Protein AF-0000000066100584 (afdb_homodimer)

Radius of gyration: 24.4 Å; Cα contacts (8 Å, |Δi|>4): 1706; chains: 2; bounding box: 57×70×61 Å

InterPro domains:
  IPR001114 Adenylosuccinate synthetase [MF_00011] (1-343)
  IPR001114 Adenylosuccinate synthetase [PF00709] (7-143)
  IPR001114 Adenylosuccinate synthetase [PF00709] (145-301)
  IPR001114 Adenylosuccinate synthetase [PTHR11846] (150-281)
  IPR001114 Adenylosuccinate synthetase [SM00788] (4-338)
  IPR027417 P-loop containing nucleoside triphosphate hydrolase [SSF52540] (3-338)
  IPR042109 Adenylosuccinate synthetase, domain 1 [G3DSA:3.40.440.10] (1-131)
  IPR042109 Adenylosuccinate synthetase, domain 1 [G3DSA:3.40.440.10] (132-228)
  IPR046383 N6-succino-2-amino-2'-deoxyadenylate synthase [MF_04166] (1-342)
  IPR046383 N6-succino-2-amino-2'-deoxyadenylate synthase [NF038379] (4-287)

Solvent-accessible surface area (backbone atoms only — not comparable to full-atom values): 34004 Å² total; per-residue (Å²): 113,60,34,28,39,34,37,40,28,42,34,57,27,91,32,47,65,18,34,53,40,23,45,47,15,54,71,67,43,28,30,24,29,31,23,38,28,33,57,82,32,77,32,48,28,23,42,79,88,63,55,73,47,79,30,44,61,61,58,52,33,56,65,10,83,46,49,37,36,40,37,39,13,38,51,17,34,36,43,66,69,57,42,53,50,52,49,62,75,38,39,88,67,55,38,92,75,36,44,55,38,30,34,28,47,13,32,46,46,52,60,69,65,20,24,63,72,26,56,75,48,17,67,70,31,45,48,86,45,61,18,50,53,45,43,50,40,52,61,46,60,37,45,83,86,46,86,56,46,31,35,53,60,40,30,75,79,39,72,88,46,36,84,28,46,41,49,70,66,54,49,51,51,50,58,70,69,47,73,31,33,41,34,43,55,52,58,8,31,57,24,8,44,71,41,88,44,54,54,36,41,45,74,42,65,38,41,61,37,33,47,32,42,24,44,69,47,34,71,70,29,56,56,42,36,36,27,20,33,40,52,53,44,41,41,63,33,84,65,35,63,82,77,61,90,76,40,46,83,54,54,44,68,73,27,75,42,78,75,53,60,37,86,83,79,61,32,59,42,40,35,27,46,57,41,62,67,55,41,28,55,32,23,41,52,49,47,32,54,31,26,36,41,17,57,50,64,53,49,52,96,70,45,55,67,59,51,50,51,48,52,35,51,26,12,53,76,39,83,16,83,27,41,69,45,33,36,19,58,55,77,34,44,77,28,53,40,51,36,80,76,71,100,113,61,35,26,39,36,38,38,29,42,35,58,28,91,29,46,65,20,35,53,40,25,44,47,15,54,72,68,43,29,30,24,30,32,25,38,29,33,56,81,31,76,31,48,29,24,44,79,88,63,54,74,49,80,30,45,62,61,57,53,33,59,65,11,84,48,49,37,35,40,37,37,11,38,51,17,32,34,44,66,69,58,42,53,50,50,48,61,76,37,39,88,66,54,37,94,75,36,44,57,38,29,34,26,47,13,33,47,46,51,60,68,64,21,22,62,72,25,56,75,48,18,69,69,32,44,49,84,44,60,18,47,53,45,44,52,41,53,60,46,60,37,44,82,85,46,84,56,44,31,34,54,59,40,30,75,78,39,72,90,46,37,84,28,46,39,50,69,68,54,50,52,51,51,58,68,69,48,72,31,35,42,34,43,57,51,58,9,32,58,23,8,45,70,40,90,44,55,56,36,41,46,72,42,62,37,41,61,37,32,45,31,42,24,43,69,46,34,72,71,28,55,56,43,33,36,28,20,31,39,54,55,45,42,41,64,33,86,66,36,63,83,77,59,91,75,41,47,82,54,55,44,69,73,27,74,42,76,76,53,60,38,86,85,79,60,32,59,44,41,35,26,47,57,42,61,67,54,42,30,55,31,23,42,54,48,47,31,54,31,26,35,39,18,57,50,64,53,49,52,96,68,47,55,69,59,47,51,50,49,51,36,50,25,11,53,77,40,83,15,84,27,41,71,46,32,36,21,58,55,78,32,43,76,28,54,39,51,36,82,75,71,100

GO terms:
  GO:0006164 purine nucleotide biosynthetic process (P, IDA)

Sequence (686 aa):
MKNVDLVIDLQFGSTGKGLIAGYLAEKNGYDTVINANMPNAGHTYINAEGRKWMHKVLPNGIVSPNLKRVMLGAGSVFSINRLMEEIEMSKDLLHDKVAILIHPMATVLDEEAHKKAEVGIATSIGSTGQGSMAAMVEKLQRDPTNNTIVARDVAQYDGRIAQYVCTVEEWDMALMASERILAEGAQGFSLSLNQEFYPYCTSRDCTPARFLADMGIPLPMLNKVIGTARCHPIRVGGTSGGHYPDQEELTWEQLGQVPELTTVTKKVRRVFSFSFIQMQKAMWTCQPDEVFLNFCNYLSPMGWQDIVHQIEVAAQSRYCDAEVKYLGFGPTFNDVELREDVMMKNVDLVIDLQFGSTGKGLIAGYLAEKNGYDTVINANMPNAGHTYINAEGRKWMHKVLPNGIVSPNLKRVMLGAGSVFSINRLMEEIEMSKDLLHDKVAILIHPMATVLDEEAHKKAEVGIATSIGSTGQGSMAAMVEKLQRDPTNNTIVARDVAQYDGRIAQYVCTVEEWDMALMASERILAEGAQGFSLSLNQEFYPYCTSRDCTPARFLADMGIPLPMLNKVIGTARCHPIRVGGTSGGHYPDQEELTWEQLGQVPELTTVTKKVRRVFSFSFIQMQKAMWTCQPDEVFLNFCNYLSPMGWQDIVHQIEVAAQSRYCDAEVKYLGFGPTFNDVELREDVM

Structure (mmCIF, N/CA/C/O backbone):
data_AF-0000000066100584-model_v1
#
loop_
_entity.id
_entity.type
_entity.pdbx_description
1 polymer "N6-succino-2-amino-2'-deoxyadenylate synthase"
#
loop_
_atom_site.group_PDB
_atom_site.id
_atom_site.type_symbol
_atom_site.label_atom_id
_atom_site.label_alt_id
_atom_site.label_comp_id
_atom_site.label_asym_id
_atom_site.label_entity_id
_atom_site.label_seq_id
_atom_site.pdbx_PDB_ins_code
_atom_site.Cartn_x
_atom_site.Cartn_y
_atom_site.Cartn_z
_atom_site.occupancy
_atom_site.B_iso_or_equiv
_atom_site.auth_seq_id
_atom_site.auth_comp_id
_atom_site.auth_asym_id
_atom_site.auth_atom_id
_atom_site.pdbx_PDB_model_num
ATOM 1 N N . MET A 1 1 ? 12.344 -7.117 13.781 1 81.06 1 MET A N 1
ATOM 2 C CA . MET A 1 1 ? 12.438 -6.008 14.727 1 81.06 1 MET A CA 1
ATOM 3 C C . MET A 1 1 ? 11.406 -4.93 14.414 1 81.06 1 MET A C 1
ATOM 5 O O . MET A 1 1 ? 11.242 -4.551 13.25 1 81.06 1 MET A O 1
ATOM 9 N N . LYS A 1 2 ? 10.586 -4.539 15.398 1 95.12 2 LYS A N 1
ATOM 10 C CA . LYS A 1 2 ? 9.648 -3.422 15.344 1 95.12 2 LYS A CA 1
ATOM 11 C C . LYS A 1 2 ? 10.336 -2.104 15.672 1 95.12 2 LYS A C 1
ATOM 13 O O . LYS A 1 2 ? 10.539 -1.78 16.844 1 95.12 2 LYS A O 1
ATOM 18 N N . ASN A 1 3 ? 10.719 -1.318 14.625 1 98.12 3 ASN A N 1
ATOM 19 C CA . ASN A 1 3 ? 11.523 -0.13 14.898 1 98.12 3 ASN A CA 1
ATOM 20 C C . ASN A 1 3 ? 11.102 1.042 14.016 1 98.12 3 ASN A C 1
ATOM 22 O O . ASN A 1 3 ? 11.875 1.981 13.812 1 98.12 3 ASN A O 1
ATOM 26 N N . VAL A 1 4 ? 9.922 0.98 13.383 1 98.75 4 VAL A N 1
ATOM 27 C CA . VAL A 1 4 ? 9.438 2.061 12.531 1 98.75 4 VAL A CA 1
ATOM 28 C C . VAL A 1 4 ? 8.25 2.748 13.195 1 98.75 4 VAL A C 1
ATOM 30 O O . VAL A 1 4 ? 7.227 2.109 13.477 1 98.75 4 VAL A O 1
ATOM 33 N N . ASP A 1 5 ? 8.383 3.994 13.508 1 98.81 5 ASP A N 1
ATOM 34 C CA . ASP A 1 5 ? 7.262 4.852 13.883 1 98.81 5 ASP A CA 1
ATOM 35 C C . ASP A 1 5 ? 6.754 5.648 12.68 1 98.81 5 ASP A C 1
ATOM 37 O O . ASP A 1 5 ? 7.527 6.363 12.031 1 98.81 5 ASP A O 1
ATOM 41 N N . LEU A 1 6 ? 5.508 5.484 12.352 1 98.88 6 LEU A N 1
ATOM 42 C CA . LEU A 1 6 ? 4.93 6.105 11.164 1 98.88 6 LEU A CA 1
ATOM 43 C C . LEU A 1 6 ? 3.945 7.203 11.555 1 98.88 6 LEU A C 1
ATOM 45 O O . LEU A 1 6 ? 2.996 6.957 12.297 1 98.88 6 LEU A O 1
ATOM 49 N N . VAL A 1 7 ? 4.168 8.422 11.039 1 98.81 7 VAL A N 1
ATOM 50 C CA . VAL A 1 7 ? 3.27 9.555 11.242 1 98.81 7 VAL A CA 1
ATOM 51 C C . VAL A 1 7 ? 2.342 9.703 10.039 1 98.81 7 VAL A C 1
ATOM 53 O O . VAL A 1 7 ? 2.803 9.773 8.891 1 98.81 7 VAL A O 1
ATOM 56 N N . ILE A 1 8 ? 1.041 9.75 10.273 1 98.69 8 ILE A N 1
ATOM 57 C CA . ILE A 1 8 ? 0.081 9.945 9.195 1 98.69 8 ILE A CA 1
ATOM 58 C C . ILE A 1 8 ? -0.97 10.969 9.617 1 98.69 8 ILE A C 1
ATOM 60 O O . ILE A 1 8 ? -1.027 11.367 10.789 1 98.69 8 ILE A O 1
ATOM 64 N N . ASP A 1 9 ? -1.704 11.438 8.656 1 98.31 9 ASP A N 1
ATOM 65 C CA . ASP A 1 9 ? -2.801 12.375 8.883 1 98.31 9 ASP A CA 1
ATOM 66 C C . ASP A 1 9 ? -4.152 11.664 8.828 1 98.31 9 ASP A C 1
ATOM 68 O O . ASP A 1 9 ? -4.441 10.945 7.875 1 98.31 9 ASP A O 1
ATOM 72 N N . LEU A 1 10 ? -5.004 11.867 9.812 1 98.62 10 LEU A N 1
ATOM 73 C CA . LEU A 1 10 ? -6.277 11.164 9.93 1 98.62 10 LEU A CA 1
ATOM 74 C C . LEU A 1 10 ? -7.398 11.961 9.273 1 98.62 10 LEU A C 1
ATOM 76 O O . LEU A 1 10 ? -8.555 11.523 9.258 1 98.62 10 LEU A O 1
ATOM 80 N N . GLN A 1 11 ? -7.105 13.125 8.766 1 97.75 11 GLN A N 1
ATOM 81 C CA . GLN A 1 11 ? -8.125 14.031 8.234 1 97.75 11 GLN A CA 1
ATOM 82 C C . GLN A 1 11 ? -7.785 14.469 6.816 1 97.75 11 GLN A C 1
ATOM 84 O O . GLN A 1 11 ? -7.449 13.641 5.969 1 97.75 11 GLN A O 1
ATOM 89 N N . PHE A 1 12 ? -7.934 15.766 6.469 1 94.25 12 PHE A N 1
ATOM 90 C CA . PHE A 1 12 ? -7.781 16.219 5.094 1 94.25 12 PHE A CA 1
ATOM 91 C C . PHE A 1 12 ? -6.363 16.719 4.84 1 94.25 12 PHE A C 1
ATOM 93 O O . PHE A 1 12 ? -6.047 17.172 3.738 1 94.25 12 PHE A O 1
ATOM 100 N N . GLY A 1 13 ? -5.512 16.625 5.766 1 92.81 13 GLY A N 1
ATOM 101 C CA . GLY A 1 13 ? -4.184 17.203 5.645 1 92.81 13 GLY A CA 1
ATOM 102 C C . GLY A 1 13 ? -4 18.469 6.473 1 92.81 13 GLY A C 1
ATOM 103 O O . GLY A 1 13 ? -4.949 18.953 7.09 1 92.81 13 GLY A O 1
ATOM 104 N N . SER A 1 14 ? -2.752 18.891 6.586 1 91.69 14 SER A N 1
ATOM 105 C CA . SER A 1 14 ? -2.393 20.109 7.312 1 91.69 14 SER A CA 1
ATOM 106 C C . SER A 1 14 ? -2.729 19.984 8.797 1 91.69 14 SER A C 1
ATOM 108 O O . SER A 1 14 ? -3.287 20.906 9.391 1 91.69 14 SER A O 1
ATOM 110 N N . THR A 1 15 ? -2.461 18.875 9.32 1 96.5 15 THR A N 1
ATOM 111 C CA . THR A 1 15 ? -2.777 18.609 10.719 1 96.5 15 THR A CA 1
ATOM 112 C C . THR A 1 15 ? -1.529 18.75 11.586 1 96.5 15 THR A C 1
ATOM 114 O O . THR A 1 15 ? -1.589 18.547 12.805 1 96.5 15 THR A O 1
ATOM 117 N N . GLY A 1 16 ? -0.383 19.062 10.945 1 96.44 16 GLY A N 1
ATOM 118 C CA . GLY A 1 16 ? 0.838 19.266 11.703 1 96.44 16 GLY A CA 1
ATOM 119 C C . GLY A 1 16 ? 1.757 18.062 11.695 1 96.44 16 GLY A C 1
ATOM 120 O O . GLY A 1 16 ? 2.441 17.781 12.688 1 96.44 16 GLY A O 1
ATOM 121 N N . LYS A 1 17 ? 1.747 17.25 10.625 1 97.12 17 LYS A N 1
ATOM 122 C CA . LYS A 1 17 ? 2.643 16.094 10.5 1 97.12 17 LYS A CA 1
ATOM 123 C C . LYS A 1 17 ? 4.102 16.516 10.656 1 97.12 17 LYS A C 1
ATOM 125 O O . LYS A 1 17 ? 4.867 15.859 11.359 1 97.12 17 LYS A O 1
ATOM 130 N N . GLY A 1 18 ? 4.484 17.656 10 1 97.06 18 GLY A N 1
ATOM 131 C CA . GLY A 1 18 ? 5.848 18.156 10.125 1 97.06 18 GLY A CA 1
ATOM 132 C C . GLY A 1 18 ? 6.215 18.531 11.547 1 97.06 18 GLY A C 1
ATOM 133 O O . GLY A 1 18 ? 7.328 18.234 12.008 1 97.06 18 GLY A O 1
ATOM 134 N N . LEU A 1 19 ? 5.273 19.156 12.234 1 98 19 LEU A N 1
ATOM 135 C CA . LEU A 1 19 ? 5.516 19.594 13.602 1 98 19 LEU A CA 1
ATOM 136 C C . LEU A 1 19 ? 5.762 18.391 14.516 1 98 19 LEU A C 1
ATOM 138 O O . LEU A 1 19 ? 6.77 18.344 15.227 1 98 19 LEU A O 1
ATOM 142 N N . ILE A 1 20 ? 4.895 17.391 14.492 1 98.56 20 ILE A N 1
ATOM 143 C CA . ILE A 1 20 ? 5.027 16.266 15.414 1 98.56 20 ILE A CA 1
ATOM 144 C C . ILE A 1 20 ? 6.219 15.398 15.016 1 98.56 20 ILE A C 1
ATOM 146 O O . ILE A 1 20 ? 6.895 14.828 15.867 1 98.56 20 ILE A O 1
ATOM 150 N N . ALA A 1 21 ? 6.477 15.25 13.727 1 98.31 21 ALA A N 1
ATOM 151 C CA . ALA A 1 21 ? 7.648 14.5 13.281 1 98.31 21 ALA A CA 1
ATOM 152 C C . ALA A 1 21 ? 8.938 15.148 13.773 1 98.31 21 ALA A C 1
ATOM 154 O O . ALA A 1 21 ? 9.82 14.469 14.297 1 98.31 21 ALA A O 1
ATOM 155 N N . GLY A 1 22 ? 9.055 16.484 13.594 1 98.12 22 GLY A N 1
ATOM 156 C CA . GLY A 1 22 ? 10.211 17.188 14.102 1 98.12 22 GLY A CA 1
ATOM 157 C C . GLY A 1 22 ? 10.359 17.094 15.609 1 98.12 22 GLY A C 1
ATOM 158 O O . GLY A 1 22 ? 11.453 16.844 16.125 1 98.12 22 GLY A O 1
ATOM 159 N N . TYR A 1 23 ? 9.242 17.281 16.297 1 98.5 23 TYR A N 1
ATOM 160 C CA . TYR A 1 23 ? 9.227 17.188 17.75 1 98.5 23 TYR A CA 1
ATOM 161 C C . TYR A 1 23 ? 9.742 15.828 18.219 1 98.5 23 TYR A C 1
ATOM 163 O O . TYR A 1 23 ? 10.625 15.758 19.078 1 98.5 23 TYR A O 1
ATOM 171 N N . LEU A 1 24 ? 9.219 14.727 17.656 1 98.5 24 LEU A N 1
ATOM 172 C CA . LEU A 1 24 ? 9.602 13.375 18.047 1 98.5 24 LEU A CA 1
ATOM 173 C C . LEU A 1 24 ? 11.055 13.094 17.672 1 98.5 24 LEU A C 1
ATOM 175 O O . LEU A 1 24 ? 11.766 12.406 18.406 1 98.5 24 LEU A O 1
ATOM 179 N N . ALA A 1 25 ? 11.43 13.586 16.484 1 98.25 25 ALA A N 1
ATOM 180 C CA . ALA A 1 25 ? 12.805 13.367 16.047 1 98.25 25 ALA A CA 1
ATOM 181 C C . ALA A 1 25 ? 13.797 14.008 17.016 1 98.25 25 ALA A C 1
ATOM 183 O O . ALA A 1 25 ? 14.797 13.383 17.375 1 98.25 25 ALA A O 1
ATOM 184 N N . GLU A 1 26 ? 13.531 15.219 17.375 1 96.69 26 GLU A N 1
ATOM 185 C CA . GLU A 1 26 ? 14.422 15.938 18.297 1 96.69 26 GLU A CA 1
ATOM 186 C C . GLU A 1 26 ? 14.438 15.273 19.672 1 96.69 26 GLU A C 1
ATOM 188 O O . GLU A 1 26 ? 15.484 15.203 20.312 1 96.69 26 GLU A O 1
ATOM 193 N N . LYS A 1 27 ? 13.344 14.758 20.078 1 96.12 27 LYS A N 1
ATOM 194 C CA . LYS A 1 27 ? 13.203 14.242 21.438 1 96.12 27 LYS A CA 1
ATOM 195 C C . LYS A 1 27 ? 13.695 12.797 21.531 1 96.12 27 LYS A C 1
ATOM 197 O O . LYS A 1 27 ? 14.258 12.391 22.547 1 96.12 27 LYS A O 1
ATOM 202 N N . ASN A 1 28 ? 13.469 11.977 20.5 1 95.25 28 ASN A N 1
ATOM 203 C CA . ASN A 1 28 ? 13.625 10.531 20.641 1 95.25 28 ASN A CA 1
ATOM 204 C C . ASN A 1 28 ? 14.867 10.031 19.906 1 95.25 28 ASN A C 1
ATOM 206 O O . ASN A 1 28 ? 15.242 8.867 20.031 1 95.25 28 ASN A O 1
ATOM 210 N N . GLY A 1 29 ? 15.516 10.781 19.125 1 93.81 29 GLY A N 1
ATOM 211 C CA . GLY A 1 29 ? 16.812 10.469 18.531 1 93.81 29 GLY A CA 1
ATOM 212 C C . GLY A 1 29 ? 16.75 9.375 17.484 1 93.81 29 GLY A C 1
ATOM 213 O O . GLY A 1 29 ? 17.5 8.398 17.547 1 93.81 29 GLY A O 1
ATOM 214 N N . TYR A 1 30 ? 15.977 9.414 16.516 1 98.25 30 TYR A N 1
ATOM 215 C CA . TYR A 1 30 ? 15.906 8.484 15.383 1 98.25 30 TYR A CA 1
ATOM 216 C C . TYR A 1 30 ? 17.188 8.531 14.562 1 98.25 30 TYR A C 1
ATOM 218 O O . TYR A 1 30 ? 17.75 9.609 14.336 1 98.25 30 TYR A O 1
ATOM 226 N N . ASP A 1 31 ? 17.703 7.363 14.133 1 98.5 31 ASP A N 1
ATOM 227 C CA . ASP A 1 31 ? 18.922 7.363 13.328 1 98.5 31 ASP A CA 1
ATOM 228 C C . ASP A 1 31 ? 18.594 7.367 11.836 1 98.5 31 ASP A C 1
ATOM 230 O O . ASP A 1 31 ? 19.453 7.633 11.008 1 98.5 31 ASP A O 1
ATOM 234 N N . THR A 1 32 ? 17.359 7.035 11.484 1 98.88 32 THR A N 1
ATOM 235 C CA . 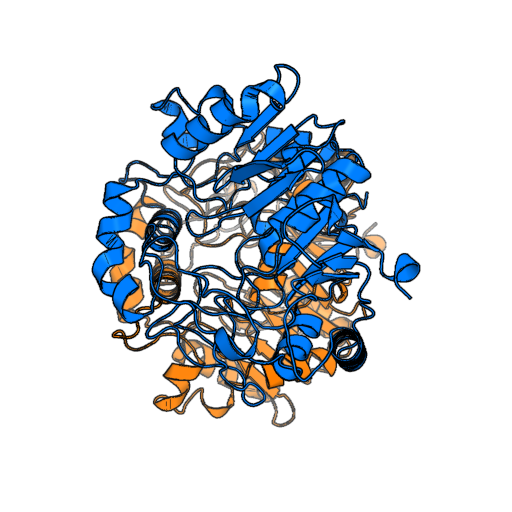THR A 1 32 ? 16.906 7.023 10.102 1 98.88 32 THR A CA 1
ATOM 236 C C . THR A 1 32 ? 15.547 7.715 9.977 1 98.88 32 THR A C 1
ATOM 238 O O . THR A 1 32 ? 14.656 7.508 10.812 1 98.88 32 THR A O 1
ATOM 241 N N . VAL A 1 33 ? 15.398 8.594 9.008 1 98.81 33 VAL A N 1
ATOM 242 C CA . VAL A 1 33 ? 14.109 9.211 8.68 1 98.81 33 VAL A CA 1
ATOM 243 C C . VAL A 1 33 ? 13.75 8.922 7.227 1 98.81 33 VAL A C 1
ATOM 245 O O . VAL A 1 33 ? 14.625 8.891 6.359 1 98.81 33 VAL A O 1
ATOM 248 N N . ILE A 1 34 ? 12.492 8.57 7.012 1 98.81 34 ILE A N 1
ATOM 249 C CA . ILE A 1 34 ? 12.047 8.133 5.691 1 98.81 34 ILE A CA 1
ATOM 250 C C . ILE A 1 34 ? 10.711 8.789 5.355 1 98.81 34 ILE A C 1
ATOM 252 O O . ILE A 1 34 ? 9.883 9.023 6.242 1 98.81 34 ILE A O 1
ATOM 256 N N . ASN A 1 35 ? 10.5 9.164 4.109 1 98 35 ASN A N 1
ATOM 257 C CA . ASN A 1 35 ? 9.18 9.539 3.619 1 98 35 ASN A CA 1
ATOM 258 C C . ASN A 1 35 ? 8.969 9.094 2.176 1 98 35 ASN A C 1
ATOM 260 O O . ASN A 1 35 ? 9.773 8.336 1.634 1 98 35 ASN A O 1
ATOM 264 N N . ALA A 1 36 ? 7.801 9.297 1.695 1 95.75 36 ALA A N 1
ATOM 265 C CA . ALA A 1 36 ? 7.445 9.148 0.287 1 95.75 36 ALA A CA 1
ATOM 266 C C . ALA A 1 36 ? 6.547 10.289 -0.177 1 95.75 36 ALA A C 1
ATOM 268 O O . ALA A 1 36 ? 5.473 10.047 -0.741 1 95.75 36 ALA A O 1
ATOM 269 N N . ASN A 1 37 ? 7.082 11.445 -0.16 1 92.94 37 ASN A N 1
ATOM 270 C CA . ASN A 1 37 ? 6.285 12.641 -0.405 1 92.94 37 ASN A CA 1
ATOM 271 C C . ASN A 1 37 ? 6.059 12.867 -1.896 1 92.94 37 ASN A C 1
ATOM 273 O O . ASN A 1 37 ? 6.801 12.344 -2.729 1 92.94 37 ASN A O 1
ATOM 277 N N . MET A 1 38 ? 5.008 13.578 -2.129 1 90.56 38 MET A N 1
ATOM 278 C CA . MET A 1 38 ? 4.723 14.141 -3.445 1 90.56 38 MET A CA 1
ATOM 279 C C . MET A 1 38 ? 4.766 15.664 -3.402 1 90.56 38 MET A C 1
ATOM 281 O O . MET A 1 38 ? 4.758 16.266 -2.324 1 90.56 38 MET A O 1
ATOM 285 N N . PRO A 1 39 ? 4.867 16.25 -4.57 1 84.69 39 PRO A N 1
ATOM 286 C CA . PRO A 1 39 ? 5.086 17.688 -4.605 1 84.69 39 PRO A CA 1
ATOM 287 C C . PRO A 1 39 ? 3.957 18.484 -3.938 1 84.69 39 PRO A C 1
ATOM 289 O O . PRO A 1 39 ? 4.145 19.641 -3.562 1 84.69 39 PRO A O 1
ATOM 292 N N . ASN A 1 40 ? 2.885 17.891 -3.787 1 77.88 40 ASN A N 1
ATOM 293 C CA . ASN A 1 40 ? 1.747 18.594 -3.199 1 77.88 40 ASN A CA 1
ATOM 294 C C . ASN A 1 40 ? 1.743 18.484 -1.678 1 77.88 40 ASN A C 1
ATOM 296 O O . ASN A 1 40 ? 0.826 18.969 -1.016 1 77.88 40 ASN A O 1
ATOM 300 N N . ALA A 1 41 ? 2.75 17.844 -1.189 1 78 41 ALA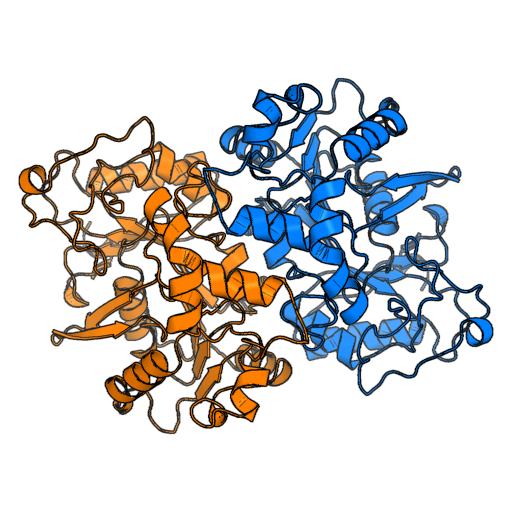 A N 1
ATOM 301 C CA . ALA A 1 41 ? 2.936 17.797 0.259 1 78 41 ALA A CA 1
ATOM 302 C C . ALA A 1 41 ? 3.842 18.938 0.73 1 78 41 ALA A C 1
ATOM 304 O O . ALA A 1 41 ? 4.699 19.406 -0.021 1 78 41 ALA A O 1
ATOM 305 N N . GLY A 1 42 ? 3.607 19.469 1.941 1 83.69 42 GLY A N 1
ATOM 306 C CA . GLY A 1 42 ? 4.441 20.438 2.635 1 83.69 42 GLY A CA 1
ATOM 307 C C . GLY A 1 42 ? 4.449 20.25 4.141 1 83.69 42 GLY A C 1
ATOM 308 O O . GLY A 1 42 ? 3.398 20.266 4.781 1 83.69 42 GLY A O 1
ATOM 309 N N . HIS A 1 43 ? 5.621 20.016 4.59 1 90.69 43 HIS A N 1
ATOM 310 C CA . HIS A 1 43 ? 5.785 19.812 6.023 1 90.69 43 HIS A CA 1
ATOM 311 C C . HIS A 1 43 ? 6.633 20.922 6.641 1 90.69 43 HIS A C 1
ATOM 313 O O . HIS A 1 43 ? 7.688 21.281 6.109 1 90.69 43 HIS A O 1
ATOM 319 N N . THR A 1 44 ? 6.086 21.5 7.707 1 94.25 44 THR A N 1
ATOM 320 C CA . THR A 1 44 ? 6.793 22.578 8.398 1 94.25 44 THR A CA 1
ATOM 321 C C . THR A 1 44 ? 7.121 22.172 9.836 1 94.25 44 THR A C 1
ATOM 323 O O . THR A 1 44 ? 6.285 21.578 10.523 1 94.25 44 THR A O 1
ATOM 326 N N . TYR A 1 45 ? 8.352 22.438 10.234 1 97 45 TYR A N 1
ATOM 327 C CA . TYR A 1 45 ? 8.789 22.281 11.617 1 97 45 TYR A CA 1
ATOM 328 C C . TYR A 1 45 ? 9.555 23.516 12.094 1 97 45 TYR A C 1
ATOM 330 O O . TYR A 1 45 ? 10.398 24.047 11.367 1 97 45 TYR A O 1
ATOM 338 N N . ILE A 1 46 ? 9.156 24.047 13.203 1 97.62 46 ILE A N 1
ATOM 339 C CA . ILE A 1 46 ? 9.859 25.125 13.875 1 97.62 46 ILE A CA 1
ATOM 340 C C . ILE A 1 46 ? 10.367 24.641 15.234 1 97.62 46 ILE A C 1
ATOM 342 O O . ILE A 1 46 ? 9.578 24.25 16.094 1 97.62 46 ILE A O 1
ATOM 346 N N . ASN A 1 47 ? 11.68 24.703 15.422 1 97.25 47 ASN A N 1
ATOM 347 C CA . ASN A 1 47 ? 12.234 24.188 16.672 1 97.25 47 ASN A CA 1
ATOM 348 C C . ASN A 1 47 ? 12.047 25.188 17.812 1 97.25 47 ASN A C 1
ATOM 350 O O . ASN A 1 47 ? 11.391 26.203 17.656 1 97.25 47 ASN A O 1
ATOM 354 N N . ALA A 1 48 ? 12.555 24.891 18.984 1 96.69 48 ALA A N 1
ATOM 355 C CA . ALA A 1 48 ? 12.391 25.703 20.188 1 96.69 48 ALA A CA 1
ATOM 356 C C . ALA A 1 48 ? 13.031 27.078 20.031 1 96.69 48 ALA A C 1
ATOM 358 O O . ALA A 1 48 ? 12.562 28.062 20.594 1 96.69 48 ALA A O 1
ATOM 359 N N . GLU A 1 49 ? 14.086 27.188 19.172 1 96.62 49 GLU A N 1
ATOM 360 C CA . GLU A 1 49 ? 14.828 28.422 18.969 1 96.62 49 GLU A CA 1
ATOM 361 C C . GLU A 1 49 ? 14.211 29.266 17.859 1 96.62 49 GLU A C 1
ATOM 363 O O . GLU A 1 49 ? 14.641 30.391 17.609 1 96.62 49 GLU A O 1
ATOM 368 N N . GLY A 1 50 ? 13.258 28.703 17.125 1 96.75 50 GLY A N 1
ATOM 369 C CA . GLY A 1 50 ? 12.555 29.484 16.125 1 96.75 50 GLY A CA 1
ATOM 370 C C . GLY A 1 50 ? 13.039 29.203 14.711 1 96.75 50 GLY A C 1
ATOM 371 O O . GLY A 1 50 ? 12.555 29.812 13.75 1 96.75 50 GLY A O 1
ATOM 372 N N . ARG A 1 51 ? 14 28.344 14.602 1 96.5 51 ARG A N 1
ATOM 373 C CA . ARG A 1 51 ? 14.438 27.969 13.258 1 96.5 51 ARG A CA 1
ATOM 374 C C . ARG A 1 51 ? 13.367 27.156 12.539 1 96.5 51 ARG A C 1
ATOM 376 O O . ARG A 1 51 ? 12.789 26.234 13.117 1 96.5 51 ARG A O 1
ATOM 383 N N . LYS A 1 52 ? 13.188 27.531 11.273 1 95.94 52 LYS A N 1
ATOM 384 C CA . LYS A 1 52 ? 12.094 26.953 10.5 1 95.94 52 LYS A CA 1
ATOM 385 C C . LYS A 1 52 ? 12.617 26.094 9.352 1 95.94 52 LYS A C 1
ATOM 387 O O . LYS A 1 52 ? 13.57 26.484 8.664 1 95.94 52 LYS A O 1
ATOM 392 N N . TRP A 1 53 ? 12.102 24.906 9.188 1 94.88 53 TRP A N 1
ATOM 393 C CA . TRP A 1 53 ? 12.312 24.047 8.023 1 94.88 53 TRP A CA 1
ATOM 394 C C . TRP A 1 53 ? 10.992 23.781 7.305 1 94.88 53 TRP A C 1
ATOM 396 O O . TRP A 1 53 ? 10.086 23.156 7.863 1 94.88 53 TRP A O 1
ATOM 406 N N . MET A 1 54 ? 10.852 24.281 6.148 1 92.44 54 MET A N 1
ATOM 407 C CA . MET A 1 54 ? 9.727 23.984 5.266 1 92.44 54 MET A CA 1
ATOM 408 C C . MET A 1 54 ? 10.148 23.062 4.121 1 92.44 54 MET A C 1
ATOM 410 O O . MET A 1 54 ? 10.766 23.516 3.154 1 92.44 54 MET A O 1
ATOM 414 N N . HIS A 1 55 ? 9.82 21.844 4.246 1 93.62 55 HIS A N 1
ATOM 415 C CA . HIS A 1 55 ? 10.289 20.844 3.285 1 93.62 55 HIS A CA 1
ATOM 416 C C . HIS A 1 55 ? 9.125 20.266 2.494 1 93.62 55 HIS A C 1
ATOM 418 O O . HIS A 1 55 ? 8.031 20.062 3.035 1 93.62 55 HIS A O 1
ATOM 424 N N . LYS A 1 56 ? 9.352 20.047 1.228 1 92.56 56 LYS A N 1
ATOM 425 C CA . LYS A 1 56 ? 8.43 19.312 0.356 1 92.56 56 LYS A CA 1
ATOM 426 C C . LYS A 1 56 ? 8.969 17.938 0.012 1 92.56 56 LYS A C 1
ATOM 428 O O . LYS A 1 56 ? 8.195 17 -0.247 1 92.56 56 LYS A O 1
ATOM 433 N N . VAL A 1 57 ? 10.305 17.859 0.003 1 96.25 57 VAL A N 1
ATOM 434 C CA . VAL A 1 57 ? 10.93 16.625 -0.434 1 96.25 57 VAL A CA 1
ATOM 435 C C . VAL A 1 57 ? 11.5 15.875 0.772 1 96.25 57 VAL A C 1
ATOM 437 O O . VAL A 1 57 ? 11.117 14.727 1.038 1 96.25 57 VAL A O 1
ATOM 440 N N . LEU A 1 58 ? 12.336 16.531 1.579 1 97.75 58 LEU A N 1
ATOM 441 C CA . LEU A 1 58 ? 12.992 15.898 2.715 1 97.75 58 LEU A CA 1
ATOM 442 C C . LEU A 1 58 ? 12.031 15.781 3.898 1 97.75 58 LEU A C 1
ATOM 444 O O . LEU A 1 58 ? 11.195 16.656 4.109 1 97.75 58 LEU A O 1
ATOM 448 N N . PRO A 1 59 ? 12.188 14.688 4.68 1 97.75 59 PRO A N 1
ATOM 449 C CA . PRO A 1 59 ? 11.422 14.625 5.93 1 97.75 59 PRO A CA 1
ATOM 450 C C . PRO A 1 59 ? 11.891 15.648 6.961 1 97.75 59 PRO A C 1
ATOM 452 O O . PRO A 1 59 ? 13.078 15.992 7 1 97.75 59 PRO A O 1
ATOM 455 N N . ASN A 1 60 ? 10.984 16.062 7.777 1 96.81 60 ASN A N 1
ATOM 456 C CA . ASN A 1 60 ? 11.359 17.016 8.82 1 96.81 60 ASN A CA 1
ATOM 457 C C . ASN A 1 60 ? 12.086 16.328 9.977 1 96.81 60 ASN A C 1
ATOM 459 O O . ASN A 1 60 ? 12.734 16.984 10.781 1 96.81 60 ASN A O 1
ATOM 463 N N . GLY A 1 61 ? 12.039 15.031 10.023 1 97.88 61 GLY A N 1
ATOM 464 C CA . GLY A 1 61 ? 12.781 14.273 11.016 1 97.88 61 GLY A CA 1
ATOM 465 C C . GLY A 1 61 ? 14.281 14.445 10.906 1 97.88 61 GLY A C 1
ATOM 466 O O . GLY A 1 61 ? 15.031 14.047 11.797 1 97.88 61 GLY A O 1
ATOM 467 N N . ILE A 1 62 ? 14.766 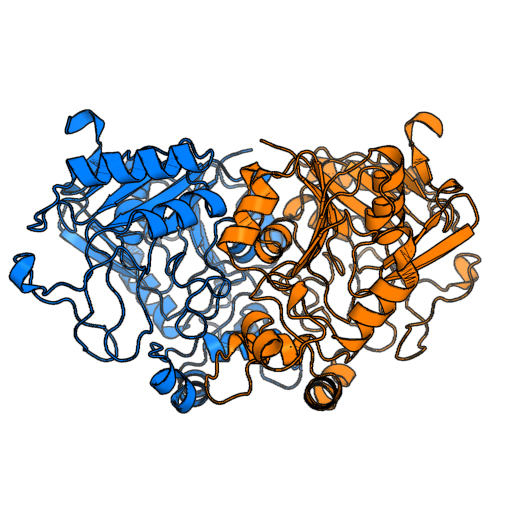15.148 9.914 1 98.06 62 ILE A N 1
ATOM 468 C CA . ILE A 1 62 ? 16.203 15.328 9.688 1 98.06 62 ILE A CA 1
ATOM 469 C C . ILE A 1 62 ? 16.812 16.078 10.859 1 98.06 62 ILE A C 1
ATOM 471 O O . ILE A 1 62 ? 18.047 16.125 11.008 1 98.06 62 ILE A O 1
ATOM 475 N N . VAL A 1 63 ? 16 16.656 11.695 1 97.88 63 VAL A N 1
ATOM 476 C CA . VAL A 1 63 ? 16.484 17.453 12.82 1 97.88 63 VAL A CA 1
ATOM 477 C C . VAL A 1 63 ? 16.938 16.531 13.953 1 97.88 63 VAL A C 1
ATOM 479 O O . VAL A 1 63 ? 17.391 17 15 1 97.88 63 VAL A O 1
ATOM 482 N N . SER A 1 64 ? 16.797 15.227 13.812 1 98.06 64 SER A N 1
ATOM 483 C CA . SER A 1 64 ? 17.203 14.273 14.836 1 98.06 64 SER A CA 1
ATOM 484 C C . SER A 1 64 ? 18.703 14.414 15.141 1 98.06 64 SER A C 1
ATOM 486 O O . SER A 1 64 ? 19.531 14.383 14.227 1 98.06 64 SER A O 1
ATOM 488 N N . PRO A 1 65 ? 19.078 14.438 16.422 1 96.69 65 PRO A N 1
ATOM 489 C CA . PRO A 1 65 ? 20.484 14.562 16.766 1 96.69 65 PRO A CA 1
ATOM 490 C C . PRO A 1 65 ? 21.281 13.297 16.453 1 96.69 65 PRO A C 1
ATOM 492 O O . PRO A 1 65 ? 22.516 13.352 16.344 1 96.69 65 PRO A O 1
ATOM 495 N N . ASN A 1 66 ? 20.625 12.141 16.234 1 97.25 66 ASN A N 1
ATOM 496 C CA . ASN A 1 66 ? 21.297 10.875 15.977 1 97.25 66 ASN A CA 1
ATOM 497 C C . ASN A 1 66 ? 21.219 10.484 14.5 1 97.25 66 ASN A C 1
ATOM 499 O O . ASN A 1 66 ? 21.516 9.344 14.141 1 97.25 66 ASN A O 1
ATOM 503 N N . LEU A 1 67 ? 20.875 11.422 13.711 1 98.19 67 LEU A N 1
ATOM 504 C CA . LEU A 1 67 ? 20.547 11.133 12.32 1 98.19 67 LEU A CA 1
ATOM 505 C C . LEU A 1 67 ? 21.75 10.516 11.602 1 98.19 67 LEU A C 1
ATOM 507 O O . LEU A 1 67 ? 22.859 11.055 11.664 1 98.19 67 LEU A O 1
ATOM 511 N N . LYS A 1 68 ? 21.484 9.398 10.891 1 98.44 68 LYS A N 1
ATOM 512 C CA . LYS A 1 68 ? 22.516 8.734 10.094 1 98.44 68 LYS A CA 1
ATOM 513 C C . LYS A 1 68 ? 22.078 8.602 8.641 1 98.44 68 LYS A C 1
ATOM 515 O O . LYS A 1 68 ? 22.906 8.555 7.734 1 98.44 68 LYS A O 1
ATOM 520 N N . ARG A 1 69 ? 20.719 8.547 8.43 1 98.56 69 ARG A N 1
ATOM 521 C CA . ARG A 1 69 ? 20.219 8.281 7.082 1 98.56 69 ARG A CA 1
ATOM 522 C C . ARG A 1 69 ? 18.938 9.047 6.812 1 98.56 69 ARG A C 1
ATOM 524 O O . ARG A 1 69 ? 18.062 9.141 7.684 1 98.56 69 ARG A O 1
ATOM 531 N N . VAL A 1 70 ? 18.844 9.617 5.688 1 98.75 70 VAL A N 1
ATOM 532 C CA . VAL A 1 70 ? 17.625 10.172 5.113 1 98.75 70 VAL A CA 1
ATOM 533 C C . VAL A 1 70 ? 17.234 9.375 3.873 1 98.75 70 VAL A C 1
ATOM 535 O O . VAL A 1 70 ? 18.031 9.211 2.949 1 98.75 70 VAL A O 1
ATOM 538 N N . MET A 1 71 ? 16.031 8.906 3.861 1 98.81 71 MET A N 1
ATOM 539 C CA . MET A 1 71 ? 15.625 7.988 2.799 1 98.81 71 MET A CA 1
ATOM 540 C C . MET A 1 71 ? 14.336 8.461 2.133 1 98.81 71 MET A C 1
ATOM 542 O O . MET A 1 71 ? 13.367 8.789 2.814 1 98.81 71 MET A O 1
ATOM 546 N N . LEU A 1 72 ? 14.312 8.508 0.806 1 98.69 72 LEU A N 1
ATOM 547 C CA . LEU A 1 72 ? 13.133 8.812 -0.008 1 98.69 72 LEU A CA 1
ATOM 548 C C . LEU A 1 72 ? 12.617 7.559 -0.706 1 98.69 72 LEU A C 1
ATOM 550 O O . LEU A 1 72 ? 13.266 7.039 -1.615 1 98.69 72 LEU A O 1
ATOM 554 N N . GLY A 1 73 ? 11.414 7.176 -0.379 1 98.44 73 GLY A N 1
ATOM 555 C CA . GLY A 1 73 ? 10.875 5.883 -0.768 1 98.44 73 GLY A CA 1
ATOM 556 C C . GLY A 1 73 ? 10.461 5.824 -2.227 1 98.44 73 GLY A C 1
ATOM 557 O O . GLY A 1 73 ? 10.453 6.844 -2.918 1 98.44 73 GLY A O 1
ATOM 558 N N . ALA A 1 74 ? 10.07 4.637 -2.652 1 97.56 74 ALA A N 1
ATOM 559 C CA . ALA A 1 74 ? 9.742 4.34 -4.043 1 97.56 74 ALA A CA 1
ATOM 560 C C . ALA A 1 74 ? 8.523 5.141 -4.496 1 97.56 74 ALA A C 1
ATOM 562 O O . ALA A 1 74 ? 8.383 5.453 -5.684 1 97.56 74 ALA A O 1
ATOM 563 N N . GLY A 1 75 ? 7.672 5.445 -3.557 1 96.69 75 GLY A N 1
ATOM 564 C CA . GLY A 1 75 ? 6.453 6.172 -3.881 1 96.69 75 GLY A CA 1
ATOM 565 C C . GLY A 1 75 ? 6.648 7.68 -3.914 1 96.69 75 GLY A C 1
ATOM 566 O O . GLY A 1 75 ? 5.691 8.43 -4.105 1 96.69 75 GLY A O 1
ATOM 567 N N . SER A 1 76 ? 7.879 8.156 -3.77 1 97.06 76 SER A N 1
ATOM 568 C CA . SER A 1 76 ? 8.156 9.586 -3.793 1 97.06 76 SER A CA 1
ATOM 569 C C . SER A 1 76 ? 8.055 10.148 -5.207 1 97.06 76 SER A C 1
ATOM 571 O O . SER A 1 76 ? 8.438 9.477 -6.172 1 97.06 76 SER A O 1
ATOM 573 N N . VAL A 1 77 ? 7.496 11.281 -5.332 1 95.94 77 VAL A N 1
ATOM 574 C CA . VAL A 1 77 ? 7.594 12.156 -6.496 1 95.94 77 VAL A CA 1
ATOM 575 C C . VAL A 1 77 ? 8.273 13.461 -6.102 1 95.94 77 VAL A C 1
ATOM 577 O O . VAL A 1 77 ? 7.789 14.188 -5.227 1 95.94 77 VAL A O 1
ATOM 580 N N . PHE A 1 78 ? 9.398 13.766 -6.75 1 96 78 PHE A N 1
ATOM 581 C CA . PHE A 1 78 ? 10.117 14.93 -6.25 1 96 78 PHE A CA 1
ATOM 582 C C . PHE A 1 78 ? 10.789 15.688 -7.391 1 96 78 PHE A C 1
ATOM 584 O O . PHE A 1 78 ? 11.086 15.102 -8.438 1 96 78 PHE A O 1
ATOM 591 N N . SER A 1 79 ? 10.953 17 -7.145 1 94.62 79 SER A N 1
ATOM 592 C CA . SER A 1 79 ? 11.758 17.859 -8.008 1 94.62 79 SER A CA 1
ATOM 593 C C . SER A 1 79 ? 13.227 17.859 -7.586 1 94.62 79 SER A C 1
ATOM 595 O O . SER A 1 79 ? 13.539 18.062 -6.41 1 94.62 79 SER A O 1
ATOM 597 N N . ILE A 1 80 ? 14.07 17.688 -8.594 1 96 80 ILE A N 1
ATOM 598 C CA . ILE A 1 80 ? 15.5 17.688 -8.297 1 96 80 ILE A CA 1
ATOM 599 C C . ILE A 1 80 ? 15.906 19.062 -7.77 1 96 80 ILE A C 1
ATOM 601 O O . ILE A 1 80 ? 16.656 19.156 -6.797 1 96 80 ILE A O 1
ATOM 605 N N . ASN A 1 81 ? 15.352 20.109 -8.406 1 95.25 81 ASN A N 1
ATOM 606 C CA . ASN A 1 81 ? 15.664 21.469 -7.961 1 95.25 81 ASN A CA 1
ATOM 607 C C . ASN A 1 81 ? 15.273 21.688 -6.504 1 95.25 81 ASN A C 1
ATOM 609 O O . ASN A 1 81 ? 16.047 22.234 -5.723 1 95.25 81 ASN A O 1
ATOM 613 N N . ARG A 1 82 ? 14.117 21.234 -6.168 1 94.62 82 ARG A N 1
ATOM 614 C CA . ARG A 1 82 ? 13.641 21.422 -4.797 1 94.62 82 ARG A CA 1
ATOM 615 C C . ARG A 1 82 ? 14.469 20.594 -3.816 1 94.62 82 ARG A C 1
ATOM 617 O O . ARG A 1 82 ? 14.773 21.062 -2.715 1 94.62 82 ARG A O 1
ATOM 624 N N . LEU A 1 83 ? 14.773 19.359 -4.168 1 97.12 83 LEU A N 1
ATOM 625 C CA . LEU A 1 83 ? 15.609 18.516 -3.324 1 97.12 83 LEU A CA 1
ATOM 626 C C . LEU A 1 83 ? 16.953 19.188 -3.033 1 97.12 83 LEU A C 1
ATOM 628 O O . LEU A 1 83 ? 17.375 19.266 -1.878 1 97.12 83 LEU A O 1
ATOM 632 N N . MET A 1 84 ? 17.594 19.703 -4.07 1 97.19 84 MET A N 1
ATOM 633 C CA . MET A 1 84 ? 18.891 20.328 -3.908 1 97.19 84 MET A CA 1
ATOM 634 C C . MET A 1 84 ? 18.797 21.578 -3.027 1 97.19 84 MET A C 1
ATOM 636 O O . MET A 1 84 ? 19.672 21.844 -2.213 1 97.19 84 MET A O 1
ATOM 640 N N . GLU A 1 85 ? 17.75 22.312 -3.258 1 96.75 85 GLU A N 1
ATOM 641 C CA . GLU A 1 85 ? 17.5 23.484 -2.426 1 96.75 85 GLU A CA 1
ATOM 642 C C . GLU A 1 85 ? 17.375 23.109 -0.954 1 96.75 85 GLU A C 1
ATOM 644 O O . GLU A 1 85 ? 17.969 23.75 -0.085 1 96.75 85 GLU A O 1
ATOM 649 N N . GLU A 1 86 ? 16.609 22.109 -0.666 1 96.81 86 GLU A N 1
ATOM 650 C CA . GLU A 1 86 ? 16.391 21.688 0.712 1 96.81 86 GLU A CA 1
ATOM 651 C C . GLU A 1 86 ? 17.672 21.125 1.329 1 96.81 86 GLU A C 1
ATOM 653 O O . GLU A 1 86 ? 17.938 21.328 2.516 1 96.81 86 GLU A O 1
ATOM 658 N N . ILE A 1 87 ? 18.453 20.391 0.57 1 97.12 87 ILE A N 1
ATOM 659 C CA . ILE A 1 87 ? 19.719 19.875 1.056 1 97.12 87 ILE A CA 1
ATOM 660 C C . ILE A 1 87 ? 20.641 21.031 1.428 1 97.12 87 ILE A C 1
ATOM 662 O O . ILE A 1 87 ? 21.281 21.016 2.484 1 97.12 87 ILE A O 1
ATOM 666 N N . GLU A 1 88 ? 20.641 22.016 0.543 1 96.38 88 GLU A N 1
ATOM 667 C CA . GLU A 1 88 ? 21.484 23.188 0.808 1 96.38 88 GLU A CA 1
ATOM 668 C C . GLU A 1 88 ? 21.016 23.922 2.059 1 96.38 88 GLU A C 1
ATOM 670 O O . GLU A 1 88 ? 21.828 24.328 2.893 1 96.38 88 GLU A O 1
ATOM 675 N N . MET A 1 89 ? 19.766 24.078 2.18 1 94.69 89 MET A N 1
ATOM 676 C CA . MET A 1 89 ? 19.188 24.797 3.312 1 94.69 89 MET A CA 1
ATOM 677 C C . MET A 1 89 ? 19.438 24.062 4.617 1 94.69 89 MET A C 1
ATOM 679 O O . MET A 1 89 ? 19.453 24.656 5.691 1 94.69 89 MET A O 1
ATOM 683 N N . SER A 1 90 ? 19.656 22.75 4.52 1 96.56 90 SER A N 1
ATOM 684 C CA . SER A 1 90 ? 19.812 21.938 5.723 1 96.56 90 SER A CA 1
ATOM 685 C C . SER A 1 90 ? 21.203 21.312 5.797 1 96.56 90 SER A C 1
ATOM 687 O O . SER A 1 90 ? 21.359 20.219 6.344 1 96.56 90 SER A O 1
ATOM 689 N N . LYS A 1 91 ? 22.156 21.938 5.223 1 95.25 91 LYS A N 1
ATOM 690 C CA . LYS A 1 91 ? 23.5 21.391 5.105 1 95.25 91 LYS A CA 1
ATOM 691 C C . LYS A 1 91 ? 24.125 21.156 6.477 1 95.25 91 LYS A C 1
ATOM 693 O O . LYS A 1 91 ? 24.938 20.25 6.656 1 95.25 91 LYS A O 1
ATOM 698 N N . ASP A 1 92 ? 23.781 21.953 7.422 1 95.31 92 ASP A N 1
ATOM 699 C CA . ASP A 1 92 ? 24.312 21.828 8.773 1 95.31 92 ASP A CA 1
ATOM 700 C C . ASP A 1 92 ? 23.828 20.547 9.438 1 95.31 92 ASP A C 1
ATOM 702 O O . ASP A 1 92 ? 24.5 19.984 10.305 1 95.31 92 ASP A O 1
ATOM 706 N N . LEU A 1 93 ? 22.641 20.078 9.094 1 96.12 93 LEU A N 1
ATOM 707 C CA . LEU A 1 93 ? 22.062 18.844 9.625 1 96.12 93 LEU A CA 1
ATOM 708 C C . LEU A 1 93 ? 22.5 17.641 8.797 1 96.12 93 LEU A C 1
ATOM 710 O O . LEU A 1 93 ? 22.562 16.516 9.312 1 96.12 93 LEU A O 1
ATOM 714 N N . LEU A 1 94 ? 22.719 17.906 7.535 1 96.31 94 LEU A N 1
ATOM 715 C CA . LEU A 1 94 ? 23.047 16.859 6.578 1 96.31 94 LEU A CA 1
ATOM 716 C C . LEU A 1 94 ? 24.562 16.844 6.309 1 96.31 94 LEU A C 1
ATOM 718 O O . LEU A 1 94 ? 24.984 16.906 5.156 1 96.31 94 LEU A O 1
ATOM 722 N N . HIS A 1 95 ? 25.297 16.672 7.391 1 90.19 95 HIS A N 1
ATOM 723 C CA . HIS A 1 95 ? 26.75 16.656 7.27 1 90.19 95 HIS A CA 1
ATOM 724 C C . HIS A 1 95 ? 27.219 15.367 6.613 1 90.19 95 HIS A C 1
ATOM 726 O O . HIS A 1 95 ? 26.422 14.461 6.355 1 90.19 95 HIS A O 1
ATOM 732 N N . ASP A 1 96 ? 28.469 15.172 6.453 1 88.56 96 ASP A N 1
ATOM 733 C CA . ASP A 1 96 ? 29.078 14.156 5.598 1 88.56 96 ASP A CA 1
ATOM 734 C C . ASP A 1 96 ? 28.797 12.75 6.133 1 88.56 96 ASP A C 1
ATOM 736 O O . ASP A 1 96 ? 28.875 11.773 5.391 1 88.56 96 ASP A O 1
ATOM 740 N N . LYS A 1 97 ? 28.391 12.695 7.316 1 91.75 97 LYS A N 1
ATOM 741 C CA . LYS A 1 97 ? 28.172 11.375 7.906 1 91.75 97 LYS A CA 1
ATOM 742 C C . LYS A 1 97 ? 26.719 10.938 7.738 1 91.75 97 LYS A C 1
ATOM 744 O O . LYS A 1 97 ? 26.359 9.805 8.086 1 91.75 97 LYS A O 1
ATOM 749 N N . VAL A 1 98 ? 25.891 11.812 7.246 1 97.56 98 VAL A N 1
ATOM 750 C CA . VAL A 1 98 ? 24.5 11.477 7.031 1 97.56 98 VAL A CA 1
ATOM 751 C C . VAL A 1 98 ? 24.281 11.047 5.582 1 97.56 98 VAL A C 1
ATOM 753 O O . VAL A 1 98 ? 24.531 11.82 4.652 1 97.56 98 VAL A O 1
ATOM 756 N N . ALA A 1 99 ? 23.875 9.82 5.395 1 98.06 99 ALA A N 1
ATOM 757 C CA . ALA A 1 99 ? 23.609 9.297 4.055 1 98.06 99 ALA A CA 1
ATOM 758 C C . ALA A 1 99 ? 22.219 9.703 3.57 1 98.06 99 ALA A C 1
ATOM 760 O O . ALA A 1 99 ? 21.25 9.594 4.312 1 98.06 99 ALA A O 1
ATOM 761 N N . ILE A 1 100 ? 22.188 10.266 2.453 1 98.44 100 ILE A N 1
ATOM 762 C CA . ILE A 1 100 ? 20.922 10.477 1.759 1 98.44 100 ILE A CA 1
ATOM 763 C C . ILE A 1 100 ? 20.734 9.391 0.703 1 98.44 100 ILE A C 1
ATOM 765 O O . ILE A 1 100 ? 21.594 9.195 -0.158 1 98.44 100 ILE A O 1
ATOM 769 N N . LEU A 1 101 ? 19.625 8.656 0.801 1 98.75 101 LEU A N 1
ATOM 770 C CA . LEU A 1 101 ? 19.344 7.582 -0.138 1 98.75 101 LEU A CA 1
ATOM 771 C C . LEU A 1 101 ? 18 7.816 -0.836 1 98.75 101 LEU A C 1
ATOM 773 O O . LEU A 1 101 ? 16.984 8.016 -0.177 1 98.75 101 LEU A O 1
ATOM 777 N N . ILE A 1 102 ? 18.016 7.809 -2.098 1 98.69 102 ILE A N 1
ATOM 778 C CA . ILE A 1 102 ? 16.812 7.848 -2.92 1 98.69 102 ILE A CA 1
ATOM 779 C C . ILE A 1 102 ? 16.562 6.469 -3.52 1 98.69 102 ILE A C 1
ATOM 781 O O . ILE A 1 102 ? 17.422 5.902 -4.191 1 98.69 102 ILE A O 1
ATOM 785 N N . HIS A 1 103 ? 15.398 5.934 -3.24 1 98.56 103 HIS A N 1
ATOM 786 C CA . HIS A 1 103 ? 15.031 4.664 -3.857 1 98.56 103 HIS A CA 1
ATOM 787 C C . HIS A 1 103 ? 15.125 4.746 -5.379 1 98.56 103 HIS A C 1
ATOM 789 O O . HIS A 1 103 ? 14.719 5.742 -5.98 1 98.56 103 HIS A O 1
ATOM 795 N N . PRO A 1 104 ? 15.617 3.686 -5.992 1 97.12 104 PRO A N 1
ATOM 796 C CA . PRO A 1 104 ? 15.82 3.777 -7.441 1 97.12 104 PRO A CA 1
ATOM 797 C C . PRO A 1 104 ? 14.516 3.973 -8.203 1 97.12 104 PRO A C 1
ATOM 799 O O . PRO A 1 104 ? 14.516 4.512 -9.312 1 97.12 104 PRO A O 1
ATOM 802 N N . MET A 1 105 ? 13.398 3.623 -7.598 1 96.75 105 MET A N 1
ATOM 803 C CA . MET A 1 105 ? 12.117 3.686 -8.289 1 96.75 105 MET A CA 1
ATOM 804 C C . MET A 1 105 ? 11.344 4.941 -7.898 1 96.75 105 MET A C 1
ATOM 806 O O . MET A 1 105 ? 10.188 5.109 -8.273 1 96.75 105 MET A O 1
ATOM 810 N N . ALA A 1 106 ? 11.906 5.797 -7.094 1 97.81 106 ALA A N 1
ATOM 811 C CA . ALA A 1 106 ? 11.281 7.105 -6.883 1 97.81 106 ALA A CA 1
ATOM 812 C C . ALA A 1 106 ? 11.094 7.84 -8.211 1 97.81 106 ALA A C 1
ATOM 814 O O . ALA A 1 106 ? 11.805 7.578 -9.18 1 97.81 106 ALA A O 1
ATOM 815 N N . THR A 1 107 ? 10.086 8.703 -8.227 1 96.5 107 THR A N 1
ATOM 816 C CA . THR A 1 107 ? 9.742 9.383 -9.469 1 96.5 107 THR A CA 1
ATOM 817 C C . THR A 1 107 ? 10.289 10.805 -9.484 1 96.5 107 THR A C 1
ATOM 819 O O . THR A 1 107 ? 10.078 11.562 -8.531 1 96.5 107 THR A O 1
ATOM 822 N N . VAL A 1 108 ? 10.938 11.109 -10.578 1 95.69 108 VAL A N 1
ATOM 823 C CA . VAL A 1 108 ? 11.461 12.461 -10.734 1 95.69 108 VAL A CA 1
ATOM 824 C C . VAL A 1 108 ? 10.461 13.32 -11.5 1 95.69 108 VAL A C 1
ATOM 826 O O . VAL A 1 108 ? 10.016 12.945 -12.594 1 95.69 108 VAL A O 1
ATOM 829 N N . LEU A 1 109 ? 10.18 14.406 -10.906 1 93.44 109 LEU A N 1
ATOM 830 C CA . LEU A 1 109 ? 9.195 15.328 -11.469 1 93.44 109 LEU A CA 1
ATOM 831 C C . LEU A 1 109 ? 9.82 16.203 -12.555 1 93.44 109 LEU A C 1
ATOM 833 O O . LEU A 1 109 ? 10.859 16.828 -12.328 1 93.44 109 LEU A O 1
ATOM 837 N N . ASP A 1 110 ? 9.289 16.156 -13.711 1 88.94 110 ASP A N 1
ATOM 838 C CA . ASP A 1 110 ? 9.484 17.219 -14.695 1 88.94 110 ASP A CA 1
ATOM 839 C C . ASP A 1 110 ? 8.453 18.328 -14.508 1 88.94 110 ASP A C 1
ATOM 841 O O . ASP A 1 110 ? 7.359 18.281 -15.07 1 88.94 110 ASP A O 1
ATOM 845 N N . GLU A 1 111 ? 8.859 19.234 -13.82 1 85.12 111 GLU A N 1
ATOM 846 C CA . GLU A 1 111 ? 7.918 20.25 -13.344 1 85.12 111 GLU A CA 1
ATOM 847 C C . GLU A 1 111 ? 7.16 20.891 -14.5 1 85.12 111 GLU A C 1
ATOM 849 O O . GLU A 1 111 ? 5.941 21.047 -14.43 1 85.12 111 GLU A O 1
ATOM 854 N N . GLU A 1 112 ? 7.816 21.234 -15.5 1 85.31 112 GLU A N 1
ATOM 855 C CA . GLU A 1 112 ? 7.16 21.906 -16.625 1 85.31 112 GLU A CA 1
ATOM 856 C C . GLU A 1 112 ? 6.207 20.969 -17.344 1 85.31 112 GLU A C 1
ATOM 858 O O . GLU A 1 112 ? 5.027 21.281 -17.531 1 85.31 112 GLU A O 1
ATOM 863 N N . ALA A 1 113 ? 6.637 19.844 -17.703 1 84.81 113 ALA A N 1
ATOM 864 C CA . ALA A 1 113 ? 5.844 18.906 -18.5 1 84.81 113 ALA A CA 1
ATOM 865 C C . ALA A 1 113 ? 4.676 18.359 -17.688 1 84.81 113 ALA A C 1
ATOM 867 O O . ALA A 1 113 ? 3.545 18.281 -18.188 1 84.81 113 ALA A O 1
ATOM 868 N N . HIS A 1 114 ? 4.918 18.078 -16.5 1 87.62 114 HIS A N 1
ATOM 869 C CA . HIS A 1 114 ? 3.893 17.422 -15.695 1 87.62 114 HIS A CA 1
ATOM 870 C C . HIS A 1 114 ? 2.838 18.406 -15.227 1 87.62 114 HIS A C 1
ATOM 872 O O . HIS A 1 114 ? 1.65 18.094 -15.18 1 87.62 114 HIS A O 1
ATOM 878 N N . LYS A 1 115 ? 3.25 19.578 -14.93 1 82.94 115 LYS A N 1
ATOM 879 C CA . LYS A 1 115 ? 2.273 20.609 -14.57 1 82.94 115 LYS A CA 1
ATOM 880 C C . LYS A 1 115 ? 1.364 20.938 -15.75 1 82.94 115 LYS A C 1
ATOM 882 O O . LYS A 1 115 ? 0.151 21.078 -15.578 1 82.94 115 LYS A O 1
ATOM 887 N N . LYS A 1 116 ? 1.939 21.016 -16.922 1 84.19 116 LYS A N 1
ATOM 888 C CA . LYS A 1 116 ? 1.168 21.297 -18.125 1 84.19 116 LYS A CA 1
ATOM 889 C C . LYS A 1 116 ? 0.149 20.188 -18.406 1 84.19 116 LYS A C 1
ATOM 891 O O . LYS A 1 116 ? -0.985 20.469 -18.797 1 84.19 116 LYS A O 1
ATOM 896 N N . ALA A 1 117 ? 0.498 19 -18.109 1 83.5 117 ALA A N 1
ATOM 897 C CA . ALA A 1 117 ? -0.361 17.844 -18.375 1 83.5 117 ALA A CA 1
ATOM 898 C C . ALA A 1 117 ? -1.562 17.828 -17.438 1 83.5 117 ALA A C 1
ATOM 900 O O . ALA A 1 117 ? -2.57 17.172 -17.719 1 83.5 117 ALA A O 1
ATOM 901 N N . GLU A 1 118 ? -1.49 18.547 -16.297 1 83.56 118 GLU A N 1
ATOM 902 C CA . GLU A 1 118 ? -2.531 18.5 -15.281 1 83.56 118 GLU A CA 1
ATOM 903 C C . GLU A 1 118 ? -3.48 19.688 -15.398 1 83.56 118 GLU A C 1
ATOM 905 O O . GLU A 1 118 ? -4.508 19.734 -14.719 1 83.56 118 GLU A O 1
ATOM 910 N N . VAL A 1 119 ? -3.203 20.766 -16.125 1 76.56 119 VAL A N 1
ATOM 911 C CA . VAL A 1 119 ? -3.885 22.062 -16.109 1 76.56 119 VAL A CA 1
ATOM 912 C C . VAL A 1 119 ? -5.395 21.844 -16.234 1 76.56 119 VAL A C 1
ATOM 914 O O . VAL A 1 119 ? -6.164 22.375 -15.422 1 76.56 119 VAL A O 1
ATOM 917 N N . GLY A 1 120 ? -5.961 21.062 -17.109 1 73 120 GLY A N 1
ATOM 918 C CA . GLY A 1 120 ? -7.395 20.875 -17.281 1 73 120 GLY A CA 1
ATOM 919 C C . GLY A 1 120 ? -8.023 20.109 -16.125 1 73 120 GLY A C 1
ATOM 920 O O . GLY A 1 120 ? -8.992 20.578 -15.523 1 73 120 GLY A O 1
ATOM 921 N N . ILE A 1 121 ? -7.473 19.25 -15.57 1 74.81 121 ILE A N 1
ATOM 922 C CA . ILE A 1 121 ? -8.008 18.359 -14.547 1 74.81 121 ILE A CA 1
ATOM 923 C C . ILE A 1 121 ? -7.852 19 -13.172 1 74.81 121 ILE A C 1
ATOM 925 O O . ILE A 1 121 ? -8.773 18.969 -12.352 1 74.81 121 ILE A O 1
ATOM 929 N N . ALA A 1 122 ? -6.793 19.656 -12.969 1 72.12 122 ALA A N 1
ATOM 930 C CA . ALA A 1 122 ? -6.504 20.25 -11.672 1 72.12 122 ALA A CA 1
ATOM 931 C C . ALA A 1 122 ? -7.551 21.312 -11.312 1 72.12 122 ALA A C 1
ATOM 933 O O . ALA A 1 122 ? -8.008 21.375 -10.164 1 72.12 122 ALA A O 1
ATOM 934 N N . THR A 1 123 ? -7.945 22.078 -12.211 1 72.69 123 THR A N 1
ATOM 935 C CA . THR A 1 123 ? -8.945 23.125 -11.984 1 72.69 123 THR A CA 1
ATOM 936 C C . THR A 1 123 ? -10.305 22.5 -11.664 1 72.69 123 THR A C 1
ATOM 938 O O . THR A 1 123 ? -11.023 22.984 -10.797 1 72.69 123 THR A O 1
ATOM 941 N N . SER A 1 124 ? -10.562 21.453 -12.266 1 73.19 124 SER A N 1
ATOM 942 C CA . SER A 1 124 ? -11.883 20.844 -12.141 1 73.19 124 SER A CA 1
ATOM 943 C C . SER A 1 124 ? -12.062 20.188 -10.773 1 73.19 124 SER A C 1
ATOM 945 O O . SER A 1 124 ? -13.164 20.172 -10.227 1 73.19 124 SER A O 1
ATOM 947 N N . ILE A 1 125 ? -10.992 19.766 -10.18 1 74.44 125 ILE A N 1
ATOM 948 C CA . ILE A 1 125 ? -11.156 19 -8.945 1 74.44 125 ILE A CA 1
ATOM 949 C C . ILE A 1 125 ? -10.484 19.734 -7.789 1 74.44 125 ILE A C 1
ATOM 951 O O . ILE A 1 125 ? -10.43 19.219 -6.668 1 74.44 125 ILE A O 1
ATOM 955 N N . GLY A 1 126 ? -9.977 20.891 -8.055 1 70.81 126 GLY A N 1
ATOM 956 C CA . GLY A 1 126 ? -9.344 21.672 -7.004 1 70.81 126 GLY A CA 1
ATOM 957 C C . GLY A 1 126 ? -7.992 21.125 -6.59 1 70.81 126 GLY A C 1
ATOM 958 O O . GLY A 1 126 ? -7.621 21.188 -5.414 1 70.81 126 GLY A O 1
ATOM 959 N N . SER A 1 127 ? -7.336 20.5 -7.547 1 74.38 127 SER A N 1
ATOM 960 C CA . SER A 1 127 ? -6 19.984 -7.277 1 74.38 127 SER A CA 1
ATOM 961 C C . SER A 1 127 ? -4.957 21.094 -7.297 1 74.38 127 SER A C 1
ATOM 963 O O . SER A 1 127 ? -5.18 22.156 -7.898 1 74.38 127 SER A O 1
ATOM 965 N N . THR A 1 128 ? -3.809 20.906 -6.629 1 69.69 128 THR A N 1
ATOM 966 C CA . THR A 1 128 ? -2.727 21.875 -6.559 1 69.69 128 THR A CA 1
ATOM 967 C C . THR A 1 128 ? -2.031 22.016 -7.906 1 69.69 128 THR A C 1
ATOM 969 O O . THR A 1 128 ? -1.319 22.984 -8.148 1 69.69 128 THR A O 1
ATOM 972 N N . GLY A 1 129 ? -2.227 21 -8.68 1 74.94 129 GLY A N 1
ATOM 973 C CA . GLY A 1 129 ? -1.659 21.062 -10.016 1 74.94 129 GLY A CA 1
ATOM 974 C C . GLY A 1 129 ? -0.142 21.078 -10.023 1 74.94 129 GLY A C 1
ATOM 975 O O . GLY A 1 129 ? 0.474 21.75 -10.844 1 74.94 129 GLY A O 1
ATOM 976 N N . GLN A 1 130 ? 0.425 20.344 -9.094 1 77.94 130 GLN A N 1
ATOM 977 C CA . GLN A 1 130 ? 1.876 20.375 -8.938 1 77.94 130 GLN A CA 1
ATOM 978 C C . GLN A 1 130 ? 2.541 19.266 -9.758 1 77.94 130 GLN A C 1
ATOM 980 O O . GLN A 1 130 ? 3.748 19.047 -9.648 1 77.94 130 GLN A O 1
ATOM 985 N N . GLY A 1 131 ? 1.798 18.516 -10.492 1 86.5 131 GLY A N 1
ATOM 986 C CA . GLY A 1 131 ? 2.367 17.562 -11.438 1 86.5 131 GLY A CA 1
ATOM 987 C C . GLY A 1 131 ? 2.447 16.156 -10.883 1 86.5 131 GLY A C 1
ATOM 988 O O . GLY A 1 131 ? 2.859 15.227 -11.586 1 86.5 131 GLY A O 1
ATOM 989 N N . SER A 1 132 ? 2.021 15.953 -9.648 1 88.38 132 SER A N 1
ATOM 990 C CA . SER A 1 132 ? 2.145 14.648 -8.992 1 88.38 132 SER A CA 1
ATOM 991 C C . SER A 1 132 ? 1.379 13.57 -9.758 1 88.38 132 SER A C 1
ATOM 993 O O . SER A 1 132 ? 1.912 12.492 -10.016 1 88.38 132 SER A O 1
ATOM 995 N N . MET A 1 133 ? 0.183 13.883 -10.062 1 90 133 MET A N 1
ATOM 996 C CA . MET A 1 133 ? -0.663 12.922 -10.766 1 90 133 MET A CA 1
ATOM 997 C C . MET A 1 133 ? -0.056 12.539 -12.109 1 90 133 MET A C 1
ATOM 999 O O . MET A 1 133 ? 0.048 11.352 -12.43 1 90 133 MET A O 1
ATOM 1003 N N . ALA A 1 134 ? 0.367 13.539 -12.875 1 90.88 134 ALA A N 1
ATOM 1004 C CA . ALA A 1 134 ? 0.938 13.289 -14.195 1 90.88 134 ALA A CA 1
ATOM 1005 C C . ALA A 1 134 ? 2.203 12.445 -14.094 1 90.88 134 ALA A C 1
ATOM 1007 O O . ALA A 1 134 ? 2.436 11.562 -14.922 1 90.88 134 ALA A O 1
ATOM 1008 N N . ALA A 1 135 ? 2.998 12.734 -13.125 1 92.75 135 ALA A N 1
ATOM 1009 C CA . ALA A 1 135 ? 4.223 11.961 -12.914 1 92.75 135 ALA A CA 1
ATOM 1010 C C . ALA A 1 135 ? 3.902 10.516 -12.547 1 92.75 135 ALA A C 1
ATOM 1012 O O . ALA A 1 135 ? 4.527 9.586 -13.07 1 92.75 135 ALA A O 1
ATOM 1013 N N . MET A 1 136 ? 2.977 10.32 -11.664 1 92.69 136 MET A N 1
ATOM 1014 C CA . MET A 1 136 ? 2.572 8.977 -11.258 1 92.69 136 MET A CA 1
ATOM 1015 C C . MET A 1 136 ? 2.02 8.195 -12.445 1 92.69 136 MET A C 1
ATOM 1017 O O . MET A 1 136 ? 2.307 7.004 -12.594 1 92.69 136 MET A O 1
ATOM 1021 N N . VAL A 1 137 ? 1.231 8.852 -13.227 1 91.56 137 VAL A N 1
ATOM 1022 C CA . VAL A 1 137 ? 0.654 8.234 -14.422 1 91.56 137 VAL A CA 1
ATOM 1023 C C . VAL A 1 137 ? 1.769 7.789 -15.359 1 91.56 137 VAL A C 1
ATOM 1025 O O . VAL A 1 137 ? 1.735 6.672 -15.883 1 91.56 137 VAL A O 1
ATOM 1028 N N . GLU A 1 138 ? 2.648 8.656 -15.578 1 91.75 138 GLU A N 1
ATOM 1029 C CA . GLU A 1 138 ? 3.762 8.328 -16.453 1 91.75 138 GLU A CA 1
ATOM 1030 C C . GLU A 1 138 ? 4.523 7.105 -15.953 1 91.75 138 GLU A C 1
ATOM 1032 O O . GLU A 1 138 ? 4.891 6.23 -16.734 1 91.75 138 GLU A O 1
ATOM 1037 N N . LYS A 1 139 ? 4.816 7.023 -14.672 1 92.62 139 LYS A N 1
ATOM 1038 C CA . LYS A 1 139 ? 5.48 5.855 -14.094 1 92.62 139 LYS A CA 1
ATOM 1039 C C . LYS A 1 139 ? 4.66 4.59 -14.328 1 92.62 139 LYS A C 1
ATOM 1041 O O . LYS A 1 139 ? 5.203 3.549 -14.688 1 92.62 139 LYS A O 1
ATOM 1046 N N . LEU A 1 140 ? 3.383 4.688 -14.133 1 91.94 140 LEU A N 1
ATOM 1047 C CA . LEU A 1 140 ? 2.486 3.543 -14.25 1 91.94 140 LEU A CA 1
ATOM 1048 C C . LEU A 1 140 ? 2.447 3.027 -15.68 1 91.94 140 LEU A C 1
ATOM 1050 O O . LEU A 1 140 ? 2.254 1.831 -15.914 1 91.94 140 LEU A O 1
ATOM 1054 N N . GLN A 1 141 ? 2.611 3.867 -16.594 1 90 141 GLN A N 1
ATOM 1055 C CA . GLN A 1 141 ? 2.52 3.5 -18.016 1 90 141 GLN A CA 1
ATOM 1056 C C . GLN A 1 141 ? 3.705 2.639 -18.438 1 90 141 GLN A C 1
ATOM 1058 O O . GLN A 1 141 ? 3.594 1.831 -19.359 1 90 141 GLN A O 1
ATOM 1063 N N . ARG A 1 142 ? 4.883 2.844 -17.75 1 87.56 142 ARG A N 1
ATOM 1064 C CA . ARG A 1 142 ? 6.07 2.027 -17.984 1 87.56 142 ARG A CA 1
ATOM 1065 C C . ARG A 1 142 ? 6.488 2.078 -19.453 1 87.56 142 ARG A C 1
ATOM 1067 O O . ARG A 1 142 ? 6.844 1.054 -20.031 1 87.56 142 ARG A O 1
ATOM 1074 N N . ASP A 1 143 ? 6.273 3.215 -20.125 1 84.75 143 ASP A N 1
ATOM 1075 C CA . ASP A 1 143 ? 6.652 3.375 -21.516 1 84.75 143 ASP A CA 1
ATOM 1076 C C . ASP A 1 143 ? 8.172 3.43 -21.672 1 84.75 143 ASP A C 1
ATOM 1078 O O . ASP A 1 143 ? 8.805 4.402 -21.266 1 84.75 143 ASP A O 1
ATOM 1082 N N . PRO A 1 144 ? 8.688 2.389 -22.266 1 79.12 144 PRO A N 1
ATOM 1083 C CA . PRO A 1 144 ? 10.148 2.371 -22.391 1 79.12 144 PRO A CA 1
ATOM 1084 C C . PRO A 1 144 ? 10.68 3.439 -23.344 1 79.12 144 PRO A C 1
ATOM 1086 O O . PRO A 1 144 ? 11.883 3.711 -23.359 1 79.12 144 PRO A O 1
ATOM 1089 N N . THR A 1 145 ? 9.852 4.016 -24.219 1 76 145 THR A N 1
ATOM 1090 C CA . THR A 1 145 ? 10.281 5.016 -25.188 1 76 145 THR A CA 1
ATOM 1091 C C . THR A 1 145 ? 10.352 6.398 -24.547 1 76 145 THR A C 1
ATOM 1093 O O . THR A 1 145 ? 10.93 7.324 -25.109 1 76 145 THR A O 1
ATOM 1096 N N . ASN A 1 146 ? 9.75 6.562 -23.5 1 70.12 146 ASN A N 1
ATOM 1097 C CA . ASN A 1 146 ? 9.789 7.836 -22.781 1 70.12 146 ASN A CA 1
ATOM 1098 C C . ASN A 1 146 ? 11 7.93 -21.875 1 70.12 146 ASN A C 1
ATOM 1100 O O . ASN A 1 146 ? 11.5 6.91 -21.391 1 70.12 146 ASN A O 1
ATOM 1104 N N . ASN A 1 147 ? 11.797 9.062 -22.016 1 60.22 147 ASN A N 1
ATOM 1105 C CA . ASN A 1 147 ? 12.812 9.25 -20.984 1 60.22 147 ASN A CA 1
ATOM 1106 C C . ASN A 1 147 ? 12.258 8.977 -19.594 1 60.22 147 ASN A C 1
ATOM 1108 O O . ASN A 1 147 ? 11.281 9.602 -19.172 1 60.22 147 ASN A O 1
ATOM 1112 N N . THR A 1 148 ? 12.688 7.875 -19.062 1 62 148 THR A N 1
ATOM 1113 C CA . THR A 1 148 ? 12.039 7.328 -17.891 1 62 148 THR A CA 1
ATOM 1114 C C . THR A 1 148 ? 12.172 8.281 -16.703 1 62 148 THR A C 1
ATOM 1116 O O . THR A 1 148 ? 13.18 8.984 -16.578 1 62 148 THR A O 1
ATOM 1119 N N . ILE A 1 149 ? 11.109 8.422 -15.922 1 86.62 149 ILE A N 1
ATOM 1120 C CA . ILE A 1 149 ? 11 9.422 -14.867 1 86.62 149 ILE A CA 1
ATOM 1121 C C . ILE A 1 149 ? 11.375 8.797 -13.523 1 86.62 149 ILE A C 1
ATOM 1123 O O . ILE A 1 149 ? 11.281 9.453 -12.484 1 86.62 149 ILE A O 1
ATOM 1127 N N . VAL A 1 150 ? 11.922 7.469 -13.617 1 94.12 150 VAL A N 1
ATOM 1128 C CA . VAL A 1 150 ? 12.305 6.891 -12.336 1 94.12 150 VAL A CA 1
ATOM 1129 C C . VAL A 1 150 ? 13.734 7.312 -11.984 1 94.12 150 VAL A C 1
ATOM 1131 O O . VAL A 1 150 ? 14.578 7.469 -12.867 1 94.12 150 VAL A O 1
ATOM 1134 N N . ALA A 1 151 ? 14.055 7.438 -10.75 1 96.94 151 ALA A N 1
ATOM 1135 C CA . ALA A 1 151 ? 15.297 8.016 -10.242 1 96.94 151 ALA A CA 1
ATOM 1136 C C . ALA A 1 151 ? 16.516 7.27 -10.797 1 96.94 151 ALA A C 1
ATOM 1138 O O . ALA A 1 151 ? 17.516 7.891 -11.172 1 96.94 151 ALA A O 1
ATOM 1139 N N . ARG A 1 152 ? 16.469 5.961 -10.844 1 94.44 152 ARG A N 1
ATOM 1140 C CA . ARG A 1 152 ? 17.562 5.137 -11.352 1 94.44 152 ARG A CA 1
ATOM 1141 C C . ARG A 1 152 ? 17.969 5.574 -12.75 1 94.44 152 ARG A C 1
ATOM 1143 O O . ARG A 1 152 ? 19.156 5.668 -13.047 1 94.44 152 ARG A O 1
ATOM 1150 N N . ASP A 1 153 ? 17 5.82 -13.602 1 92.81 153 ASP A N 1
ATOM 1151 C CA . ASP A 1 153 ? 17.266 6.184 -14.984 1 92.81 153 ASP A CA 1
ATOM 1152 C C . ASP A 1 153 ? 17.719 7.641 -15.094 1 92.81 153 ASP A C 1
ATOM 1154 O O . ASP A 1 153 ? 18.625 7.957 -15.859 1 92.81 153 ASP A O 1
ATOM 1158 N N . VAL A 1 154 ? 17.078 8.5 -14.336 1 94.38 154 VAL A N 1
ATOM 1159 C CA . VAL A 1 154 ? 17.406 9.922 -14.367 1 94.38 154 VAL A CA 1
ATOM 1160 C C . VAL A 1 154 ? 18.828 10.141 -13.859 1 94.38 154 VAL A C 1
ATOM 1162 O O . VAL A 1 154 ? 19.531 11.023 -14.352 1 94.38 154 VAL A O 1
ATOM 1165 N N . ALA A 1 155 ? 19.234 9.344 -12.93 1 95.25 155 ALA A N 1
ATOM 1166 C CA . ALA A 1 155 ? 20.562 9.469 -12.328 1 95.25 155 ALA A CA 1
ATOM 1167 C C . ALA A 1 155 ? 21.656 9.242 -13.367 1 95.25 155 ALA A C 1
ATOM 1169 O O . ALA A 1 155 ? 22.797 9.656 -13.164 1 95.25 155 ALA A O 1
ATOM 1170 N N . GLN A 1 156 ? 21.344 8.578 -14.461 1 92.38 156 GLN A N 1
ATOM 1171 C CA . GLN A 1 156 ? 22.328 8.281 -15.508 1 92.38 156 GLN A CA 1
ATOM 1172 C C . GLN A 1 156 ? 22.719 9.547 -16.266 1 92.38 156 GLN A C 1
ATOM 1174 O O . GLN A 1 156 ? 23.812 9.625 -16.828 1 92.38 156 GLN A O 1
ATOM 1179 N N . TYR A 1 157 ? 21.859 10.609 -16.266 1 90.31 157 TYR A N 1
ATOM 1180 C CA . TYR A 1 157 ? 22.188 11.781 -17.078 1 90.31 157 TYR A CA 1
ATOM 1181 C C . TYR A 1 157 ? 22.109 13.055 -16.234 1 90.31 157 TYR A C 1
ATOM 1183 O O . TYR A 1 157 ? 22.531 14.117 -16.672 1 90.31 157 TYR A O 1
ATOM 1191 N N . ASP A 1 158 ? 21.484 12.984 -15.062 1 93.44 158 ASP A N 1
ATOM 1192 C CA . ASP A 1 158 ? 21.5 14.117 -14.141 1 93.44 158 ASP A CA 1
ATOM 1193 C C . ASP A 1 158 ? 22.406 13.836 -12.938 1 93.44 158 ASP A C 1
ATOM 1195 O O . ASP A 1 158 ? 21.984 13.203 -11.969 1 93.44 158 ASP A O 1
ATOM 1199 N N . GLY A 1 159 ? 23.547 14.383 -12.906 1 95.06 159 GLY A N 1
ATOM 1200 C CA . GLY A 1 159 ? 24.578 14.133 -11.914 1 95.06 159 GLY A CA 1
ATOM 1201 C C . GLY A 1 159 ? 24.219 14.641 -10.531 1 95.06 159 GLY A C 1
ATOM 1202 O O . GLY A 1 159 ? 24.797 14.211 -9.539 1 95.06 159 GLY A O 1
ATOM 1203 N N . ARG A 1 160 ? 23.203 15.508 -10.461 1 95.81 160 ARG A N 1
ATOM 1204 C CA . ARG A 1 160 ? 22.844 16.125 -9.18 1 95.81 160 ARG A CA 1
ATOM 1205 C C . ARG A 1 160 ? 22.312 15.078 -8.211 1 95.81 160 ARG A C 1
ATOM 1207 O O . ARG A 1 160 ? 22.453 15.227 -6.992 1 95.81 160 ARG A O 1
ATOM 1214 N N . ILE A 1 161 ? 21.703 13.992 -8.703 1 96.94 161 ILE A N 1
ATOM 1215 C CA . ILE A 1 161 ? 21.078 13.047 -7.785 1 96.94 161 ILE A CA 1
ATOM 1216 C C . ILE A 1 161 ? 21.797 11.703 -7.867 1 96.94 161 ILE A C 1
ATOM 1218 O O . ILE A 1 161 ? 21.484 10.773 -7.117 1 96.94 161 ILE A O 1
ATOM 1222 N N . ALA A 1 162 ? 22.781 11.562 -8.719 1 97.25 162 ALA A N 1
ATOM 1223 C CA . ALA A 1 162 ? 23.453 10.289 -8.961 1 97.25 162 ALA A CA 1
ATOM 1224 C C . ALA A 1 162 ? 24.047 9.727 -7.664 1 97.25 162 ALA A C 1
ATOM 1226 O O . ALA A 1 162 ? 23.984 8.523 -7.426 1 97.25 162 ALA A O 1
ATOM 1227 N N . GLN A 1 163 ? 24.516 10.57 -6.867 1 96.56 163 GLN A N 1
ATOM 1228 C CA . GLN A 1 163 ? 25.188 10.125 -5.652 1 96.56 163 GLN A CA 1
ATOM 1229 C C . GLN A 1 163 ? 24.188 9.656 -4.605 1 96.56 163 GLN A C 1
ATOM 1231 O O . GLN A 1 163 ? 24.547 8.969 -3.65 1 96.56 163 GLN A O 1
ATOM 1236 N N . TYR A 1 164 ? 22.953 10.047 -4.77 1 98.19 164 TYR A N 1
ATOM 1237 C CA . TYR A 1 164 ? 21.953 9.75 -3.748 1 98.19 164 TYR A CA 1
ATOM 1238 C C . TYR A 1 164 ? 21.141 8.523 -4.125 1 98.19 164 TYR A C 1
ATOM 1240 O O . TYR A 1 164 ? 20.516 7.895 -3.266 1 98.19 164 TYR A O 1
ATOM 1248 N N . VAL A 1 165 ? 21.062 8.18 -5.406 1 98.38 165 VAL A N 1
ATOM 1249 C CA . VAL A 1 165 ? 20.219 7.09 -5.871 1 98.38 165 VAL A CA 1
ATOM 1250 C C . VAL A 1 165 ? 20.891 5.75 -5.578 1 98.38 165 VAL A C 1
ATOM 1252 O O . VAL A 1 165 ? 22.047 5.531 -5.953 1 98.38 165 VAL A O 1
ATOM 1255 N N . CYS A 1 166 ? 20.203 4.887 -4.859 1 97.62 166 CYS A N 1
ATOM 1256 C CA . CYS A 1 166 ? 20.766 3.592 -4.496 1 97.62 166 CYS A CA 1
ATOM 1257 C C . CYS A 1 166 ? 20.078 2.465 -5.258 1 97.62 166 CYS A C 1
ATOM 1259 O O . CYS A 1 166 ? 19.188 2.713 -6.074 1 97.62 166 CYS A O 1
ATOM 1261 N N . THR A 1 167 ? 20.578 1.245 -5.148 1 95.25 167 THR A N 1
ATOM 1262 C CA . THR A 1 167 ? 19.891 0.066 -5.66 1 95.25 167 THR A CA 1
ATOM 1263 C C . THR A 1 167 ? 18.859 -0.438 -4.66 1 95.25 167 THR A C 1
ATOM 1265 O O . THR A 1 167 ? 18.844 -0.01 -3.502 1 95.25 167 THR A O 1
ATOM 1268 N N . VAL A 1 168 ? 18.016 -1.282 -5.121 1 94.12 168 VAL A N 1
ATOM 1269 C CA . VAL A 1 168 ? 17.031 -1.875 -4.223 1 94.12 168 VAL A CA 1
ATOM 1270 C C . VAL A 1 168 ? 17.734 -2.643 -3.109 1 94.12 168 VAL A C 1
ATOM 1272 O O . VAL A 1 168 ? 17.312 -2.605 -1.953 1 94.12 168 VAL A O 1
ATOM 1275 N N . GLU A 1 169 ? 18.797 -3.309 -3.42 1 93.25 169 GLU A N 1
ATOM 1276 C CA . GLU A 1 169 ? 19.562 -4.051 -2.426 1 93.25 169 GLU A CA 1
ATOM 1277 C C . GLU A 1 169 ? 20.156 -3.113 -1.372 1 93.25 169 GLU A C 1
ATOM 1279 O O . GLU A 1 169 ? 20.094 -3.41 -0.176 1 93.25 169 GLU A O 1
ATOM 1284 N N . GLU A 1 170 ? 20.703 -2.021 -1.824 1 96.19 170 GLU A N 1
ATOM 1285 C CA . GLU A 1 170 ? 21.25 -1.036 -0.896 1 96.19 170 GLU A CA 1
ATOM 1286 C C . GLU A 1 170 ? 20.156 -0.448 -0.008 1 96.19 170 GLU A C 1
ATOM 1288 O O . GLU A 1 170 ? 20.391 -0.166 1.169 1 96.19 170 GLU A O 1
ATOM 1293 N N . TRP A 1 171 ? 19.016 -0.253 -0.613 1 97.38 171 TRP A N 1
ATOM 1294 C CA . TRP A 1 171 ? 17.859 0.225 0.144 1 97.38 171 TRP A CA 1
ATOM 1295 C C . TRP A 1 171 ? 17.531 -0.727 1.289 1 97.38 171 TRP A C 1
ATOM 1297 O O . TRP A 1 171 ? 17.375 -0.298 2.434 1 97.38 171 TRP A O 1
ATOM 1307 N N . ASP A 1 172 ? 17.453 -2.012 0.966 1 95.25 172 ASP A N 1
ATOM 1308 C CA . ASP A 1 172 ? 17.141 -3.045 1.946 1 95.25 172 ASP A CA 1
ATOM 1309 C C . ASP A 1 172 ? 18.188 -3.098 3.053 1 95.25 172 ASP A C 1
ATOM 1311 O O . ASP A 1 172 ? 17.844 -3.199 4.234 1 95.25 172 ASP A O 1
ATOM 1315 N N . MET A 1 173 ? 19.422 -2.996 2.668 1 95.88 173 MET A N 1
ATOM 1316 C CA . MET A 1 173 ? 20.516 -3.043 3.633 1 95.88 173 MET A CA 1
ATOM 1317 C C . MET A 1 173 ? 20.469 -1.844 4.574 1 95.88 173 MET A C 1
ATOM 1319 O O . MET A 1 173 ? 20.766 -1.968 5.762 1 95.88 173 MET A O 1
ATOM 1323 N N . ALA A 1 174 ? 20.094 -0.722 4.016 1 97.69 174 ALA A N 1
ATOM 1324 C CA . ALA A 1 174 ? 19.969 0.478 4.84 1 97.69 174 ALA A CA 1
ATOM 1325 C C . ALA A 1 174 ? 18.859 0.315 5.883 1 97.69 174 ALA A C 1
ATOM 1327 O O . ALA A 1 174 ? 19.047 0.677 7.047 1 97.69 174 ALA A O 1
ATOM 1328 N N . LEU A 1 175 ? 17.766 -0.217 5.477 1 97.69 175 LEU A N 1
ATOM 1329 C CA . LEU A 1 175 ? 16.688 -0.477 6.41 1 97.69 175 LEU A CA 1
ATOM 1330 C C . LEU A 1 175 ? 17.109 -1.474 7.484 1 97.69 175 LEU A C 1
ATOM 1332 O O . LEU A 1 175 ? 16.828 -1.282 8.664 1 97.69 175 LEU A O 1
ATOM 1336 N N . MET A 1 176 ? 17.844 -2.49 7.09 1 95.56 176 MET A N 1
ATOM 1337 C CA . MET A 1 176 ? 18.312 -3.523 8.016 1 95.56 176 MET A CA 1
ATOM 1338 C C . MET A 1 176 ? 19.281 -2.943 9.039 1 95.56 176 MET A C 1
ATOM 1340 O O . MET A 1 176 ? 19.312 -3.385 10.188 1 95.56 176 MET A O 1
ATOM 1344 N N . ALA A 1 177 ? 20 -1.96 8.625 1 96.62 177 ALA A N 1
ATOM 1345 C CA . ALA A 1 177 ? 21.031 -1.376 9.484 1 96.62 177 ALA A CA 1
ATOM 1346 C C . ALA A 1 177 ? 20.438 -0.309 10.398 1 96.62 177 ALA A C 1
ATOM 1348 O O . ALA A 1 177 ? 21.109 0.167 11.32 1 96.62 177 ALA A O 1
ATOM 1349 N N . SER A 1 178 ? 19.203 0.068 10.164 1 97.75 178 SER A N 1
ATOM 1350 C CA . SER A 1 178 ? 18.578 1.127 10.945 1 97.75 178 SER A CA 1
ATOM 1351 C C . SER A 1 178 ? 18.109 0.61 12.297 1 97.75 178 SER A C 1
ATOM 1353 O O . SER A 1 178 ? 17.547 -0.489 12.398 1 97.75 178 SER A O 1
ATOM 1355 N N . GLU A 1 179 ? 18.328 1.402 13.336 1 97.62 179 GLU A N 1
ATOM 1356 C CA . GLU A 1 179 ? 17.922 1.033 14.688 1 97.62 179 GLU A CA 1
ATOM 1357 C C . GLU A 1 179 ? 16.531 1.577 15.008 1 97.62 179 GLU A C 1
ATOM 1359 O O . GLU A 1 179 ? 15.703 0.871 15.586 1 97.62 179 GLU A O 1
ATOM 1364 N N . ARG A 1 180 ? 16.328 2.824 14.742 1 98.19 180 ARG A N 1
ATOM 1365 C CA . ARG A 1 180 ? 15.047 3.498 14.938 1 98.19 180 ARG A CA 1
ATOM 1366 C C . ARG A 1 180 ? 14.695 4.367 13.734 1 98.19 180 ARG A C 1
ATOM 1368 O O . ARG A 1 180 ? 15.453 5.273 13.375 1 98.19 180 ARG A O 1
ATOM 1375 N N . ILE A 1 181 ? 13.547 4.121 13.164 1 98.81 181 ILE A N 1
ATOM 1376 C CA . ILE A 1 181 ? 13.164 4.793 11.93 1 98.81 181 ILE A CA 1
ATOM 1377 C C . ILE A 1 181 ? 11.922 5.648 12.172 1 98.81 181 ILE A C 1
ATOM 1379 O O . ILE A 1 181 ? 10.938 5.172 12.734 1 98.81 181 ILE A O 1
ATOM 1383 N N . LEU A 1 182 ? 11.961 6.934 11.836 1 98.88 182 LEU A N 1
ATOM 1384 C CA . LEU A 1 182 ? 10.781 7.793 11.773 1 98.88 182 LEU A CA 1
ATOM 1385 C C . LEU A 1 182 ? 10.305 7.961 10.328 1 98.88 182 LEU A C 1
ATOM 1387 O O . LEU A 1 182 ? 11.016 8.531 9.5 1 98.88 182 LEU A O 1
ATOM 1391 N N . ALA A 1 183 ? 9.172 7.422 10.07 1 98.88 183 ALA A N 1
ATOM 1392 C CA . ALA A 1 183 ? 8.555 7.535 8.758 1 98.88 183 ALA A CA 1
ATOM 1393 C C . ALA A 1 183 ? 7.477 8.617 8.75 1 98.88 183 ALA A C 1
ATOM 1395 O O . ALA A 1 183 ? 6.656 8.688 9.664 1 98.88 183 ALA A O 1
ATOM 1396 N N . GLU A 1 184 ? 7.512 9.492 7.75 1 98.38 184 GLU A N 1
ATOM 1397 C CA . GLU A 1 184 ? 6.547 10.578 7.613 1 98.38 184 GLU A CA 1
ATOM 1398 C C . GLU A 1 184 ? 5.637 10.352 6.41 1 98.38 184 GLU A C 1
ATOM 1400 O O . GLU A 1 184 ? 6.102 10.328 5.27 1 98.38 184 GLU A O 1
ATOM 1405 N N . GLY A 1 185 ? 4.316 10.156 6.66 1 97.62 185 GLY A N 1
ATOM 1406 C CA . GLY A 1 185 ? 3.346 10.109 5.578 1 97.62 185 GLY A CA 1
ATOM 1407 C C . GLY A 1 185 ? 3.076 11.461 4.957 1 97.62 185 GLY A C 1
ATOM 1408 O O . GLY A 1 185 ? 3.738 12.445 5.293 1 97.62 185 GLY A O 1
ATOM 1409 N N . ALA A 1 186 ? 2.186 11.445 4 1 94.06 186 ALA A N 1
ATOM 1410 C CA . ALA A 1 186 ? 1.856 12.68 3.283 1 94.06 186 ALA A CA 1
ATOM 1411 C C . ALA A 1 186 ? 0.349 12.812 3.09 1 94.06 186 ALA A C 1
ATOM 1413 O O . ALA A 1 186 ? -0.388 11.828 3.201 1 94.06 186 ALA A O 1
ATOM 1414 N N . GLN A 1 187 ? -0.058 14.031 2.82 1 92.62 187 GLN A N 1
ATOM 1415 C CA . GLN A 1 187 ? -1.477 14.328 2.646 1 92.62 187 GLN A CA 1
ATOM 1416 C C . GLN A 1 187 ? -2.295 13.812 3.828 1 92.62 187 GLN A C 1
ATOM 1418 O O . GLN A 1 187 ? -1.881 13.945 4.98 1 92.62 187 GLN A O 1
ATOM 1423 N N . GLY A 1 188 ? -3.539 13.461 3.617 1 95.75 188 GLY A N 1
ATOM 1424 C CA . GLY A 1 188 ? -4.406 13 4.691 1 95.75 188 GLY A CA 1
ATOM 1425 C C . GLY A 1 188 ? -5.316 11.859 4.281 1 95.75 188 GLY A C 1
ATOM 1426 O O . GLY A 1 188 ? -5.684 11.742 3.111 1 95.75 188 GLY A O 1
ATOM 1427 N N . PHE A 1 189 ? -5.699 11.125 5.281 1 97.75 189 PHE A N 1
ATOM 1428 C CA . PHE A 1 189 ? -6.523 9.938 5.055 1 97.75 189 PHE A CA 1
ATOM 1429 C C . PHE A 1 189 ? -7.809 10.305 4.324 1 97.75 189 PHE A C 1
ATOM 1431 O O . PHE A 1 189 ? -8.227 9.609 3.398 1 97.75 189 PHE A O 1
ATOM 1438 N N . SER A 1 190 ? -8.398 11.383 4.727 1 96.25 190 SER A N 1
ATOM 1439 C CA . SER A 1 190 ? -9.688 11.758 4.16 1 96.25 190 SER A CA 1
ATOM 1440 C C . SER A 1 190 ? -9.547 12.203 2.709 1 96.25 190 SER A C 1
ATOM 1442 O O . SER A 1 190 ? -10.539 12.312 1.984 1 96.25 190 SER A O 1
ATOM 1444 N N . LEU A 1 191 ? -8.352 12.438 2.275 1 92.94 191 LEU A N 1
ATOM 1445 C CA . LEU A 1 191 ? -8.078 12.773 0.883 1 92.94 191 LEU A CA 1
ATOM 1446 C C . LEU A 1 191 ? -7.582 11.555 0.115 1 92.94 191 LEU A C 1
ATOM 1448 O O . LEU A 1 191 ? -7.133 11.68 -1.027 1 92.94 191 LEU A O 1
ATOM 1452 N N . SER A 1 192 ? -7.652 10.445 0.722 1 95.56 192 SER A N 1
ATOM 1453 C CA . SER A 1 192 ? -7.16 9.219 0.11 1 95.56 192 SER A CA 1
ATOM 1454 C C . SER A 1 192 ? -7.934 8.883 -1.162 1 95.56 192 SER A C 1
ATOM 1456 O O . SER A 1 192 ? -9.156 9.062 -1.22 1 95.56 192 SER A O 1
ATOM 1458 N N . LEU A 1 193 ? -7.281 8.312 -2.113 1 94.94 193 LEU A N 1
ATOM 1459 C CA . LEU A 1 193 ? -7.824 7.953 -3.422 1 94.94 193 LEU A CA 1
ATOM 1460 C C . LEU A 1 193 ? -9 6.996 -3.279 1 94.94 193 LEU A C 1
ATOM 1462 O O . LEU A 1 193 ? -9.93 7.027 -4.086 1 94.94 193 LEU A O 1
ATOM 1466 N N . ASN A 1 194 ? -8.969 6.188 -2.248 1 94.94 194 ASN A N 1
ATOM 1467 C CA . ASN A 1 194 ? -9.93 5.102 -2.121 1 94.94 194 ASN A CA 1
ATOM 1468 C C . ASN A 1 194 ? -11.016 5.43 -1.096 1 94.94 194 ASN A C 1
ATOM 1470 O O . ASN A 1 194 ? -11.68 4.527 -0.578 1 94.94 194 ASN A O 1
ATOM 1474 N N . GLN A 1 195 ? -11.172 6.68 -0.766 1 92.44 195 GLN A N 1
ATOM 1475 C CA . GLN A 1 195 ? -12.203 7.105 0.178 1 92.44 195 GLN A CA 1
ATOM 1476 C C . GLN A 1 195 ? -13.344 7.812 -0.54 1 92.44 195 GLN A C 1
ATOM 1478 O O . GLN A 1 195 ? -13.367 7.887 -1.77 1 92.44 195 GLN A O 1
ATOM 1483 N N . GLU A 1 196 ? -14.297 8.344 0.129 1 88.5 196 GLU A N 1
ATOM 1484 C CA . GLU A 1 196 ? -15.617 8.719 -0.375 1 88.5 196 GLU A CA 1
ATOM 1485 C C . GLU A 1 196 ? -15.562 10.047 -1.114 1 88.5 196 GLU A C 1
ATOM 1487 O O . GLU A 1 196 ? -16.5 10.406 -1.83 1 88.5 196 GLU A O 1
ATOM 1492 N N . PHE A 1 197 ? -14.469 10.789 -1.081 1 90.19 197 PHE A N 1
ATOM 1493 C CA . PHE A 1 197 ? -14.469 12.125 -1.672 1 90.19 197 PHE A CA 1
ATOM 1494 C C . PHE A 1 197 ? -13.891 12.086 -3.082 1 90.19 197 PHE A C 1
ATOM 1496 O O . PHE A 1 197 ? -13.688 13.133 -3.699 1 90.19 197 PHE A O 1
ATOM 1503 N N . TYR A 1 198 ? -13.586 10.953 -3.578 1 90.62 198 TYR A N 1
ATOM 1504 C CA . TYR A 1 198 ? -13.227 10.836 -4.984 1 90.62 198 TYR A CA 1
ATOM 1505 C C . TYR A 1 198 ? -14.273 11.508 -5.875 1 90.62 198 TYR A C 1
ATOM 1507 O O . TYR A 1 198 ? -15.477 11.297 -5.691 1 90.62 198 TYR A O 1
ATOM 1515 N N . PRO A 1 199 ? -13.906 12.242 -6.797 1 90.56 199 PRO A N 1
ATOM 1516 C CA . PRO A 1 199 ? -12.578 12.484 -7.359 1 90.56 199 PRO A CA 1
ATOM 1517 C C . PRO A 1 199 ? -11.875 13.68 -6.723 1 90.56 199 PRO A C 1
ATOM 1519 O O . PRO A 1 199 ? -10.797 14.086 -7.172 1 90.56 199 PRO A O 1
ATOM 1522 N N . TYR A 1 200 ? -12.453 14.352 -5.688 1 88.81 200 TYR A N 1
ATOM 1523 C CA . TYR A 1 200 ? -11.875 15.508 -5.012 1 88.81 200 TYR A CA 1
ATOM 1524 C C . TYR A 1 200 ? -10.898 15.07 -3.924 1 88.81 200 TYR A C 1
ATOM 1526 O O . TYR A 1 200 ? -11.102 15.367 -2.744 1 88.81 200 TYR A O 1
ATOM 1534 N N . CYS A 1 201 ? -9.914 14.391 -4.309 1 91.44 201 CYS A N 1
ATOM 1535 C CA . CYS A 1 201 ? -8.922 13.797 -3.424 1 91.44 201 CYS A CA 1
ATOM 1536 C C . CYS A 1 201 ? -7.539 13.812 -4.066 1 91.44 201 CYS A C 1
ATOM 1538 O O . CYS A 1 201 ? -7.344 14.43 -5.117 1 91.44 201 CYS A O 1
ATOM 1540 N N . THR A 1 202 ? -6.559 13.289 -3.375 1 91.31 202 THR A N 1
ATOM 1541 C CA . THR A 1 202 ? -5.211 13.164 -3.926 1 91.31 202 THR A CA 1
ATOM 1542 C C . THR A 1 202 ? -5.078 11.891 -4.75 1 91.31 202 THR A C 1
ATOM 1544 O O . THR A 1 202 ? -5.938 11.008 -4.688 1 91.31 202 THR A O 1
ATOM 1547 N N . SER A 1 203 ? -4.078 11.789 -5.562 1 91.5 203 SER A N 1
ATOM 1548 C CA . SER A 1 203 ? -3.871 10.664 -6.473 1 91.5 203 SER A CA 1
ATOM 1549 C C . SER A 1 203 ? -3.131 9.523 -5.785 1 91.5 203 SER A C 1
ATOM 1551 O O . SER A 1 203 ? -2.287 8.867 -6.398 1 91.5 203 SER A O 1
ATOM 1553 N N . ARG A 1 204 ? -3.346 9.359 -4.531 1 94.12 204 ARG A N 1
ATOM 1554 C CA . ARG A 1 204 ? -2.701 8.297 -3.76 1 94.12 204 ARG A CA 1
ATOM 1555 C C . ARG A 1 204 ? -3.584 7.852 -2.598 1 94.12 204 ARG A C 1
ATOM 1557 O O . ARG A 1 204 ? -4.305 8.664 -2.014 1 94.12 204 ARG A O 1
ATOM 1564 N N . ASP A 1 205 ? -3.52 6.586 -2.342 1 96.44 205 ASP A N 1
ATOM 1565 C CA . ASP A 1 205 ? -4.055 6.109 -1.071 1 96.44 205 ASP A CA 1
ATOM 1566 C C . ASP A 1 205 ? -3.189 6.574 0.099 1 96.44 205 ASP A C 1
ATOM 1568 O O . ASP A 1 205 ? -1.96 6.527 0.025 1 96.44 205 ASP A O 1
ATOM 1572 N N . CYS A 1 206 ? -3.811 7.117 1.15 1 97.38 206 CYS A N 1
ATOM 1573 C CA . CYS A 1 206 ? -3.074 7.715 2.258 1 97.38 206 CYS A CA 1
ATOM 1574 C C . CYS A 1 206 ? -3.256 6.902 3.535 1 97.38 206 CYS A C 1
ATOM 1576 O O . CYS A 1 206 ? -3.525 7.465 4.598 1 97.38 206 CYS A O 1
ATOM 1578 N N . THR A 1 207 ? -3.123 5.609 3.467 1 98.12 207 THR A N 1
ATOM 1579 C CA . THR A 1 207 ? -3.223 4.719 4.621 1 98.12 207 THR A CA 1
ATOM 1580 C C . THR A 1 207 ? -1.838 4.273 5.078 1 98.12 207 THR A C 1
ATOM 1582 O O . THR A 1 207 ? -0.868 4.359 4.324 1 98.12 207 THR A O 1
ATOM 1585 N N . PRO A 1 208 ? -1.757 3.812 6.359 1 98.62 208 PRO A N 1
ATOM 1586 C CA . PRO A 1 208 ? -0.471 3.28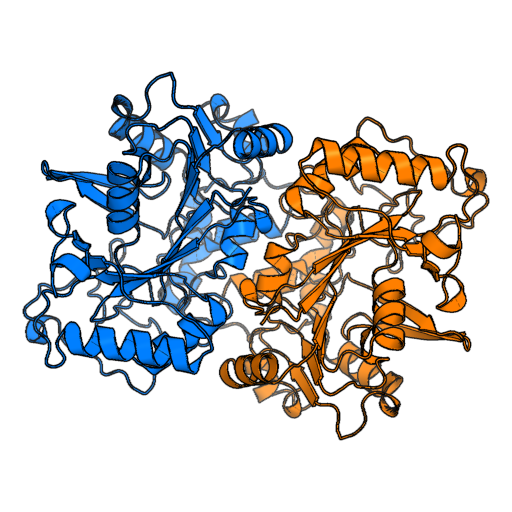5 6.824 1 98.62 208 PRO A CA 1
ATOM 1587 C C . PRO A 1 208 ? 0.07 2.176 5.926 1 98.62 208 PRO A C 1
ATOM 1589 O O . PRO A 1 208 ? 1.265 2.154 5.617 1 98.62 208 PRO A O 1
ATOM 1592 N N . ALA A 1 209 ? -0.796 1.306 5.484 1 98.5 209 ALA A N 1
ATOM 1593 C CA . ALA A 1 209 ? -0.37 0.204 4.625 1 98.5 209 ALA A CA 1
ATOM 1594 C C . ALA A 1 209 ? 0.256 0.724 3.334 1 98.5 209 ALA A C 1
ATOM 1596 O O . ALA A 1 209 ? 1.317 0.254 2.918 1 98.5 209 ALA A O 1
ATOM 1597 N N . ARG A 1 210 ? -0.37 1.69 2.74 1 98.38 210 ARG A N 1
ATOM 1598 C CA . ARG A 1 210 ? 0.138 2.26 1.496 1 98.38 210 ARG A CA 1
ATOM 1599 C C . ARG A 1 210 ? 1.479 2.949 1.716 1 98.38 210 ARG A C 1
ATOM 1601 O O . ARG A 1 210 ? 2.396 2.811 0.904 1 98.38 210 ARG A O 1
ATOM 1608 N N . PHE A 1 211 ? 1.604 3.639 2.787 1 98.56 211 PHE A N 1
ATOM 1609 C CA . PHE A 1 211 ? 2.85 4.355 3.039 1 98.56 211 PHE A CA 1
ATOM 1610 C C . PHE A 1 211 ? 3.998 3.379 3.268 1 98.56 211 PHE A C 1
ATOM 1612 O O . PHE A 1 211 ? 5.117 3.611 2.809 1 98.56 211 PHE A O 1
ATOM 1619 N N . LEU A 1 212 ? 3.758 2.314 4 1 98.62 212 LEU A N 1
ATOM 1620 C CA . LEU A 1 212 ? 4.805 1.312 4.168 1 98.62 212 LEU A CA 1
ATOM 1621 C C . LEU A 1 212 ? 5.23 0.738 2.82 1 98.62 212 LEU A C 1
ATOM 1623 O O . LEU A 1 212 ? 6.422 0.562 2.564 1 98.62 212 LEU A O 1
ATOM 1627 N N . ALA A 1 213 ? 4.254 0.487 1.982 1 98.19 213 ALA A N 1
ATOM 1628 C CA . ALA A 1 213 ? 4.57 -0.004 0.643 1 98.19 213 ALA A CA 1
ATOM 1629 C C . ALA A 1 213 ? 5.387 1.021 -0.139 1 98.19 213 ALA A C 1
ATOM 1631 O O . ALA A 1 213 ? 6.414 0.681 -0.735 1 98.19 213 ALA A O 1
ATOM 1632 N N . ASP A 1 214 ? 4.965 2.262 -0.087 1 98.06 214 ASP A N 1
ATOM 1633 C CA . ASP A 1 214 ? 5.609 3.34 -0.832 1 98.06 214 ASP A CA 1
ATOM 1634 C C . ASP A 1 214 ? 7.035 3.572 -0.339 1 98.06 214 ASP A C 1
ATOM 1636 O O . ASP A 1 214 ? 7.895 4.027 -1.099 1 98.06 214 ASP A O 1
ATOM 1640 N N . MET A 1 215 ? 7.25 3.23 0.91 1 98.5 215 MET A N 1
ATOM 1641 C CA . MET A 1 215 ? 8.562 3.49 1.506 1 98.5 215 MET A CA 1
ATOM 1642 C C . MET A 1 215 ? 9.414 2.229 1.51 1 98.5 215 MET A C 1
ATOM 1644 O O . MET A 1 215 ? 10.562 2.254 1.962 1 98.5 215 MET A O 1
ATOM 1648 N N . GLY A 1 216 ? 8.875 1.146 0.955 1 97.25 216 GLY A N 1
ATOM 1649 C CA . GLY A 1 216 ? 9.625 -0.099 0.899 1 97.25 216 GLY A CA 1
ATOM 1650 C C . GLY A 1 216 ? 9.914 -0.683 2.27 1 97.25 216 GLY A C 1
ATOM 1651 O O . GLY A 1 216 ? 10.977 -1.282 2.482 1 97.25 216 GLY A O 1
ATOM 1652 N N . ILE A 1 217 ? 9.039 -0.482 3.199 1 98.19 217 ILE A N 1
ATOM 1653 C CA . ILE A 1 217 ? 9.234 -0.948 4.57 1 98.19 217 ILE A CA 1
ATOM 1654 C C . ILE A 1 217 ? 8.438 -2.23 4.797 1 98.19 217 ILE A C 1
ATOM 1656 O O . ILE A 1 217 ? 7.219 -2.252 4.613 1 98.19 217 ILE A O 1
ATOM 1660 N N . PRO A 1 218 ? 9.133 -3.299 5.207 1 97.56 218 PRO A N 1
ATOM 1661 C CA . PRO A 1 218 ? 8.398 -4.52 5.551 1 97.56 218 PRO A CA 1
ATOM 1662 C C . PRO A 1 218 ? 7.434 -4.316 6.715 1 97.56 218 PRO A C 1
ATOM 1664 O O . PRO A 1 218 ? 7.738 -3.578 7.656 1 97.56 218 PRO A O 1
ATOM 1667 N N . LEU A 1 219 ? 6.328 -5.043 6.688 1 97.69 219 LEU A N 1
ATOM 1668 C CA . LEU A 1 219 ? 5.234 -4.859 7.637 1 97.69 219 LEU A CA 1
ATOM 1669 C C . LEU A 1 219 ? 5.699 -5.125 9.062 1 97.69 219 LEU A C 1
ATOM 1671 O O . LEU A 1 219 ? 5.371 -4.367 9.977 1 97.69 219 LEU A O 1
ATOM 1675 N N . PRO A 1 220 ? 6.543 -6.148 9.344 1 96.69 220 PRO A N 1
ATOM 1676 C CA . PRO A 1 220 ? 6.895 -6.453 10.734 1 96.69 220 PRO A CA 1
ATOM 1677 C C . PRO A 1 220 ? 7.75 -5.363 11.375 1 96.69 220 PRO A C 1
ATOM 1679 O O . PRO A 1 220 ? 7.934 -5.359 12.594 1 96.69 220 PRO A O 1
ATOM 1682 N N . MET A 1 221 ? 8.258 -4.469 10.594 1 97.81 221 MET A N 1
ATOM 1683 C CA . MET A 1 221 ? 9.117 -3.42 11.133 1 97.81 221 MET A CA 1
ATOM 1684 C C . MET A 1 221 ? 8.289 -2.33 11.805 1 97.81 221 MET A C 1
ATOM 1686 O O . MET A 1 221 ? 8.82 -1.52 12.57 1 97.81 221 MET A O 1
ATOM 1690 N N . LEU A 1 222 ? 7.008 -2.264 11.469 1 98.38 222 LEU A N 1
ATOM 1691 C CA . LEU A 1 222 ? 6.164 -1.209 12.023 1 98.38 222 LEU A CA 1
ATOM 1692 C C . LEU A 1 222 ? 6.035 -1.348 13.531 1 98.38 222 LEU A C 1
ATOM 1694 O O . LEU A 1 222 ? 5.617 -2.396 14.031 1 98.38 222 LEU A O 1
ATOM 1698 N N . ASN A 1 223 ? 6.43 -0.338 14.227 1 98.31 223 ASN A N 1
ATOM 1699 C CA . ASN A 1 223 ? 6.293 -0.283 15.672 1 98.31 223 ASN A CA 1
ATOM 1700 C C . ASN A 1 223 ? 4.984 0.386 16.094 1 98.31 223 ASN A C 1
ATOM 1702 O O . ASN A 1 223 ? 4.203 -0.188 16.844 1 98.31 223 ASN A O 1
ATOM 1706 N N . LYS A 1 224 ? 4.77 1.571 15.562 1 98 224 LYS A N 1
ATOM 1707 C CA . LYS A 1 224 ? 3.516 2.254 15.883 1 98 224 LYS A CA 1
ATOM 1708 C C . LYS A 1 224 ? 3.158 3.271 14.797 1 98 224 LYS A C 1
ATOM 1710 O O . LYS A 1 224 ? 4.027 3.709 14.039 1 98 224 LYS A O 1
ATOM 1715 N N . VAL A 1 225 ? 1.923 3.529 14.742 1 98.75 225 VAL A N 1
ATOM 1716 C CA . VAL A 1 225 ? 1.363 4.578 13.891 1 98.75 225 VAL A CA 1
ATOM 1717 C C . VAL A 1 225 ? 0.918 5.758 14.758 1 98.75 225 VAL A C 1
ATOM 1719 O O . VAL A 1 225 ? 0.195 5.578 15.742 1 98.75 225 VAL A O 1
ATOM 1722 N N . ILE A 1 226 ? 1.39 6.914 14.453 1 98.81 226 ILE A N 1
ATOM 1723 C CA . ILE A 1 226 ? 0.977 8.156 15.094 1 98.81 226 ILE A CA 1
ATOM 1724 C C . ILE A 1 226 ? 0.074 8.953 14.156 1 98.81 226 ILE A C 1
ATOM 1726 O O . ILE A 1 226 ? 0.533 9.469 13.133 1 98.81 226 ILE A O 1
ATOM 1730 N N . GLY A 1 227 ? -1.188 9.016 14.523 1 98.88 227 GLY A N 1
ATOM 1731 C CA . GLY A 1 227 ? -2.133 9.797 13.75 1 98.88 227 GLY A CA 1
ATOM 1732 C C . GLY A 1 227 ? -2.184 11.258 14.164 1 98.88 227 GLY A C 1
ATOM 1733 O O . GLY A 1 227 ? -2.111 11.57 15.352 1 98.88 227 GLY A O 1
ATOM 1734 N N . THR A 1 228 ? -2.254 12.125 13.164 1 98.81 228 THR A N 1
ATOM 1735 C CA . THR A 1 228 ? -2.406 13.547 13.453 1 98.81 228 THR A CA 1
ATOM 1736 C C . THR A 1 228 ? -3.807 14.023 13.086 1 98.81 228 THR A C 1
ATOM 1738 O O . THR A 1 228 ? -4.387 13.562 12.102 1 98.81 228 THR A O 1
ATOM 1741 N N . ALA A 1 229 ? -4.32 14.898 13.875 1 98.69 229 ALA A N 1
ATOM 1742 C CA . ALA A 1 229 ? -5.605 15.547 13.656 1 98.69 229 ALA A CA 1
ATOM 1743 C C . ALA A 1 229 ? -5.582 17 14.133 1 98.69 229 ALA A C 1
ATOM 1745 O O . ALA A 1 229 ? -4.707 17.375 14.914 1 98.69 229 ALA A O 1
ATOM 1746 N N . ARG A 1 230 ? -6.406 17.734 13.617 1 97.5 230 ARG A N 1
ATOM 1747 C CA . ARG A 1 230 ? -6.57 19.109 14.117 1 97.5 230 ARG A CA 1
ATOM 1748 C C . ARG A 1 230 ? -8.008 19.344 14.57 1 97.5 230 ARG A C 1
ATOM 1750 O O . ARG A 1 230 ? -8.938 18.703 14.078 1 97.5 230 ARG A O 1
ATOM 1757 N N . CYS A 1 231 ? -8.203 20.266 15.438 1 97.44 231 CYS A N 1
ATOM 1758 C CA . CYS A 1 231 ? -9.5 20.516 16.047 1 97.44 231 CYS A CA 1
ATOM 1759 C C . CYS A 1 231 ? -10.523 20.938 15 1 97.44 231 CYS A C 1
ATOM 1761 O O . CYS A 1 231 ? -11.695 20.578 15.094 1 97.44 231 CYS A O 1
ATOM 1763 N N . HIS A 1 232 ? -10.039 21.703 14.055 1 96.06 232 HIS A N 1
ATOM 1764 C CA . HIS A 1 232 ? -10.891 22.219 12.992 1 96.06 232 HIS A CA 1
ATOM 1765 C C . HIS A 1 232 ? -10.312 21.891 11.617 1 96.06 232 HIS A C 1
ATOM 1767 O O . HIS A 1 232 ? -9.492 22.641 11.094 1 96.06 232 HIS A O 1
ATOM 1773 N N . PRO A 1 233 ? -10.781 20.75 11.016 1 95.38 233 PRO A N 1
ATOM 1774 C CA . PRO A 1 233 ? -10.25 20.328 9.719 1 95.38 233 PRO A CA 1
ATOM 1775 C C . PRO A 1 233 ? -10.43 21.391 8.641 1 95.38 233 PRO A C 1
ATOM 1777 O O . PRO A 1 233 ? -11.398 22.156 8.672 1 95.38 233 PRO A O 1
ATOM 1780 N N . ILE A 1 234 ? -9.484 21.453 7.711 1 92.31 234 ILE A N 1
ATOM 1781 C CA . ILE A 1 234 ? -9.547 22.422 6.633 1 92.31 234 ILE A CA 1
ATOM 1782 C C . ILE A 1 234 ? -9.516 21.703 5.285 1 92.31 234 ILE A C 1
ATOM 1784 O O . ILE A 1 234 ? -9.109 20.547 5.203 1 92.31 234 ILE A O 1
ATOM 1788 N N . ARG A 1 235 ? -9.984 22.359 4.316 1 88.31 235 ARG A N 1
ATOM 1789 C CA . ARG A 1 235 ? -9.945 21.875 2.936 1 88.31 235 ARG A CA 1
ATOM 1790 C C . ARG A 1 235 ? -9.539 23 1.981 1 88.31 235 ARG A C 1
ATOM 1792 O O . ARG A 1 235 ? -9.703 24.172 2.295 1 88.31 235 ARG A O 1
ATOM 1799 N N . VAL A 1 236 ? -8.977 22.484 0.892 1 78.31 236 VAL A N 1
ATOM 1800 C CA . VAL A 1 236 ? -8.609 23.453 -0.129 1 78.31 236 VAL A CA 1
ATOM 1801 C C . VAL A 1 236 ? -9.852 24.25 -0.545 1 78.31 236 VAL A C 1
ATOM 1803 O O . VAL A 1 236 ? -10.969 23.734 -0.507 1 78.31 236 VAL A O 1
ATOM 1806 N N . GLY A 1 237 ? -9.641 25.5 -0.82 1 72.19 237 GLY A N 1
ATOM 1807 C CA . GLY A 1 237 ? -10.719 26.391 -1.218 1 72.19 237 GLY A CA 1
ATOM 1808 C C . GLY A 1 237 ? -11.281 26.062 -2.588 1 72.19 237 GLY A C 1
ATOM 1809 O O . GLY A 1 237 ? -10.719 25.25 -3.32 1 72.19 237 GLY A O 1
ATOM 1810 N N . GLY A 1 238 ? -12.422 26.562 -2.834 1 67.06 238 GLY A N 1
ATOM 1811 C CA . GLY A 1 238 ? -13.031 26.422 -4.148 1 67.06 238 GLY A CA 1
ATOM 1812 C C . GLY A 1 238 ? -13.992 25.25 -4.238 1 67.06 238 GLY A C 1
ATOM 1813 O O . GLY A 1 238 ? -14.891 25.109 -3.406 1 67.06 238 GLY A O 1
ATOM 1814 N N . THR A 1 239 ? -13.766 24.469 -5.293 1 66.25 239 THR A N 1
ATOM 1815 C CA . THR A 1 239 ? -14.68 23.375 -5.598 1 66.25 239 THR A CA 1
ATOM 1816 C C . THR A 1 239 ? -14.203 22.062 -4.965 1 66.25 239 THR A C 1
ATOM 1818 O O . THR A 1 239 ? -14.43 20.984 -5.516 1 66.25 239 THR A O 1
ATOM 1821 N N . SER A 1 240 ? -13.516 22.141 -3.801 1 65.19 240 SER A N 1
ATOM 1822 C CA . SER A 1 240 ? -12.844 21 -3.182 1 65.19 240 SER A CA 1
ATOM 1823 C C . SER A 1 240 ? -13.852 20.031 -2.582 1 65.19 240 SER A C 1
ATOM 1825 O O . SER A 1 240 ? -13.477 19.141 -1.802 1 65.19 240 SER A O 1
ATOM 1827 N N . GLY A 1 241 ? -14.867 19.719 -3.115 1 72.31 241 GLY A N 1
ATOM 1828 C CA . GLY A 1 241 ? -15.805 18.641 -2.828 1 72.31 241 GLY A CA 1
ATOM 1829 C C . GLY A 1 241 ? -16.578 18.859 -1.534 1 72.31 241 GLY A C 1
ATOM 1830 O O . GLY A 1 241 ? -16.703 19.984 -1.062 1 72.31 241 GLY A O 1
ATOM 1831 N N . GLY A 1 242 ? -17.094 17.75 -0.906 1 79.12 242 GLY A N 1
ATOM 1832 C CA . GLY A 1 242 ? -18.047 17.766 0.198 1 79.12 242 GLY A CA 1
ATOM 1833 C C . GLY A 1 242 ? -17.391 17.562 1.551 1 79.12 242 GLY A C 1
ATOM 1834 O O . GLY A 1 242 ? -16.172 17.734 1.685 1 79.12 242 GLY A O 1
ATOM 1835 N N . HIS A 1 243 ? -18.047 17.719 2.549 1 86.56 243 HIS A N 1
ATOM 1836 C CA . HIS A 1 243 ? -17.641 17.453 3.924 1 86.56 243 HIS A CA 1
ATOM 1837 C C . HIS A 1 243 ? -18.531 16.391 4.566 1 86.56 243 HIS A C 1
ATOM 1839 O O . HIS A 1 243 ? -19.516 15.953 3.961 1 86.56 243 HIS A O 1
ATOM 1845 N N . TYR A 1 244 ? -18.109 15.93 5.695 1 93.44 244 TYR A N 1
ATOM 1846 C CA . TYR A 1 244 ? -18.859 14.898 6.391 1 93.44 244 TYR A CA 1
ATOM 1847 C C . TYR A 1 244 ? -20.188 15.445 6.902 1 93.44 244 TYR A C 1
ATOM 1849 O O . TYR A 1 244 ? -20.312 16.641 7.184 1 93.44 244 TYR A O 1
ATOM 1857 N N . PRO A 1 245 ? -21.203 14.602 7.012 1 93.38 245 PRO A N 1
ATOM 1858 C CA . PRO A 1 245 ? -22.562 15.055 7.348 1 93.38 245 PRO A CA 1
ATOM 1859 C C . PRO A 1 245 ? -22.625 15.75 8.703 1 93.38 245 PRO A C 1
ATOM 1861 O O . PRO A 1 245 ? -23.484 16.609 8.93 1 93.38 245 PRO A O 1
ATOM 1864 N N . ASP A 1 246 ? -21.766 15.445 9.633 1 95.81 246 ASP A N 1
ATOM 1865 C CA . ASP A 1 246 ? -21.828 16.016 10.969 1 95.81 246 ASP A CA 1
ATOM 1866 C C . ASP A 1 246 ? -20.906 17.234 11.102 1 95.81 246 ASP A C 1
ATOM 1868 O O . ASP A 1 246 ? -20.688 17.734 12.203 1 95.81 246 ASP A O 1
ATOM 1872 N N . GLN A 1 247 ? -20.422 17.688 9.945 1 93.75 247 GLN A N 1
ATOM 1873 C CA . GLN A 1 247 ? -19.547 18.859 9.953 1 93.75 247 GLN A CA 1
ATOM 1874 C C . GLN A 1 247 ? -20.312 20.109 9.547 1 93.75 247 GLN A C 1
ATOM 1876 O O . GLN A 1 247 ? -21.203 20.062 8.695 1 93.75 247 GLN A O 1
ATOM 1881 N N . GLU A 1 248 ? -19.938 21.203 10.18 1 93.06 248 GLU A N 1
ATOM 1882 C CA . GLU A 1 248 ? -20.391 22.531 9.789 1 93.06 248 GLU A CA 1
ATOM 1883 C C . GLU A 1 248 ? -19.219 23.391 9.297 1 93.06 248 GLU A C 1
ATOM 1885 O O . GLU A 1 248 ? -18.141 23.375 9.891 1 93.06 248 GLU A O 1
ATOM 1890 N N . GLU A 1 249 ? -19.484 24.016 8.141 1 92.94 249 GLU A N 1
ATOM 1891 C CA . GLU A 1 249 ? -18.453 24.953 7.676 1 92.94 249 GLU A CA 1
ATOM 1892 C C . GLU A 1 249 ? -18.438 26.219 8.523 1 92.94 249 GLU A C 1
ATOM 1894 O O . GLU A 1 249 ? -19.484 26.812 8.781 1 92.94 249 GLU A O 1
ATOM 1899 N N . LEU A 1 250 ? -17.266 26.594 8.945 1 93.31 250 LEU A N 1
ATOM 1900 C CA . LEU A 1 250 ? -17.062 27.75 9.812 1 93.31 250 LEU A CA 1
ATOM 1901 C C . LEU A 1 250 ? -16.281 28.828 9.086 1 93.31 250 LEU A C 1
ATOM 1903 O O . LEU A 1 250 ? -15.812 28.625 7.961 1 93.31 250 LEU A O 1
ATOM 1907 N N . THR A 1 251 ? -16.234 30.031 9.758 1 92.94 251 THR A N 1
ATOM 1908 C CA . THR A 1 251 ? -15.367 31.094 9.273 1 92.94 251 THR A CA 1
ATOM 1909 C C . THR A 1 251 ? -14.133 31.219 10.164 1 92.94 251 THR A C 1
ATOM 1911 O O . THR A 1 251 ? -14.18 30.875 11.344 1 92.94 251 THR A O 1
ATOM 1914 N N . TRP A 1 252 ? -13.148 31.656 9.531 1 93.56 252 TRP A N 1
ATOM 1915 C CA . TRP A 1 252 ? -11.914 31.844 10.289 1 93.56 252 TRP A CA 1
ATOM 1916 C C . TRP A 1 252 ? -12.125 32.875 11.406 1 93.56 252 TRP A C 1
ATOM 1918 O O . TRP A 1 252 ? -11.539 32.719 12.484 1 93.56 252 TRP A O 1
ATOM 1928 N N . GLU A 1 253 ? -12.93 33.812 11.219 1 92.38 253 GLU A N 1
ATOM 1929 C CA . GLU A 1 253 ? -13.258 34.812 12.242 1 92.38 253 GLU A CA 1
ATOM 1930 C C . GLU A 1 253 ? -13.906 34.156 13.461 1 92.38 253 GLU A C 1
ATOM 1932 O O . GLU A 1 253 ? -13.633 34.562 14.594 1 92.38 253 GLU A O 1
ATOM 1937 N N . GLN A 1 254 ? -14.75 33.25 13.234 1 92 254 GLN A N 1
ATOM 1938 C CA . GLN A 1 254 ? -15.414 32.531 14.305 1 92 254 GLN A CA 1
ATOM 1939 C C . GLN A 1 254 ? -14.398 31.781 15.188 1 92 254 GLN A C 1
ATOM 1941 O O . GLN A 1 254 ? -14.648 31.562 16.375 1 92 254 GLN A O 1
ATOM 1946 N N . LEU A 1 255 ? -13.25 31.516 14.617 1 93.38 255 LEU A N 1
ATOM 1947 C CA . LEU A 1 255 ? -12.227 30.75 15.336 1 93.38 255 LEU A CA 1
ATOM 1948 C C . LEU A 1 255 ? -11.156 31.688 15.898 1 93.38 255 LEU A C 1
ATOM 1950 O O . LEU A 1 255 ? -10.203 31.219 16.531 1 93.38 255 LEU A O 1
ATOM 1954 N N . GLY A 1 256 ? -11.344 33 15.641 1 91.88 256 GLY A N 1
ATOM 1955 C CA . GLY A 1 256 ? -10.367 34 16.078 1 91.88 256 GLY A CA 1
ATOM 1956 C C . GLY A 1 256 ? -9.031 33.844 15.383 1 91.88 256 GLY A C 1
ATOM 1957 O O . GLY A 1 256 ? -7.98 34.062 15.992 1 91.88 256 GLY A O 1
ATOM 1958 N N . GLN A 1 257 ? -9.07 33.312 14.203 1 91.56 257 GLN A N 1
ATOM 1959 C CA . GLN A 1 257 ? -7.84 33.062 13.469 1 91.56 257 GLN A CA 1
ATOM 1960 C C . GLN A 1 257 ? -7.797 33.812 12.156 1 91.56 257 GLN A C 1
ATOM 1962 O O . GLN A 1 257 ? -8.844 34.156 11.594 1 91.56 257 GLN A O 1
ATOM 1967 N N . VAL A 1 258 ? -6.594 34.062 11.703 1 89.06 258 VAL A N 1
ATOM 1968 C CA . VAL A 1 258 ? -6.391 34.594 10.352 1 89.06 258 VAL A CA 1
ATOM 1969 C C . VAL A 1 258 ? -6.539 33.469 9.328 1 89.06 258 VAL A C 1
ATOM 1971 O O . VAL A 1 258 ? -6.086 32.344 9.562 1 89.06 258 VAL A O 1
ATOM 1974 N N . PRO A 1 259 ? -7.172 33.812 8.289 1 88.25 259 PRO A N 1
ATOM 1975 C CA . PRO A 1 259 ? -7.398 32.781 7.289 1 88.25 259 PRO A CA 1
ATOM 1976 C C . PRO A 1 259 ? -6.098 32.188 6.77 1 88.25 259 PRO A C 1
ATOM 1978 O O . PRO A 1 259 ? -5.121 32.906 6.535 1 88.25 259 PRO A O 1
ATOM 1981 N N . GLU A 1 260 ? -6.109 30.812 6.727 1 85.19 260 GLU A N 1
ATOM 1982 C CA . GLU A 1 260 ? -5.043 30.109 6.016 1 85.19 260 GLU A CA 1
ATOM 1983 C C . GLU A 1 260 ? -5.273 30.141 4.508 1 85.19 260 GLU A C 1
ATOM 1985 O O . GLU A 1 260 ? -6.41 30 4.051 1 85.19 260 GLU A O 1
ATOM 1990 N N . LEU A 1 261 ? -4.156 30.328 3.795 1 78.94 261 LEU A N 1
ATOM 1991 C CA . LEU A 1 261 ? -4.258 30.375 2.34 1 78.94 261 LEU A CA 1
ATOM 1992 C C . LEU A 1 261 ? -3.578 29.172 1.707 1 78.94 261 LEU A C 1
ATOM 1994 O O . LEU A 1 261 ? -2.607 28.641 2.252 1 78.94 261 LEU A O 1
ATOM 1998 N N . THR A 1 262 ? -4.23 28.766 0.579 1 67.69 262 THR A N 1
ATOM 1999 C CA . THR A 1 262 ? -3.543 27.766 -0.223 1 67.69 262 THR A CA 1
ATOM 2000 C C . THR A 1 262 ? -2.293 28.344 -0.873 1 67.69 262 THR A C 1
ATOM 2002 O O . THR A 1 262 ? -2.322 29.469 -1.383 1 67.69 262 THR A O 1
ATOM 2005 N N . THR A 1 263 ? -1.224 27.609 -0.743 1 58.91 263 THR A N 1
ATOM 2006 C CA . THR A 1 263 ? 0.074 28.125 -1.156 1 58.91 263 THR A CA 1
ATOM 2007 C C . THR A 1 263 ? 0.063 28.484 -2.639 1 58.91 263 THR A C 1
ATOM 2009 O O . THR A 1 263 ? 0.574 29.531 -3.029 1 58.91 263 THR A O 1
ATOM 2012 N N . VAL A 1 264 ? -0.573 27.672 -3.467 1 56.41 264 VAL A N 1
ATOM 2013 C CA . VAL A 1 264 ? -0.464 27.844 -4.91 1 56.41 264 VAL A CA 1
ATOM 2014 C C . VAL A 1 264 ? -1.572 28.781 -5.398 1 56.41 264 VAL A C 1
ATOM 2016 O O . VAL A 1 264 ? -1.308 29.75 -6.117 1 56.41 264 VAL A O 1
ATOM 2019 N N . THR A 1 265 ? -2.797 28.562 -4.98 1 59.94 265 THR A N 1
ATOM 2020 C CA . THR A 1 265 ? -3.939 29.297 -5.523 1 59.94 265 THR A CA 1
ATOM 2021 C C . THR A 1 265 ? -4.223 30.547 -4.703 1 59.94 265 THR A C 1
ATOM 2023 O O . THR A 1 265 ? -4.965 31.438 -5.141 1 59.94 265 THR A O 1
ATOM 2026 N N . LYS A 1 266 ? -3.568 30.562 -3.537 1 68.06 266 LYS A N 1
ATOM 2027 C CA . LYS A 1 266 ? -3.758 31.688 -2.623 1 68.06 266 LYS A CA 1
ATOM 2028 C C . LYS A 1 266 ? -5.23 31.859 -2.26 1 68.06 266 LYS A C 1
ATOM 2030 O O . LYS A 1 266 ? -5.691 33 -2.033 1 68.06 266 LYS A O 1
ATOM 2035 N N . LYS A 1 267 ? -5.941 30.797 -2.355 1 76.56 267 LYS A N 1
ATOM 2036 C CA . LYS A 1 267 ? -7.34 30.797 -1.933 1 76.56 267 LYS A CA 1
ATOM 2037 C C . LYS A 1 267 ? -7.469 30.469 -0.449 1 76.56 267 LYS A C 1
ATOM 2039 O O . LYS A 1 267 ? -6.656 29.719 0.094 1 76.56 267 LYS A O 1
ATOM 2044 N N . VAL A 1 268 ? -8.531 31.156 0.017 1 85.38 268 VAL A N 1
ATOM 2045 C CA . VAL A 1 268 ? -8.781 30.906 1.431 1 85.38 268 VAL A CA 1
ATOM 2046 C C . VAL A 1 268 ? -9.227 29.453 1.62 1 85.38 268 VAL A C 1
ATOM 2048 O O . VAL A 1 268 ? -10.125 28.969 0.925 1 85.38 268 VAL A O 1
ATOM 2051 N N . ARG A 1 269 ? -8.602 28.828 2.561 1 88.81 269 ARG A N 1
ATOM 2052 C CA . ARG A 1 269 ? -8.984 27.453 2.873 1 88.81 269 ARG A CA 1
ATOM 2053 C C . ARG A 1 269 ? -10.305 27.422 3.627 1 88.81 269 ARG A C 1
ATOM 2055 O O . ARG A 1 269 ? -10.586 28.297 4.449 1 88.81 269 ARG A O 1
ATOM 2062 N N . ARG A 1 270 ? -11.07 26.453 3.277 1 91 270 ARG A N 1
ATOM 2063 C CA . ARG A 1 270 ? -12.297 26.203 4.031 1 91 270 ARG A CA 1
ATOM 2064 C C . ARG A 1 270 ? -11.984 25.578 5.391 1 91 270 ARG A C 1
ATOM 2066 O O . ARG A 1 270 ? -11.023 24.828 5.527 1 91 270 ARG A O 1
ATOM 2073 N N . VAL A 1 271 ? -12.781 25.875 6.328 1 93.38 271 VAL A N 1
ATOM 2074 C CA . VAL A 1 271 ? -12.562 25.359 7.672 1 93.38 271 VAL A CA 1
ATOM 2075 C C . VAL A 1 271 ? -13.875 24.797 8.227 1 93.38 271 VAL A C 1
ATOM 2077 O O . VAL A 1 271 ? -14.953 25.328 7.938 1 93.38 271 VAL A O 1
ATOM 2080 N N . PHE A 1 272 ? -13.758 23.703 9.031 1 94.75 272 PHE A N 1
ATOM 2081 C CA . PHE A 1 272 ? -14.945 22.984 9.469 1 94.75 272 PHE A CA 1
ATOM 2082 C C . PHE A 1 272 ? -14.867 22.641 10.953 1 94.75 272 PHE A C 1
ATOM 2084 O O . PHE A 1 272 ? -13.781 22.641 11.531 1 94.75 272 PHE A O 1
ATOM 2091 N N . SER A 1 273 ? -16.078 22.453 11.523 1 95.88 273 SER A N 1
ATOM 2092 C CA . SER A 1 273 ? -16.125 21.875 12.867 1 95.88 273 SER A CA 1
ATOM 2093 C C . SER A 1 273 ? -15.602 20.438 12.867 1 95.88 273 SER A C 1
ATOM 2095 O O . SER A 1 273 ? -15.508 19.812 11.812 1 95.88 273 SER A O 1
ATOM 2097 N N . PHE A 1 274 ? -15.234 19.953 14.062 1 97 274 PHE A N 1
ATOM 2098 C CA . PHE A 1 274 ? -14.719 18.594 14.203 1 97 274 PHE A CA 1
ATOM 2099 C C . PHE A 1 274 ? -15.773 17.578 13.812 1 97 274 PHE A C 1
ATOM 2101 O O . PHE A 1 274 ? -16.969 17.766 14.078 1 97 274 PHE A O 1
ATOM 2108 N N . SER A 1 275 ? -15.336 16.5 13.172 1 97.06 275 SER A N 1
ATOM 2109 C CA . SER A 1 275 ? -16.266 15.453 12.727 1 97.06 275 SER A CA 1
ATOM 2110 C C . SER A 1 275 ? -15.977 14.125 13.414 1 97.06 275 SER A C 1
ATOM 2112 O O . SER A 1 275 ? -14.906 13.539 13.219 1 97.06 275 SER A O 1
ATOM 2114 N N . PHE A 1 276 ? -16.969 13.641 14.125 1 97.75 276 PHE A N 1
ATOM 2115 C CA . PHE A 1 276 ? -16.906 12.328 14.758 1 97.75 276 PHE A CA 1
ATOM 2116 C C . PHE A 1 276 ? -16.906 11.227 13.711 1 97.75 276 PHE A C 1
ATOM 2118 O O . PHE A 1 276 ? -16.172 10.25 13.828 1 97.75 276 PHE A O 1
ATOM 2125 N N . ILE A 1 277 ? -17.688 11.367 12.688 1 96.75 277 ILE A N 1
ATOM 2126 C CA . ILE A 1 277 ? -17.797 10.391 11.609 1 96.75 277 ILE A CA 1
ATOM 2127 C C . ILE A 1 277 ? -16.469 10.258 10.883 1 96.75 277 ILE A C 1
ATOM 2129 O O . ILE A 1 277 ? -16.016 9.148 10.609 1 96.75 277 ILE A O 1
ATOM 2133 N N . GLN A 1 278 ? -15.852 11.398 10.57 1 96.94 278 GLN A N 1
ATOM 2134 C CA . GLN A 1 278 ? -14.539 11.398 9.93 1 96.94 278 GLN A CA 1
ATOM 2135 C C . GLN A 1 278 ? -13.531 10.617 10.766 1 96.94 278 GLN A C 1
ATOM 2137 O O . GLN A 1 278 ? -12.758 9.82 10.219 1 96.94 278 GLN A O 1
ATOM 2142 N N . MET A 1 279 ? -13.57 10.828 12.039 1 98.06 279 MET A N 1
ATOM 2143 C CA . MET A 1 279 ? -12.609 10.188 12.93 1 98.06 279 MET A CA 1
ATOM 2144 C C . MET A 1 279 ? -12.867 8.688 13.016 1 98.06 279 MET A C 1
ATOM 2146 O O . MET A 1 279 ? -11.93 7.891 13.016 1 98.06 279 MET A O 1
ATOM 2150 N N . GLN A 1 280 ? -14.125 8.289 13.07 1 97.19 280 GLN A N 1
ATOM 2151 C CA . GLN A 1 280 ? -14.461 6.871 13.117 1 97.19 280 GLN A CA 1
ATOM 2152 C C . GLN A 1 280 ? -13.898 6.141 11.898 1 97.19 280 GLN A C 1
ATOM 2154 O O . GLN A 1 280 ? -13.336 5.055 12.031 1 97.19 280 GLN A O 1
ATOM 2159 N N . LYS A 1 281 ? -14.086 6.754 10.805 1 96.38 281 LYS A N 1
ATOM 2160 C CA . LYS A 1 281 ? -13.594 6.141 9.578 1 96.38 281 LYS A CA 1
ATOM 2161 C C . LYS A 1 281 ? -12.078 6.012 9.586 1 96.38 281 LYS A C 1
ATOM 2163 O O . LYS A 1 281 ? -11.531 4.965 9.234 1 96.38 281 LYS A O 1
ATOM 2168 N N . ALA A 1 282 ? -11.445 7.055 10 1 97.94 282 ALA A N 1
ATOM 2169 C CA . ALA A 1 282 ? -9.984 7.051 10.055 1 97.94 282 ALA A CA 1
ATOM 2170 C C . ALA A 1 282 ? -9.484 6.02 11.062 1 97.94 282 ALA A C 1
ATOM 2172 O O . ALA A 1 282 ? -8.508 5.312 10.805 1 97.94 282 ALA A O 1
ATOM 2173 N N . MET A 1 283 ? -10.164 5.922 12.234 1 98.06 283 MET A N 1
ATOM 2174 C CA . MET A 1 283 ? -9.727 5.02 13.305 1 98.06 283 MET A CA 1
ATOM 2175 C C . MET A 1 283 ? -9.797 3.568 12.844 1 98.06 283 MET A C 1
ATOM 2177 O O . MET A 1 283 ? -8.922 2.768 13.188 1 98.06 283 MET A O 1
ATOM 2181 N N . TRP A 1 284 ? -10.758 3.285 12.102 1 96.81 284 TRP A N 1
ATOM 2182 C CA . TRP A 1 284 ? -10.883 1.901 11.656 1 96.81 284 TRP A CA 1
ATOM 2183 C C . TRP A 1 284 ? -9.789 1.557 10.648 1 96.81 284 TRP A C 1
ATOM 2185 O O . TRP A 1 284 ? -9.078 0.565 10.812 1 96.81 284 TRP A O 1
ATOM 2195 N N . THR A 1 285 ? -9.625 2.338 9.656 1 96.62 285 THR A N 1
ATOM 2196 C CA . THR A 1 285 ? -8.758 1.986 8.539 1 96.62 285 THR A CA 1
ATOM 2197 C C . THR A 1 285 ? -7.289 2.158 8.922 1 96.62 285 THR A C 1
ATOM 2199 O O . THR A 1 285 ? -6.449 1.327 8.57 1 96.62 285 THR A O 1
ATOM 2202 N N . CYS A 1 286 ? -7.016 3.232 9.641 1 98.19 286 CYS A N 1
ATOM 2203 C CA . CYS A 1 286 ? -5.621 3.564 9.906 1 98.19 286 CYS A CA 1
ATOM 2204 C C . CYS A 1 286 ? -5.129 2.896 11.188 1 98.19 286 CYS A C 1
ATOM 2206 O O . CYS A 1 286 ? -3.928 2.695 11.367 1 98.19 286 CYS A O 1
ATOM 2208 N N . GLN A 1 287 ? -5.984 2.676 12.125 1 98 287 GLN A N 1
ATOM 2209 C CA . GLN A 1 287 ? -5.68 2.021 13.391 1 98 287 GLN A CA 1
ATOM 2210 C C . GLN A 1 287 ? -4.438 2.627 14.039 1 98 287 GLN A C 1
ATOM 2212 O O . GLN A 1 287 ? -3.488 1.911 14.359 1 98 287 GLN A O 1
ATOM 2217 N N . PRO A 1 288 ? -4.453 3.914 14.273 1 98.69 288 PRO A N 1
ATOM 2218 C CA . PRO A 1 288 ? -3.285 4.492 14.938 1 98.69 288 PRO A CA 1
ATOM 2219 C C . PRO A 1 288 ? -3.137 4.016 16.375 1 98.69 288 PRO A C 1
ATOM 2221 O O . PRO A 1 288 ? -4.113 3.572 17 1 98.69 288 PRO A O 1
ATOM 2224 N N . ASP A 1 289 ? -1.898 4.039 16.891 1 98.19 289 ASP A N 1
ATOM 2225 C CA . ASP A 1 289 ? -1.603 3.711 18.281 1 98.19 289 ASP A CA 1
ATOM 2226 C C . ASP A 1 289 ? -1.777 4.934 19.188 1 98.19 289 ASP A C 1
ATOM 2228 O O . ASP A 1 289 ? -2.234 4.809 20.312 1 98.19 289 ASP A O 1
ATOM 2232 N N . GLU A 1 290 ? -1.379 6.047 18.672 1 98.31 290 GLU A N 1
ATOM 2233 C CA . GLU A 1 290 ? -1.485 7.32 19.391 1 98.31 290 GLU A CA 1
ATOM 2234 C C . GLU A 1 290 ? -1.871 8.453 18.438 1 98.31 290 GLU A C 1
ATOM 2236 O O . GLU A 1 290 ? -1.736 8.312 17.219 1 98.31 290 GLU A O 1
ATOM 2241 N N . VAL A 1 291 ? -2.41 9.523 19.078 1 98.81 291 VAL A N 1
ATOM 2242 C CA . VAL A 1 291 ? -2.881 10.641 18.266 1 98.81 291 VAL A CA 1
ATOM 2243 C C . VAL A 1 291 ? -2.254 11.938 18.766 1 98.81 291 VAL A C 1
ATOM 2245 O O . VAL A 1 291 ? -2.129 12.156 19.969 1 98.81 291 VAL A O 1
ATOM 2248 N N . PHE A 1 292 ? -1.782 12.719 17.844 1 98.81 292 PHE A N 1
ATOM 2249 C CA . PHE A 1 292 ? -1.43 14.117 18.047 1 98.81 292 PHE A CA 1
ATOM 2250 C C . PHE A 1 292 ? -2.57 15.031 17.625 1 98.81 292 PHE A C 1
ATOM 2252 O O . PHE A 1 292 ? -2.898 15.109 16.438 1 98.81 292 PHE A O 1
ATOM 2259 N N . LEU A 1 293 ? -3.215 15.695 18.562 1 98.75 293 LEU A N 1
ATOM 2260 C CA . LEU A 1 293 ? -4.246 16.688 18.266 1 98.75 293 LEU A CA 1
ATOM 2261 C C . LEU A 1 293 ? -3.662 18.094 18.25 1 98.75 293 LEU A C 1
ATOM 2263 O O . LEU A 1 293 ? -3.188 18.578 19.281 1 98.75 293 LEU A O 1
ATOM 2267 N N . ASN A 1 294 ? -3.764 18.734 17.078 1 98.19 294 ASN A N 1
ATOM 2268 C CA . ASN A 1 294 ? -3.129 20.031 16.859 1 98.19 294 ASN A CA 1
ATOM 2269 C C . ASN A 1 294 ? -4.16 21.141 16.766 1 98.19 294 ASN A C 1
ATOM 2271 O O . ASN A 1 294 ? -5.363 20.875 16.688 1 98.19 294 ASN A O 1
ATOM 2275 N N . PHE A 1 295 ? -3.676 22.453 16.906 1 96.81 295 PHE A N 1
ATOM 2276 C CA . PHE A 1 295 ? -4.477 23.672 16.812 1 96.81 295 PHE A CA 1
ATOM 2277 C C . PHE A 1 295 ? -5.5 23.734 17.938 1 96.81 295 PHE A C 1
ATOM 2279 O O . PHE A 1 295 ? -6.664 24.062 17.703 1 96.81 295 PHE A O 1
ATOM 2286 N N . CYS A 1 296 ? -5.129 23.359 19.062 1 96.44 296 CYS A N 1
ATOM 2287 C CA . CYS A 1 296 ? -5.988 23.328 20.234 1 96.44 296 CYS A CA 1
ATOM 2288 C C . CYS A 1 296 ? -6.246 24.734 20.766 1 96.44 296 CYS A C 1
ATOM 2290 O O . CYS A 1 296 ? -7.137 24.953 21.594 1 96.44 296 CYS A O 1
ATOM 2292 N N . ASN A 1 297 ? -5.523 25.688 20.266 1 93.62 297 ASN A N 1
ATOM 2293 C CA . ASN A 1 297 ? -5.609 27.062 20.766 1 93.62 297 ASN A CA 1
ATOM 2294 C C . ASN A 1 297 ? -6.695 27.844 20.031 1 93.62 297 ASN A C 1
ATOM 2296 O O . ASN A 1 297 ? -6.938 29.016 20.359 1 93.62 297 ASN A O 1
ATOM 2300 N N . TYR A 1 298 ? -7.301 27.234 19 1 92.5 298 TYR A N 1
ATOM 2301 C CA . TYR A 1 298 ? -8.359 27.938 18.297 1 92.5 298 TYR A CA 1
ATOM 2302 C C . TYR A 1 298 ? -9.555 28.203 19.203 1 92.5 298 TYR A C 1
ATOM 2304 O O . TYR A 1 298 ? -9.844 27.391 20.094 1 92.5 298 TYR A O 1
ATOM 2312 N N . LEU A 1 299 ? -10.234 29.328 18.922 1 85.06 299 LEU A N 1
ATOM 2313 C CA . LEU A 1 299 ? -11.484 29.594 19.641 1 85.06 299 LEU A CA 1
ATOM 2314 C C . LEU A 1 299 ? -12.617 28.75 19.078 1 85.06 299 LEU A C 1
ATOM 2316 O O . LEU A 1 299 ? -12.859 28.734 17.875 1 85.06 299 LEU A O 1
ATOM 2320 N N . SER A 1 300 ? -13.07 27.812 19.859 1 80.94 300 SER A N 1
ATOM 2321 C CA . SER A 1 300 ? -14.133 26.938 19.375 1 80.94 300 SER A CA 1
ATOM 2322 C C . SER A 1 300 ? -15.172 26.672 20.453 1 80.94 300 SER A C 1
ATOM 2324 O O . SER A 1 300 ? -14.844 26.672 21.656 1 80.94 300 SER A O 1
ATOM 2326 N N . PRO A 1 301 ? -16.375 26.609 19.938 1 78.19 301 PRO A N 1
ATOM 2327 C CA . PRO A 1 301 ? -17.406 26.219 20.922 1 78.19 301 PRO A CA 1
ATOM 2328 C C . PRO A 1 301 ? -17.109 24.859 21.562 1 78.19 301 PRO A C 1
ATOM 2330 O O . PRO A 1 301 ? -17.484 24.641 22.719 1 78.19 301 PRO A O 1
ATOM 2333 N N . MET A 1 302 ? -16.531 24.047 20.828 1 86.69 302 MET A N 1
ATOM 2334 C CA . MET A 1 302 ? -16.125 22.75 21.375 1 86.69 302 MET A CA 1
ATOM 2335 C C . MET A 1 302 ? -14.648 22.766 21.766 1 86.69 302 MET A C 1
ATOM 2337 O O . MET A 1 302 ? -13.766 22.797 20.906 1 86.69 302 MET A O 1
ATOM 2341 N N . GLY A 1 303 ? -14.383 22.719 23 1 90.56 303 GLY A N 1
ATOM 2342 C CA . GLY A 1 303 ? -13.016 22.766 23.484 1 90.56 303 GLY A CA 1
ATOM 2343 C C . GLY A 1 303 ? -12.211 21.531 23.125 1 90.56 303 GLY A C 1
ATOM 2344 O O . GLY A 1 303 ? -12.781 20.469 22.859 1 90.56 303 GLY A O 1
ATOM 2345 N N . TRP A 1 304 ? -10.898 21.688 23.156 1 94.81 304 TRP A N 1
ATOM 2346 C CA . TRP A 1 304 ? -10.023 20.594 22.766 1 94.81 304 TRP A CA 1
ATOM 2347 C C . TRP A 1 304 ? -10.219 19.391 23.672 1 94.81 304 TRP A C 1
ATOM 2349 O O . TRP A 1 304 ? -10.055 18.234 23.25 1 94.81 304 TRP A O 1
ATOM 2359 N N . GLN A 1 305 ? -10.648 19.562 24.906 1 95.69 305 GLN A N 1
ATOM 2360 C CA . GLN A 1 305 ? -10.891 18.453 25.828 1 95.69 305 GLN A CA 1
ATOM 2361 C C . GLN A 1 305 ? -12.047 17.578 25.328 1 95.69 305 GLN A C 1
ATOM 2363 O O . GLN A 1 305 ? -11.977 16.344 25.406 1 95.69 305 GLN A O 1
ATOM 2368 N N . ASP A 1 306 ? -13.07 18.25 24.891 1 96.5 306 ASP A N 1
ATOM 2369 C CA . ASP A 1 306 ? -14.219 17.531 24.344 1 96.5 306 ASP A CA 1
ATOM 2370 C C . ASP A 1 306 ? -13.828 16.766 23.078 1 96.5 306 ASP A C 1
ATOM 2372 O O . ASP A 1 306 ? -14.297 15.656 22.844 1 96.5 306 ASP A O 1
ATOM 2376 N N . ILE A 1 307 ? -13.031 17.406 22.312 1 97.31 307 ILE A N 1
ATOM 2377 C CA . ILE A 1 307 ? -12.594 16.781 21.062 1 97.31 307 ILE A CA 1
ATOM 2378 C C . ILE A 1 307 ? -11.727 15.57 21.375 1 97.31 307 ILE A C 1
ATOM 2380 O O . ILE A 1 307 ? -11.836 14.539 20.703 1 97.31 307 ILE A O 1
ATOM 2384 N N . VAL A 1 308 ? -10.867 15.633 22.375 1 97.69 308 VAL A N 1
ATOM 2385 C CA . VAL A 1 308 ? -10.086 14.484 22.828 1 97.69 308 VAL A CA 1
ATOM 2386 C C . VAL A 1 308 ? -11.023 13.328 23.156 1 97.69 308 VAL A C 1
ATOM 2388 O O . VAL A 1 308 ? -10.789 12.188 22.734 1 97.69 308 VAL A O 1
ATOM 2391 N N . HIS A 1 309 ? -12.031 13.656 23.891 1 97.38 309 HIS A N 1
ATOM 2392 C CA . HIS A 1 309 ? -13 12.633 24.266 1 97.38 309 HIS A CA 1
ATOM 2393 C C . HIS A 1 309 ? -13.648 12.016 23.031 1 97.38 309 HIS A C 1
ATOM 2395 O O . HIS A 1 309 ? -13.781 10.789 22.938 1 97.38 309 HIS A O 1
ATOM 2401 N N . GLN A 1 310 ? -14.031 12.828 22.078 1 97.56 310 GLN A N 1
ATOM 2402 C CA . GLN A 1 310 ? -14.656 12.344 20.859 1 97.56 310 GLN A CA 1
ATOM 2403 C C . GLN A 1 310 ? -13.703 11.438 20.078 1 97.56 310 GLN A C 1
ATOM 2405 O O . GLN A 1 310 ? -14.117 10.422 19.531 1 97.56 310 GLN A O 1
ATOM 2410 N N . ILE A 1 311 ? -12.461 11.828 20 1 98.5 311 ILE A N 1
ATOM 2411 C CA . ILE A 1 311 ? -11.461 11.047 19.281 1 98.5 311 ILE A CA 1
ATOM 2412 C C . ILE A 1 311 ? -11.328 9.664 19.922 1 98.5 311 ILE A C 1
ATOM 2414 O O . ILE A 1 311 ? -11.344 8.648 19.219 1 98.5 311 ILE A O 1
ATOM 2418 N N . GLU A 1 312 ? -11.273 9.625 21.203 1 98.38 312 GLU A N 1
ATOM 2419 C CA . GLU A 1 312 ? -11.055 8.359 21.891 1 98.38 312 GLU A CA 1
ATOM 2420 C C . GLU A 1 312 ? -12.297 7.48 21.859 1 98.38 312 GLU A C 1
ATOM 2422 O O . GLU A 1 312 ? -12.195 6.254 21.781 1 98.38 312 GLU A O 1
ATOM 2427 N N . VAL A 1 313 ? -13.492 8.031 21.875 1 98.25 313 VAL A N 1
ATOM 2428 C CA . VAL A 1 313 ? -14.727 7.277 21.719 1 98.25 313 VAL A CA 1
ATOM 2429 C C . VAL A 1 313 ? -14.805 6.711 20.297 1 98.25 313 VAL A C 1
ATOM 2431 O O . VAL A 1 313 ? -15.211 5.562 20.109 1 98.25 313 VAL A O 1
ATOM 2434 N N . ALA A 1 314 ? -14.438 7.57 19.344 1 98 314 ALA A N 1
ATOM 2435 C CA . ALA A 1 314 ? -14.398 7.094 17.953 1 98 314 ALA A CA 1
ATOM 2436 C C . ALA A 1 314 ? -13.461 5.902 17.812 1 98 314 ALA A C 1
ATOM 2438 O O . ALA A 1 314 ? -13.789 4.918 17.141 1 98 314 ALA A O 1
ATOM 2439 N N . ALA A 1 315 ? -12.312 5.984 18.422 1 98 315 ALA A N 1
ATOM 2440 C CA . ALA A 1 315 ? -11.344 4.895 18.375 1 98 315 ALA A CA 1
ATOM 2441 C C . ALA A 1 315 ? -11.922 3.615 18.969 1 98 315 ALA A C 1
ATOM 2443 O O . ALA A 1 315 ? -11.898 2.562 18.328 1 98 315 ALA A O 1
ATOM 2444 N N . GLN A 1 316 ? -12.531 3.68 20.125 1 96.94 316 GLN A N 1
ATOM 2445 C CA . GLN A 1 316 ? -13.086 2.523 20.828 1 96.94 316 GLN A CA 1
ATOM 2446 C C . GLN A 1 316 ? -14.219 1.89 20.016 1 96.94 316 GLN A C 1
ATOM 2448 O O . GLN A 1 316 ? -14.328 0.664 19.953 1 96.94 316 GLN A O 1
ATOM 2453 N N . SER A 1 317 ? -14.953 2.705 19.406 1 94.88 317 SER A N 1
ATOM 2454 C CA . SER A 1 317 ? -16.094 2.217 18.641 1 94.88 317 SER A CA 1
ATOM 2455 C C . SER A 1 317 ? -15.656 1.438 17.406 1 94.88 317 SER A C 1
ATOM 2457 O O . SER A 1 317 ? -16.453 0.735 16.797 1 94.88 317 SER A O 1
ATOM 2459 N N . ARG A 1 318 ? -14.398 1.52 17.109 1 93.31 318 ARG A N 1
ATOM 2460 C CA . ARG A 1 318 ? -13.867 0.875 15.906 1 93.31 318 ARG A CA 1
ATOM 2461 C C . ARG A 1 318 ? -12.727 -0.072 16.25 1 93.31 318 ARG A C 1
ATOM 2463 O O . ARG A 1 318 ? -11.812 -0.272 15.445 1 93.31 318 ARG A O 1
ATOM 2470 N N . TYR A 1 319 ? -12.695 -0.589 17.453 1 92.81 319 TYR A N 1
ATOM 2471 C CA . TYR A 1 319 ? -11.727 -1.566 17.938 1 92.81 319 TYR A CA 1
ATOM 2472 C C . TYR A 1 319 ? -10.305 -1.038 17.812 1 92.81 319 TYR A C 1
ATOM 2474 O O . TYR A 1 319 ? -9.398 -1.776 17.422 1 92.81 319 TYR A O 1
ATOM 2482 N N . CYS A 1 320 ? -10.148 0.238 17.875 1 94.62 320 CYS A N 1
ATOM 2483 C CA . CYS A 1 320 ? -8.867 0.939 17.906 1 94.62 320 CYS A CA 1
ATOM 2484 C C . CYS A 1 320 ? -8.578 1.48 19.297 1 94.62 320 CYS A C 1
ATOM 2486 O O . CYS A 1 320 ? -9.43 2.141 19.891 1 94.62 320 CYS A O 1
ATOM 2488 N N . ASP A 1 321 ? -7.504 1.212 19.859 1 92.06 321 ASP A N 1
ATOM 2489 C CA . ASP A 1 321 ? -7.188 1.621 21.219 1 92.06 321 ASP A CA 1
ATOM 2490 C C . ASP A 1 321 ? -6.379 2.918 21.234 1 92.06 321 ASP A C 1
ATOM 2492 O O . ASP A 1 321 ? -5.707 3.229 22.219 1 92.06 321 ASP A O 1
ATOM 2496 N N . ALA A 1 322 ? -6.496 3.689 20.281 1 97 322 ALA A N 1
ATOM 2497 C CA . ALA A 1 322 ? -5.699 4.91 20.172 1 97 322 ALA A CA 1
ATOM 2498 C C . ALA A 1 322 ? -6.121 5.938 21.219 1 97 322 ALA A C 1
ATOM 2500 O O . ALA A 1 322 ? -7.312 6.09 21.5 1 97 322 ALA A O 1
ATOM 2501 N N . GLU A 1 323 ? -5.129 6.617 21.828 1 97.38 323 GLU A N 1
ATOM 2502 C CA . GLU A 1 323 ? -5.34 7.75 22.719 1 97.38 323 GLU A CA 1
ATOM 2503 C C . GLU A 1 323 ? -4.633 9 22.203 1 97.38 323 GLU A C 1
ATOM 2505 O O . GLU A 1 323 ? -3.604 8.906 21.531 1 97.38 323 GLU A O 1
ATOM 2510 N N . VAL A 1 324 ? -5.223 10.086 22.562 1 98.5 324 VAL A N 1
ATOM 2511 C CA . VAL A 1 324 ? -4.527 11.336 22.281 1 98.5 324 VAL A CA 1
ATOM 2512 C C . VAL A 1 324 ? -3.363 11.516 23.266 1 98.5 324 VAL A C 1
ATOM 2514 O O . VAL A 1 324 ? -3.572 11.68 24.469 1 98.5 324 VAL A O 1
ATOM 2517 N N . LYS A 1 325 ? -2.213 11.484 22.734 1 98.25 325 LYS A N 1
ATOM 2518 C CA . LYS A 1 325 ? -1.019 11.523 23.578 1 98.25 325 LYS A CA 1
ATOM 2519 C C . LYS A 1 325 ? -0.368 12.898 23.547 1 98.25 325 LYS A C 1
ATOM 2521 O O . LYS A 1 325 ? 0.228 13.328 24.531 1 98.25 325 LYS A O 1
ATOM 2526 N N . TYR A 1 326 ? -0.499 13.57 22.438 1 98.44 326 TYR A N 1
ATOM 2527 C CA . TYR A 1 326 ? 0.132 14.867 22.25 1 98.44 326 TYR A CA 1
ATOM 2528 C C . TYR A 1 326 ? -0.901 15.922 21.875 1 98.44 326 TYR A C 1
ATOM 2530 O O . TYR A 1 326 ? -1.874 15.633 21.172 1 98.44 326 TYR A O 1
ATOM 2538 N N . LEU A 1 327 ? -0.665 17.109 22.359 1 98.38 327 LEU A N 1
ATOM 2539 C CA . LEU A 1 327 ? -1.49 18.266 22.047 1 98.38 327 LEU A CA 1
ATOM 2540 C C . LEU A 1 327 ? -0.643 19.406 21.484 1 98.38 327 LEU A C 1
ATOM 2542 O O . LEU A 1 327 ? 0.48 19.625 21.938 1 98.38 327 LEU A O 1
ATOM 2546 N N . GLY A 1 328 ? -1.147 20.062 20.453 1 98.19 328 GLY A N 1
ATOM 2547 C CA . GLY A 1 328 ? -0.478 21.219 19.875 1 98.19 328 GLY A CA 1
ATOM 2548 C C . GLY A 1 328 ? -1.225 22.516 20.109 1 98.19 328 GLY A C 1
ATOM 2549 O O . GLY A 1 328 ? -2.406 22.625 19.781 1 98.19 328 GLY A O 1
ATOM 2550 N N . PHE A 1 329 ? -0.555 23.562 20.625 1 96.88 329 PHE A N 1
ATOM 2551 C CA . PHE A 1 329 ? -1.18 24.844 20.969 1 96.88 329 PHE A CA 1
ATOM 2552 C C . PHE A 1 329 ? -0.533 25.984 20.188 1 96.88 329 PHE A C 1
ATOM 2554 O O . PHE A 1 329 ? -0.788 27.156 20.469 1 96.88 329 PHE A O 1
ATOM 2561 N N . GLY A 1 330 ? 0.34 25.656 19.203 1 95.56 330 GLY A N 1
ATOM 2562 C CA . GLY A 1 330 ? 1.064 26.625 18.375 1 95.56 330 GLY A CA 1
ATOM 2563 C C . GLY A 1 330 ? 1.997 25.969 17.375 1 95.56 330 GLY A C 1
ATOM 2564 O O . GLY A 1 330 ? 1.994 24.734 17.234 1 95.56 330 GLY A O 1
ATOM 2565 N N . PRO A 1 331 ? 2.812 26.703 16.688 1 95.75 331 PRO A N 1
ATOM 2566 C CA . PRO A 1 331 ? 3.525 26.188 15.523 1 95.75 331 PRO A CA 1
ATOM 2567 C C . PRO A 1 331 ? 4.918 25.672 15.859 1 95.75 331 PRO A C 1
ATOM 2569 O O . PRO A 1 331 ? 5.586 25.078 15 1 95.75 331 PRO A O 1
ATOM 2572 N N . THR A 1 332 ? 5.383 25.797 17.125 1 97.44 332 THR A N 1
ATOM 2573 C CA . THR A 1 332 ? 6.781 25.5 17.406 1 97.44 332 THR A CA 1
ATOM 2574 C C . THR A 1 332 ? 6.895 24.266 18.297 1 97.44 332 THR A C 1
ATOM 2576 O O . THR A 1 332 ? 5.902 23.812 18.875 1 97.44 332 THR A O 1
ATOM 2579 N N . PHE A 1 333 ? 8.141 23.766 18.406 1 97.69 333 PHE A N 1
ATOM 2580 C CA . PHE A 1 333 ? 8.492 22.672 19.297 1 97.69 333 PHE A CA 1
ATOM 2581 C C . PHE A 1 333 ? 7.922 22.891 20.688 1 97.69 333 PHE A C 1
ATOM 2583 O O . PHE A 1 333 ? 7.379 21.969 21.297 1 97.69 333 PHE A O 1
ATOM 2590 N N . ASN A 1 334 ? 7.969 24.141 21.141 1 97.5 334 ASN A N 1
ATOM 2591 C CA . ASN A 1 334 ? 7.57 24.484 22.516 1 97.5 334 ASN A CA 1
ATOM 2592 C C . ASN A 1 334 ? 6.055 24.438 22.688 1 97.5 334 ASN A C 1
ATOM 2594 O O . ASN A 1 334 ? 5.555 24.422 23.812 1 97.5 334 ASN A O 1
ATOM 2598 N N . ASP A 1 335 ? 5.387 24.359 21.594 1 97.62 335 ASP A N 1
ATOM 2599 C CA . ASP A 1 335 ? 3.928 24.406 21.656 1 97.62 335 ASP A CA 1
ATOM 2600 C C . ASP A 1 335 ? 3.332 23 21.656 1 97.62 335 ASP A C 1
ATOM 2602 O O . ASP A 1 335 ? 2.109 22.828 21.672 1 97.62 335 ASP A O 1
ATOM 2606 N N . VAL A 1 336 ? 4.156 21.953 21.594 1 98.12 336 VAL A N 1
ATOM 2607 C CA . VAL A 1 336 ? 3.707 20.562 21.672 1 98.12 336 VAL A CA 1
ATOM 2608 C C . VAL A 1 336 ? 3.797 20.078 23.109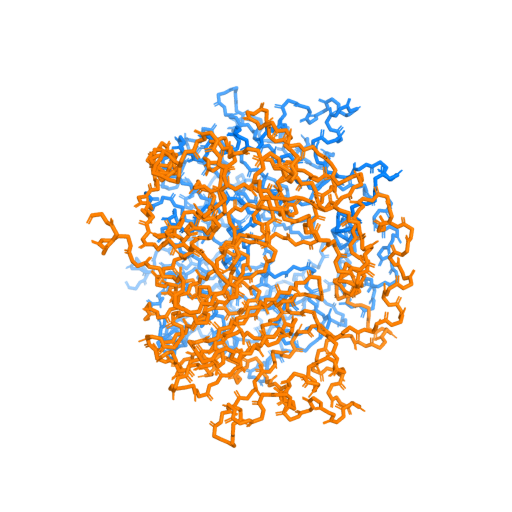 1 98.12 336 VAL A C 1
ATOM 2610 O O . VAL A 1 336 ? 4.848 20.203 23.75 1 98.12 336 VAL A O 1
ATOM 2613 N N . GLU A 1 337 ? 2.691 19.562 23.625 1 96.81 337 GLU A N 1
ATOM 2614 C CA . GLU A 1 337 ? 2.629 19.094 25 1 96.81 337 GLU A CA 1
ATOM 2615 C C . GLU A 1 337 ? 2.189 17.641 25.078 1 96.81 337 GLU A C 1
ATOM 2617 O O . GLU A 1 337 ? 1.349 17.203 24.281 1 96.81 337 GLU A O 1
ATOM 2622 N N . LEU A 1 338 ? 2.777 16.938 25.984 1 96.06 338 LEU A N 1
ATOM 2623 C CA . LEU A 1 338 ? 2.215 15.641 26.359 1 96.06 338 LEU A CA 1
ATOM 2624 C C . LEU A 1 338 ? 0.918 15.82 27.141 1 96.06 338 LEU A C 1
ATOM 2626 O O . LEU A 1 338 ? 0.85 16.641 28.062 1 96.06 338 LEU A O 1
ATOM 2630 N N . ARG A 1 339 ? 0.015 15.047 26.719 1 94 339 ARG A N 1
ATOM 2631 C CA . ARG A 1 339 ? -1.289 15.203 27.344 1 94 339 ARG A CA 1
ATOM 2632 C C . ARG A 1 339 ? -1.189 15.008 28.859 1 94 339 ARG A C 1
ATOM 2634 O O . ARG A 1 339 ? -1.842 15.719 29.625 1 94 339 ARG A O 1
ATOM 2641 N N . GLU A 1 340 ? -0.423 14.047 29.344 1 88.31 340 GLU A N 1
ATOM 2642 C CA . GLU A 1 340 ? -0.286 13.758 30.766 1 88.31 340 GLU A CA 1
ATOM 2643 C C . GLU A 1 340 ? 0.23 14.977 31.531 1 88.31 340 GLU A C 1
ATOM 2645 O O . GLU A 1 340 ? -0.036 15.125 32.719 1 88.31 340 GLU A O 1
ATOM 2650 N N . ASP A 1 341 ? 0.857 15.781 30.797 1 82.31 341 ASP A N 1
ATOM 2651 C CA . ASP A 1 341 ? 1.429 16.953 31.438 1 82.31 341 ASP A CA 1
ATOM 2652 C C . ASP A 1 341 ? 0.417 18.094 31.484 1 82.31 341 ASP A C 1
ATOM 2654 O O . ASP A 1 341 ? 0.626 19.094 32.188 1 82.31 341 ASP A O 1
ATOM 2658 N N . VAL A 1 342 ? -0.584 17.953 30.641 1 74.5 342 VAL A N 1
ATOM 2659 C CA . VAL A 1 342 ? -1.564 19.031 30.547 1 74.5 342 VAL A CA 1
ATOM 2660 C C . VAL A 1 342 ? -2.809 18.672 31.359 1 74.5 342 VAL A C 1
ATOM 2662 O O . VAL A 1 342 ? -3.604 19.547 31.719 1 74.5 342 VAL A O 1
ATOM 2665 N N . MET A 1 343 ? -3.025 17.438 31.609 1 62.47 343 MET A N 1
ATOM 2666 C CA . MET A 1 343 ? -4.16 17.078 32.469 1 62.47 343 MET A CA 1
ATOM 2667 C C . MET A 1 343 ? -3.818 17.25 33.938 1 62.47 343 MET A C 1
ATOM 2669 O O . MET A 1 343 ? -2.678 17.031 34.344 1 62.47 343 MET A O 1
ATOM 2673 N N . MET B 1 1 ? -8.086 -7.57 16.281 1 81 1 MET B N 1
ATOM 2674 C CA . MET B 1 1 ? -8.07 -9.008 16.031 1 81 1 MET B CA 1
ATOM 2675 C C . MET B 1 1 ? -7.242 -9.344 14.797 1 81 1 MET B C 1
ATOM 2677 O O . MET B 1 1 ? -7.367 -8.68 13.766 1 81 1 MET B O 1
ATOM 2681 N N . LYS B 1 2 ? -6.273 -10.258 14.914 1 95.19 2 LYS B N 1
ATOM 2682 C CA . LYS B 1 2 ? -5.484 -10.82 13.828 1 95.19 2 LYS B CA 1
ATOM 2683 C C . LYS B 1 2 ? -6.215 -11.984 13.164 1 95.19 2 LYS B C 1
ATOM 2685 O O . LYS B 1 2 ? -6.188 -13.109 13.664 1 95.19 2 LYS B O 1
ATOM 2690 N N . ASN B 1 3 ? -6.902 -11.711 12.023 1 98.12 3 ASN B N 1
ATOM 2691 C CA . ASN B 1 3 ? -7.742 -12.758 11.445 1 98.12 3 ASN B CA 1
ATOM 2692 C C . ASN B 1 3 ? -7.652 -12.781 9.922 1 98.12 3 ASN B C 1
ATOM 2694 O O . ASN B 1 3 ? -8.547 -13.289 9.25 1 98.12 3 ASN B O 1
ATOM 2698 N N . VAL B 1 4 ? -6.633 -12.141 9.344 1 98.75 4 VAL B N 1
ATOM 2699 C CA . VAL B 1 4 ? -6.453 -12.125 7.895 1 98.75 4 VAL B CA 1
ATOM 2700 C C . VAL B 1 4 ? -5.227 -12.953 7.52 1 98.75 4 VAL B C 1
ATOM 2702 O O . VAL B 1 4 ? -4.113 -12.648 7.957 1 98.75 4 VAL B O 1
ATOM 2705 N N . ASP B 1 5 ? -5.41 -13.984 6.777 1 98.81 5 ASP B N 1
ATOM 2706 C CA . ASP B 1 5 ? -4.328 -14.703 6.105 1 98.81 5 ASP B CA 1
ATOM 2707 C C . ASP B 1 5 ? -4.18 -14.242 4.66 1 98.81 5 ASP B C 1
ATOM 2709 O O . ASP B 1 5 ? -5.137 -14.281 3.887 1 98.81 5 ASP B O 1
ATOM 2713 N N . LEU B 1 6 ? -3.018 -13.766 4.316 1 98.88 6 LEU B N 1
ATOM 2714 C CA . LEU B 1 6 ? -2.777 -13.188 3 1 98.88 6 LEU B CA 1
ATOM 2715 C C . LEU B 1 6 ? -1.851 -14.078 2.18 1 98.88 6 LEU B C 1
ATOM 2717 O O . LEU B 1 6 ? -0.745 -14.406 2.617 1 98.88 6 LEU B O 1
ATOM 2721 N N . VAL B 1 7 ? -2.301 -14.477 0.982 1 98.81 7 VAL B N 1
ATOM 2722 C CA . VAL B 1 7 ? -1.502 -15.258 0.045 1 98.81 7 VAL B CA 1
ATOM 2723 C C . VAL B 1 7 ? -0.875 -14.328 -0.996 1 98.81 7 VAL B C 1
ATOM 2725 O O . VAL B 1 7 ? -1.574 -13.547 -1.642 1 98.81 7 VAL B O 1
ATOM 2728 N N . ILE B 1 8 ? 0.434 -14.414 -1.171 1 98.69 8 ILE B N 1
ATOM 2729 C CA . ILE B 1 8 ? 1.113 -13.617 -2.184 1 98.69 8 ILE B CA 1
ATOM 2730 C C . ILE B 1 8 ? 2.119 -14.484 -2.938 1 98.69 8 ILE B C 1
ATOM 2732 O O . ILE B 1 8 ? 2.398 -15.617 -2.533 1 98.69 8 ILE B O 1
ATOM 2736 N N . ASP B 1 9 ? 2.574 -13.969 -4.035 1 98.31 9 ASP B N 1
ATOM 2737 C CA . ASP B 1 9 ? 3.594 -14.617 -4.852 1 98.31 9 ASP B CA 1
ATOM 2738 C C . ASP B 1 9 ? 4.965 -13.992 -4.625 1 98.31 9 ASP B C 1
ATOM 2740 O O . ASP B 1 9 ? 5.113 -12.766 -4.707 1 98.31 9 ASP B O 1
ATOM 2744 N N . LEU B 1 10 ? 5.984 -14.789 -4.379 1 98.62 10 LEU B N 1
ATOM 2745 C CA . LEU B 1 10 ? 7.316 -14.305 -4.043 1 98.62 10 LEU B CA 1
ATOM 2746 C C . LEU B 1 10 ? 8.18 -14.18 -5.293 1 98.62 10 LEU B C 1
ATOM 2748 O O . LEU B 1 10 ? 9.344 -13.773 -5.215 1 98.62 10 LEU B O 1
ATOM 2752 N N . GLN B 1 11 ? 7.664 -14.57 -6.43 1 97.75 11 GLN B N 1
ATOM 2753 C CA . GLN B 1 11 ? 8.445 -14.641 -7.66 1 97.75 11 GLN B CA 1
ATOM 2754 C C . GLN B 1 11 ? 7.77 -13.859 -8.789 1 97.75 11 GLN B C 1
ATOM 2756 O O . GLN B 1 11 ? 7.348 -12.719 -8.594 1 97.75 11 GLN B O 1
ATOM 2761 N N . PHE B 1 12 ? 7.711 -14.398 -10.016 1 94.25 12 PHE B N 1
ATOM 2762 C CA . PHE B 1 12 ? 7.227 -13.664 -11.172 1 94.25 12 PHE B CA 1
ATOM 2763 C C . PHE B 1 12 ? 5.742 -13.93 -11.406 1 94.25 12 PHE B C 1
ATOM 2765 O O . PHE B 1 12 ? 5.156 -13.414 -12.359 1 94.25 12 PHE B O 1
ATOM 2772 N N . GLY B 1 13 ? 5.125 -14.656 -10.578 1 92.75 13 GLY B N 1
ATOM 2773 C CA . GLY B 1 13 ? 3.748 -15.07 -10.812 1 92.75 13 GLY B CA 1
ATOM 2774 C C . GLY B 1 13 ? 3.621 -16.516 -11.234 1 92.75 13 GLY B C 1
ATOM 2775 O O . GLY B 1 13 ? 4.625 -17.203 -11.438 1 92.75 13 GLY B O 1
ATOM 2776 N N . SER B 1 14 ? 2.389 -17 -11.227 1 91.75 14 SER B N 1
ATOM 2777 C CA . SER B 1 14 ? 2.07 -18.359 -11.641 1 91.75 14 SER B CA 1
ATOM 2778 C C . SER B 1 14 ? 2.727 -19.391 -10.719 1 91.75 14 SER B C 1
ATOM 2780 O O . SER B 1 14 ? 3.301 -20.375 -11.18 1 91.75 14 SER B O 1
ATOM 2782 N N . THR B 1 15 ? 2.697 -19.109 -9.5 1 96.56 15 THR B N 1
ATOM 2783 C CA . THR B 1 15 ? 3.33 -19.984 -8.516 1 96.56 15 THR B CA 1
ATOM 2784 C C . THR B 1 15 ? 2.289 -20.859 -7.828 1 96.56 15 THR B C 1
ATOM 2786 O O . THR B 1 15 ? 2.627 -21.656 -6.949 1 96.56 15 THR B O 1
ATOM 2789 N N . GLY B 1 16 ? 1.008 -20.703 -8.211 1 96.44 16 GLY B N 1
ATOM 2790 C CA . GLY B 1 16 ? -0.036 -21.531 -7.645 1 96.44 16 GLY B CA 1
ATOM 2791 C C . GLY B 1 16 ? -0.807 -20.859 -6.527 1 96.44 16 GLY B C 1
ATOM 2792 O O . GLY B 1 16 ? -1.235 -21.516 -5.578 1 96.44 16 GLY B O 1
ATOM 2793 N N . LYS B 1 17 ? -0.938 -19.516 -6.547 1 97.12 17 LYS B N 1
ATOM 2794 C CA . LYS B 1 17 ? -1.717 -18.781 -5.555 1 97.12 17 LYS B CA 1
ATOM 2795 C C . LYS B 1 17 ? -3.143 -19.328 -5.465 1 97.12 17 LYS B C 1
ATOM 2797 O O . LYS B 1 17 ? -3.668 -19.531 -4.367 1 97.12 17 LYS B O 1
ATOM 2802 N N . GLY B 1 18 ? -3.779 -19.578 -6.652 1 97.06 18 GLY B N 1
ATOM 2803 C CA . GLY B 1 18 ? -5.125 -20.125 -6.656 1 97.06 18 GLY B CA 1
ATOM 2804 C C . GLY B 1 18 ? -5.215 -21.484 -6 1 97.06 18 GLY B C 1
ATOM 2805 O O . GLY B 1 18 ? -6.168 -21.781 -5.27 1 97.06 18 GLY B O 1
ATOM 2806 N N . LEU B 1 19 ? -4.223 -22.312 -6.281 1 98 19 LEU B N 1
ATOM 2807 C CA . LEU B 1 19 ? -4.207 -23.672 -5.73 1 98 19 LEU B CA 1
ATOM 2808 C C . LEU B 1 19 ? -4.129 -23.641 -4.207 1 98 19 LEU B C 1
ATOM 2810 O O . LEU B 1 19 ? -4.953 -24.25 -3.525 1 98 19 LEU B O 1
ATOM 2814 N N . ILE B 1 20 ? -3.184 -22.891 -3.641 1 98.5 20 ILE B N 1
ATOM 2815 C CA . ILE B 1 20 ? -2.998 -22.906 -2.195 1 98.5 20 ILE B CA 1
ATOM 2816 C C . ILE B 1 20 ? -4.152 -22.156 -1.521 1 98.5 20 ILE B C 1
ATOM 2818 O O . ILE B 1 20 ? -4.57 -22.531 -0.418 1 98.5 20 ILE B O 1
ATOM 2822 N N . ALA B 1 21 ? -4.664 -21.109 -2.129 1 98.31 21 ALA B N 1
ATOM 2823 C CA . ALA B 1 21 ? -5.824 -20.406 -1.575 1 98.31 21 ALA B CA 1
ATOM 2824 C C . ALA B 1 21 ? -7.031 -21.328 -1.493 1 98.31 21 ALA B C 1
ATOM 2826 O O . ALA B 1 21 ? -7.707 -21.391 -0.463 1 98.31 21 ALA B O 1
ATOM 2827 N N . GLY B 1 22 ? -7.324 -22.062 -2.596 1 98.12 22 GLY B N 1
ATOM 2828 C CA . GLY B 1 22 ? -8.414 -23.016 -2.582 1 98.12 22 GLY B CA 1
ATOM 2829 C C . GLY B 1 22 ? -8.227 -24.125 -1.562 1 98.12 22 GLY B C 1
ATOM 2830 O O . GLY B 1 22 ? -9.148 -24.469 -0.829 1 98.12 22 GLY B O 1
ATOM 2831 N N . TYR B 1 23 ? -7.016 -24.641 -1.526 1 98.44 23 TYR B N 1
ATOM 2832 C CA . TYR B 1 23 ? -6.672 -25.703 -0.58 1 98.44 23 TYR B CA 1
ATOM 2833 C C . TYR B 1 23 ? -6.934 -25.25 0.854 1 98.44 23 TYR B C 1
ATOM 2835 O O . TYR B 1 23 ? -7.598 -25.953 1.618 1 98.44 23 TYR B O 1
ATOM 2843 N N . LEU B 1 24 ? -6.434 -24.062 1.241 1 98.5 24 LEU B N 1
ATOM 2844 C CA . LEU B 1 24 ? -6.586 -23.547 2.594 1 98.5 24 LEU B CA 1
ATOM 2845 C C . LEU B 1 24 ? -8.047 -23.234 2.896 1 98.5 24 LEU B C 1
ATOM 2847 O O . LEU B 1 24 ? -8.508 -23.438 4.02 1 98.5 24 LEU B O 1
ATOM 2851 N N . ALA B 1 25 ? -8.719 -22.672 1.886 1 98.25 25 ALA B N 1
ATOM 2852 C CA . ALA B 1 25 ? -10.125 -22.328 2.074 1 98.25 25 ALA B CA 1
ATOM 2853 C C . ALA B 1 25 ? -10.953 -23.578 2.387 1 98.25 25 ALA B C 1
ATOM 2855 O O . ALA B 1 25 ? -11.773 -23.578 3.303 1 98.25 25 ALA B O 1
ATOM 2856 N N . GLU B 1 26 ? -10.734 -24.609 1.615 1 96.56 26 GLU B N 1
ATOM 2857 C CA . GLU B 1 26 ? -11.469 -25.844 1.815 1 96.56 26 GLU B CA 1
ATOM 2858 C C . GLU B 1 26 ? -11.125 -26.484 3.16 1 96.56 26 GLU B C 1
ATOM 2860 O O . GLU B 1 26 ? -11.992 -27.047 3.832 1 96.56 26 GLU B O 1
ATOM 2865 N N . LYS B 1 27 ? -9.922 -26.359 3.576 1 96.06 27 LYS B N 1
ATOM 2866 C CA . LYS B 1 27 ? -9.438 -27.062 4.766 1 96.06 27 LYS B CA 1
ATOM 2867 C C . LYS B 1 27 ? -9.742 -26.266 6.031 1 96.06 27 LYS B C 1
ATOM 2869 O O . LYS B 1 27 ? -10.023 -26.859 7.082 1 96.06 27 LYS B O 1
ATOM 2874 N N . ASN B 1 28 ? -9.664 -24.938 5.992 1 95.25 28 ASN B N 1
ATOM 2875 C CA . ASN B 1 28 ? -9.633 -24.141 7.219 1 95.25 28 ASN B CA 1
ATOM 2876 C C . ASN B 1 28 ? -10.945 -23.391 7.426 1 95.25 28 ASN B C 1
ATOM 2878 O O . ASN B 1 28 ? -11.156 -22.781 8.477 1 95.25 28 ASN B O 1
ATOM 2882 N N . GLY B 1 29 ? -11.828 -23.328 6.52 1 93.69 29 GLY B N 1
ATOM 2883 C CA . GLY B 1 29 ? -13.18 -22.812 6.684 1 93.69 29 GLY B CA 1
ATOM 2884 C C . GLY B 1 29 ? -13.227 -21.312 6.875 1 93.69 29 GLY B C 1
ATOM 2885 O O . GLY B 1 29 ? -13.844 -20.812 7.824 1 93.69 29 GLY B O 1
ATOM 2886 N N . TYR B 1 30 ? -12.695 -20.516 6.086 1 98.25 30 TYR B N 1
ATOM 2887 C CA . TYR B 1 30 ? -12.781 -19.062 6.098 1 98.25 30 TYR B CA 1
ATOM 2888 C C . TYR B 1 30 ? -14.203 -18.594 5.836 1 98.25 30 TYR B C 1
ATOM 2890 O O . TYR B 1 30 ? -14.906 -19.156 4.996 1 98.25 30 TYR B O 1
ATOM 2898 N N . ASP B 1 31 ? -14.672 -17.562 6.586 1 98.5 31 ASP B N 1
ATOM 2899 C CA . ASP B 1 31 ? -16.031 -17.078 6.359 1 98.5 31 ASP B CA 1
ATOM 2900 C C . ASP B 1 31 ? -16.031 -15.906 5.379 1 98.5 31 ASP B C 1
ATOM 2902 O O . ASP B 1 31 ? -17.078 -15.523 4.859 1 98.5 31 ASP B O 1
ATOM 2906 N N . THR B 1 32 ? -14.883 -15.305 5.152 1 98.81 32 THR B N 1
ATOM 2907 C CA . THR B 1 32 ? -14.727 -14.188 4.227 1 98.81 32 THR B CA 1
ATOM 2908 C C . THR B 1 32 ? -13.508 -14.383 3.332 1 98.81 32 THR B C 1
ATOM 2910 O O . THR B 1 32 ? -12.453 -14.805 3.803 1 98.81 32 THR B O 1
ATOM 2913 N N . VAL B 1 33 ? -13.656 -14.188 2.031 1 98.81 33 VAL B N 1
ATOM 2914 C CA . VAL B 1 33 ? -12.539 -14.195 1.09 1 98.81 33 VAL B CA 1
ATOM 2915 C C . VAL B 1 33 ? -12.477 -12.852 0.357 1 98.81 33 VAL B C 1
ATOM 2917 O O . VAL B 1 33 ? -13.508 -12.266 0.035 1 98.81 33 VAL B O 1
ATOM 2920 N N . ILE B 1 34 ? -11.266 -12.344 0.23 1 98.81 34 ILE B N 1
ATOM 2921 C CA . ILE B 1 34 ? -11.07 -11.008 -0.329 1 98.81 34 ILE B CA 1
ATOM 2922 C C . ILE B 1 34 ? -9.906 -11.023 -1.321 1 98.81 34 ILE B C 1
ATOM 2924 O O . ILE B 1 34 ? -8.945 -11.773 -1.141 1 98.81 34 ILE B O 1
ATOM 2928 N N . ASN B 1 35 ? -10.008 -10.297 -2.41 1 98.06 35 ASN B N 1
ATOM 2929 C CA . ASN B 1 35 ? -8.867 -10.023 -3.281 1 98.06 35 ASN B CA 1
ATOM 2930 C C . ASN B 1 35 ? -8.93 -8.609 -3.857 1 98.06 35 ASN B C 1
ATOM 2932 O O . ASN B 1 35 ? -9.742 -7.793 -3.43 1 98.06 35 ASN B O 1
ATOM 2936 N N . ALA B 1 36 ? -7.926 -8.25 -4.566 1 95.75 36 ALA B N 1
ATOM 2937 C CA . ALA B 1 36 ? -7.867 -7.039 -5.379 1 95.75 36 ALA B CA 1
ATOM 2938 C C . ALA B 1 36 ? -7.207 -7.316 -6.73 1 95.75 36 ALA B C 1
ATOM 2940 O O . ALA B 1 36 ? -6.262 -6.625 -7.121 1 95.75 36 ALA B O 1
ATOM 2941 N N . ASN B 1 37 ? -7.852 -8.125 -7.492 1 93 37 ASN B N 1
ATOM 2942 C CA . ASN B 1 37 ? -7.254 -8.609 -8.734 1 93 37 ASN B CA 1
ATOM 2943 C C . ASN B 1 37 ? -7.375 -7.582 -9.852 1 93 37 ASN B C 1
ATOM 2945 O O . ASN B 1 37 ? -8.219 -6.688 -9.789 1 93 37 ASN B O 1
ATOM 2949 N N . MET B 1 38 ? -6.48 -7.75 -10.758 1 90.81 38 MET B N 1
ATOM 2950 C CA . MET B 1 38 ? -6.547 -7.07 -12.047 1 90.81 38 MET B CA 1
ATOM 2951 C C . MET B 1 38 ? -6.738 -8.07 -13.188 1 90.81 38 MET B C 1
ATOM 2953 O O . MET B 1 38 ? -6.559 -9.273 -12.992 1 90.81 38 MET B O 1
ATOM 2957 N N . PRO B 1 39 ? -7.148 -7.551 -14.312 1 84.88 39 PRO B N 1
ATOM 2958 C CA . PRO B 1 39 ? -7.512 -8.461 -15.398 1 84.88 39 PRO B CA 1
ATOM 2959 C C . PRO B 1 39 ? -6.355 -9.359 -15.836 1 84.88 39 PRO B C 1
ATOM 2961 O O . PRO B 1 39 ? -6.574 -10.398 -16.453 1 84.88 39 PRO B O 1
ATOM 2964 N N . ASN B 1 40 ? -5.215 -8.992 -15.531 1 78.25 40 ASN B N 1
ATOM 2965 C CA . ASN B 1 40 ? -4.055 -9.766 -15.953 1 78.25 40 ASN B CA 1
ATOM 2966 C C . ASN B 1 40 ? -3.715 -10.859 -14.938 1 78.25 40 ASN B C 1
ATOM 2968 O O . ASN B 1 40 ? -2.734 -11.586 -15.109 1 78.25 40 ASN B O 1
ATOM 2972 N N . ALA B 1 41 ? -4.516 -10.93 -13.938 1 78.31 41 ALA B N 1
ATOM 2973 C CA . ALA B 1 41 ? -4.387 -12.031 -12.984 1 78.31 41 ALA B CA 1
ATOM 2974 C C . ALA B 1 41 ? -5.277 -13.203 -13.375 1 78.31 41 ALA B C 1
ATOM 2976 O O . ALA B 1 41 ? -6.312 -13.016 -14.016 1 78.31 41 ALA B O 1
ATOM 2977 N N . GLY B 1 42 ? -4.852 -14.445 -13.109 1 83.88 42 GLY B N 1
ATOM 2978 C CA . GLY B 1 42 ? -5.605 -15.68 -13.258 1 83.88 42 GLY B CA 1
ATOM 2979 C C . GLY B 1 42 ? -5.273 -16.719 -12.203 1 83.88 42 GLY B C 1
ATOM 2980 O O . GLY B 1 42 ? -4.113 -17.109 -12.062 1 83.88 42 GLY B O 1
ATOM 2981 N N . HIS B 1 43 ? -6.285 -17.047 -11.5 1 90.69 43 HIS B N 1
ATOM 2982 C CA . HIS B 1 43 ? -6.113 -18.031 -10.438 1 90.69 43 HIS B CA 1
ATOM 2983 C C . HIS B 1 43 ? -6.918 -19.297 -10.727 1 90.69 43 HIS B C 1
ATOM 2985 O O . HIS B 1 43 ? -8.094 -19.219 -11.094 1 90.69 43 HIS B O 1
ATOM 2991 N N . THR B 1 44 ? -6.23 -20.422 -10.648 1 94.25 44 THR B N 1
ATOM 2992 C CA . THR B 1 44 ? -6.879 -21.703 -10.898 1 94.25 44 THR B CA 1
ATOM 2993 C C . THR B 1 44 ? -6.848 -22.578 -9.648 1 94.25 44 THR B C 1
ATOM 2995 O O . THR B 1 44 ? -5.824 -22.656 -8.961 1 94.25 44 THR B O 1
ATOM 2998 N N . TYR B 1 45 ? -7.977 -23.188 -9.352 1 96.94 45 TYR B N 1
ATOM 2999 C CA . TYR B 1 45 ? -8.094 -24.188 -8.297 1 96.94 45 TYR B CA 1
ATOM 3000 C C . TYR B 1 45 ? -8.859 -25.406 -8.789 1 96.94 45 TYR B C 1
ATOM 3002 O O . TYR B 1 45 ? -9.891 -25.266 -9.453 1 96.94 45 TYR B O 1
ATOM 3010 N N . ILE B 1 46 ? -8.289 -26.562 -8.609 1 97.62 46 ILE B N 1
ATOM 3011 C CA . ILE B 1 46 ? -8.945 -27.844 -8.883 1 97.62 46 ILE B CA 1
ATOM 3012 C C . ILE B 1 46 ? -9.094 -28.625 -7.582 1 97.62 46 ILE B C 1
ATOM 3014 O O . ILE B 1 46 ? -8.102 -28.953 -6.926 1 97.62 46 ILE B O 1
ATOM 3018 N N . ASN B 1 47 ? -10.336 -28.938 -7.227 1 97.19 47 ASN B N 1
ATOM 3019 C CA . ASN B 1 47 ? -10.555 -29.625 -5.961 1 97.19 47 ASN B CA 1
ATOM 3020 C C . ASN B 1 47 ? -10.234 -31.109 -6.07 1 97.19 47 ASN B C 1
ATOM 3022 O O . ASN B 1 47 ? -9.734 -31.562 -7.102 1 97.19 47 ASN B O 1
ATOM 3026 N N . ALA B 1 48 ? -10.438 -31.875 -5.027 1 96.75 48 ALA B N 1
ATOM 3027 C CA . ALA B 1 48 ? -10.102 -33.281 -4.953 1 96.75 48 ALA B CA 1
ATOM 3028 C C . ALA B 1 48 ? -10.898 -34.094 -5.973 1 96.75 48 ALA B C 1
ATOM 3030 O O . ALA B 1 48 ? -10.414 -35.125 -6.488 1 96.75 48 ALA B O 1
ATOM 3031 N N . GLU B 1 49 ? -12.109 -33.625 -6.348 1 96.62 49 GLU B N 1
ATOM 3032 C CA . GLU B 1 49 ? -13.008 -34.344 -7.258 1 96.62 49 GLU B CA 1
ATOM 3033 C C . GLU B 1 49 ? -12.727 -33.969 -8.711 1 96.62 49 GLU B C 1
ATOM 3035 O O . GLU B 1 49 ? -13.32 -34.531 -9.625 1 96.62 49 GLU B O 1
ATOM 3040 N N . GLY B 1 50 ? -11.906 -32.969 -8.938 1 96.75 50 GLY B N 1
ATOM 3041 C CA . GLY B 1 50 ? -11.516 -32.594 -10.289 1 96.75 50 GLY B CA 1
ATOM 3042 C C . GLY B 1 50 ? -12.266 -31.391 -10.82 1 96.75 50 GLY B C 1
ATOM 3043 O O . GLY B 1 50 ? -12.062 -30.984 -11.969 1 96.75 50 GLY B O 1
ATOM 3044 N N . ARG B 1 51 ? -13.133 -30.859 -10.016 1 96.38 51 ARG B N 1
ATOM 3045 C CA . ARG B 1 51 ? -13.812 -29.641 -10.453 1 96.38 51 ARG B CA 1
ATOM 3046 C C . ARG B 1 51 ? -12.852 -28.469 -10.5 1 96.38 51 ARG B C 1
ATOM 3048 O O . ARG B 1 51 ? -12.07 -28.266 -9.562 1 96.38 51 ARG B O 1
ATOM 3055 N N . LYS B 1 52 ? -12.984 -27.703 -11.578 1 96 52 LYS B N 1
ATOM 3056 C CA . LYS B 1 52 ? -12.031 -26.641 -11.836 1 96 52 LYS B CA 1
ATOM 3057 C C . LYS B 1 52 ? -12.703 -25.266 -11.758 1 96 52 LYS B C 1
ATOM 3059 O O . LYS B 1 52 ? -13.812 -25.094 -12.266 1 96 52 LYS B O 1
ATOM 3064 N N . TRP B 1 53 ? -12.117 -24.328 -11.055 1 94.81 53 TRP B N 1
ATOM 3065 C CA . TRP B 1 53 ? -12.477 -22.922 -11.055 1 94.81 53 TRP B CA 1
ATOM 3066 C C . TRP B 1 53 ? -11.328 -22.062 -11.562 1 94.81 53 TRP B C 1
ATOM 3068 O O . TRP B 1 53 ? -10.266 -22 -10.945 1 94.81 53 TRP B O 1
ATOM 3078 N N . MET B 1 54 ? -11.477 -21.469 -12.68 1 92.31 54 MET B N 1
ATOM 3079 C CA . MET B 1 54 ? -10.547 -20.484 -13.227 1 92.31 54 MET B CA 1
ATOM 3080 C C . MET B 1 54 ? -11.109 -19.078 -13.125 1 92.31 54 MET B C 1
ATOM 3082 O O . MET B 1 54 ? -11.977 -18.688 -13.914 1 92.31 54 MET B O 1
ATOM 3086 N N . HIS B 1 55 ? -10.641 -18.359 -12.18 1 93.69 55 HIS B N 1
ATOM 3087 C CA . HIS B 1 55 ? -11.195 -17.031 -11.906 1 93.69 55 HIS B CA 1
ATOM 3088 C C . HIS B 1 55 ? -10.172 -15.938 -12.188 1 93.69 55 HIS B C 1
ATOM 3090 O O . HIS B 1 55 ? -8.977 -16.125 -11.945 1 93.69 55 HIS B O 1
ATOM 3096 N N . LYS B 1 56 ? -10.641 -14.859 -12.75 1 92.62 56 LYS B N 1
ATOM 3097 C CA . LYS B 1 56 ? -9.859 -13.641 -12.93 1 92.62 56 LYS B CA 1
ATOM 3098 C C . LYS B 1 56 ? -10.312 -12.547 -11.961 1 92.62 56 LYS B C 1
ATOM 3100 O O . LYS B 1 56 ? -9.523 -11.68 -11.578 1 92.62 56 LYS B O 1
ATOM 3105 N N . VAL B 1 57 ? -11.602 -12.633 -11.625 1 96.31 57 VAL B N 1
ATOM 3106 C CA . VAL B 1 57 ? -12.18 -11.578 -10.797 1 96.31 57 VAL B CA 1
ATOM 3107 C C . VAL B 1 57 ? -12.391 -12.086 -9.375 1 96.31 57 VAL B C 1
ATOM 3109 O O . VAL B 1 57 ? -11.852 -11.523 -8.422 1 96.31 57 VAL B O 1
ATOM 3112 N N . LEU B 1 58 ? -13.102 -13.219 -9.211 1 97.75 58 LEU B N 1
ATOM 3113 C CA . LEU B 1 58 ? -13.43 -13.75 -7.887 1 97.75 58 LEU B CA 1
ATOM 3114 C C . LEU B 1 58 ? -12.234 -14.484 -7.285 1 97.75 58 LEU B C 1
ATOM 3116 O O . LEU B 1 58 ? -11.461 -15.109 -8.008 1 97.75 58 LEU B O 1
ATOM 3120 N N . PRO B 1 59 ? -12.102 -14.406 -5.945 1 97.81 59 PRO B N 1
ATOM 3121 C CA . PRO B 1 59 ? -11.086 -15.242 -5.301 1 97.81 59 PRO B CA 1
ATOM 3122 C C . PRO B 1 59 ? -11.422 -16.734 -5.363 1 97.81 59 PRO B C 1
ATOM 3124 O O . PRO B 1 59 ? -12.594 -17.109 -5.355 1 97.81 59 PRO B O 1
ATOM 3127 N N . ASN B 1 60 ? -10.406 -17.516 -5.387 1 96.75 60 ASN B N 1
ATOM 3128 C CA . ASN B 1 60 ? -10.648 -18.953 -5.402 1 96.75 60 ASN B CA 1
ATOM 3129 C C . ASN B 1 60 ? -11.031 -19.484 -4.02 1 96.75 60 ASN B C 1
ATOM 3131 O O . ASN B 1 60 ? -11.555 -20.594 -3.895 1 96.75 60 ASN B O 1
ATOM 3135 N N . GLY B 1 61 ? -10.836 -18.688 -3.004 1 97.88 61 GLY B N 1
ATOM 3136 C CA . GLY B 1 61 ? -11.266 -19.047 -1.66 1 97.88 61 GLY B CA 1
ATOM 3137 C C . GLY B 1 61 ? -12.766 -19.234 -1.539 1 97.88 61 GLY B C 1
ATOM 3138 O O . GLY B 1 61 ? -13.258 -19.734 -0.528 1 97.88 61 GLY B O 1
ATOM 3139 N N . ILE B 1 62 ? -13.523 -18.969 -2.564 1 98.06 62 ILE B N 1
ATOM 3140 C CA . ILE B 1 62 ? -14.984 -19.047 -2.533 1 98.06 62 ILE B CA 1
ATOM 3141 C C . ILE B 1 62 ? -15.406 -20.5 -2.266 1 98.06 62 ILE B C 1
ATOM 3143 O O . ILE B 1 62 ? -16.562 -20.766 -1.951 1 98.06 62 ILE B O 1
ATOM 3147 N N . VAL B 1 63 ? -14.492 -21.422 -2.389 1 97.88 63 VAL B N 1
ATOM 3148 C CA . VAL B 1 63 ? -14.812 -22.828 -2.221 1 97.88 63 VAL B CA 1
ATOM 3149 C C . VAL B 1 63 ? -14.906 -23.172 -0.7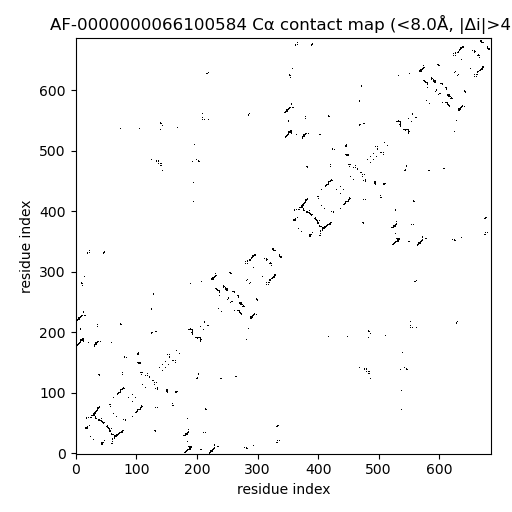34 1 97.88 63 VAL B C 1
ATOM 3151 O O . VAL B 1 63 ? -15.172 -24.312 -0.365 1 97.88 63 VAL B O 1
ATOM 3154 N N . SER B 1 64 ? -14.648 -22.219 0.157 1 98.06 64 SER B N 1
ATOM 3155 C CA . SER B 1 64 ? -14.742 -22.453 1.595 1 98.06 64 SER B CA 1
ATOM 3156 C C . SER B 1 64 ? -16.141 -22.922 1.991 1 98.06 64 SER B C 1
ATOM 3158 O O . SER B 1 64 ? -17.141 -22.281 1.638 1 98.06 64 SER B O 1
ATOM 3160 N N . PRO B 1 65 ? -16.234 -23.953 2.826 1 96.56 65 PRO B N 1
ATOM 3161 C CA . PRO B 1 65 ? -17.547 -24.438 3.244 1 96.56 65 PRO B CA 1
ATOM 3162 C C . PRO B 1 65 ? -18.266 -23.469 4.191 1 96.56 65 PRO B C 1
ATOM 3164 O O . PRO B 1 65 ? -19.484 -23.547 4.348 1 96.56 65 PRO B O 1
ATOM 3167 N N . ASN B 1 66 ? -17.547 -22.516 4.812 1 97.25 66 ASN B N 1
ATOM 3168 C CA . ASN B 1 66 ? -18.125 -21.578 5.777 1 97.25 66 ASN B CA 1
ATOM 3169 C C . ASN B 1 66 ? -18.328 -20.188 5.168 1 97.25 66 ASN B C 1
ATOM 3171 O O . ASN B 1 66 ? -18.562 -19.219 5.887 1 97.25 66 ASN B O 1
ATOM 3175 N N . LEU B 1 67 ? -18.25 -20.141 3.896 1 98.19 67 LEU B N 1
ATOM 3176 C CA . LEU B 1 67 ? -18.219 -18.859 3.205 1 98.19 67 LEU B CA 1
ATOM 3177 C C . LEU B 1 67 ? -19.469 -18.047 3.506 1 98.19 67 LEU B C 1
ATOM 3179 O O . LEU B 1 67 ? -20.594 -18.547 3.373 1 98.19 67 LEU B O 1
ATOM 3183 N N . LYS B 1 68 ? -19.25 -16.766 3.883 1 98.44 68 LYS B N 1
ATOM 3184 C CA . LYS B 1 68 ? -20.344 -15.828 4.129 1 98.44 68 LYS B CA 1
ATOM 3185 C C . LYS B 1 68 ? -20.219 -14.586 3.254 1 98.44 68 LYS B C 1
ATOM 3187 O O . LYS B 1 68 ? -21.219 -13.953 2.918 1 98.44 68 LYS B O 1
ATOM 3192 N N . ARG B 1 69 ? -18.953 -14.25 2.875 1 98.56 69 ARG B N 1
ATOM 3193 C CA . ARG B 1 69 ? -18.734 -12.992 2.154 1 98.56 69 ARG B CA 1
ATOM 3194 C C . ARG B 1 69 ? -17.609 -13.141 1.13 1 98.56 69 ARG B C 1
ATOM 3196 O O . ARG B 1 69 ? -16.594 -13.781 1.404 1 98.56 69 ARG B O 1
ATOM 3203 N N . VAL B 1 70 ? -17.828 -12.641 -0.012 1 98.75 70 VAL B N 1
ATOM 3204 C CA . VAL B 1 70 ? -16.812 -12.43 -1.049 1 98.75 70 VAL B CA 1
ATOM 3205 C C . VAL B 1 70 ? -16.625 -10.93 -1.277 1 98.75 70 VAL B C 1
ATOM 3207 O O . VAL B 1 70 ? -17.578 -10.203 -1.545 1 98.75 70 VAL B O 1
ATOM 3210 N N . MET B 1 71 ? -15.406 -10.5 -1.181 1 98.81 71 MET B N 1
ATOM 3211 C CA . MET B 1 71 ? -15.156 -9.062 -1.209 1 98.81 71 MET B CA 1
ATOM 3212 C C . MET B 1 71 ? -14.094 -8.719 -2.25 1 98.81 71 MET B C 1
ATOM 3214 O O . MET B 1 71 ? -13.031 -9.352 -2.293 1 98.81 71 MET B O 1
ATOM 3218 N N . LEU B 1 72 ? -14.352 -7.742 -3.105 1 98.69 72 LEU B N 1
ATOM 3219 C CA . LEU B 1 72 ? -13.422 -7.188 -4.082 1 98.69 72 LEU B CA 1
ATOM 3220 C C . LEU B 1 72 ? -12.945 -5.805 -3.65 1 98.69 72 LEU B C 1
ATOM 3222 O O . LEU B 1 72 ? -13.719 -4.844 -3.658 1 98.69 72 LEU B O 1
ATOM 3226 N N . GLY B 1 73 ? -11.664 -5.684 -3.426 1 98.44 73 GLY B N 1
ATOM 3227 C CA . GLY B 1 73 ? -11.094 -4.512 -2.785 1 98.44 73 GLY B CA 1
ATOM 3228 C C . GLY B 1 73 ? -11.008 -3.311 -3.707 1 98.44 73 GLY B C 1
ATOM 3229 O O . GLY B 1 73 ? -11.25 -3.426 -4.91 1 98.44 73 GLY B O 1
ATOM 3230 N N . ALA B 1 74 ? -10.594 -2.195 -3.137 1 97.5 74 ALA B N 1
ATOM 3231 C CA . ALA B 1 74 ? -10.539 -0.908 -3.824 1 97.5 74 ALA B CA 1
ATOM 3232 C C . ALA B 1 74 ? -9.531 -0.94 -4.973 1 97.5 74 ALA B C 1
ATOM 3234 O O . ALA B 1 74 ? -9.688 -0.212 -5.957 1 97.5 74 ALA B O 1
ATOM 3235 N N . GLY B 1 75 ? -8.531 -1.77 -4.824 1 96.62 75 GLY B N 1
ATOM 3236 C CA . GLY B 1 75 ? -7.496 -1.857 -5.84 1 96.62 75 GLY B CA 1
ATOM 3237 C C . GLY B 1 75 ? -7.848 -2.807 -6.969 1 96.62 75 GLY B C 1
ATOM 3238 O O . GLY B 1 75 ? -7.035 -3.037 -7.867 1 96.62 75 GLY B O 1
ATOM 3239 N N . SER B 1 76 ? -9.055 -3.338 -6.98 1 97.06 76 SER B N 1
ATOM 3240 C CA . SER B 1 76 ? -9.477 -4.262 -8.031 1 97.06 76 SER B CA 1
ATOM 3241 C C . SER B 1 76 ? -9.75 -3.523 -9.336 1 97.06 76 SER B C 1
ATOM 3243 O O . SER B 1 76 ? -10.258 -2.402 -9.328 1 97.06 76 SER B O 1
ATOM 3245 N N . VAL B 1 77 ? -9.344 -4.094 -10.398 1 96 77 VAL B N 1
ATOM 3246 C CA . VAL B 1 77 ? -9.789 -3.766 -11.75 1 96 77 VAL B CA 1
ATOM 3247 C C . VAL B 1 77 ? -10.5 -4.969 -12.367 1 96 77 VAL B C 1
ATOM 3249 O O . VAL B 1 77 ? -9.914 -6.047 -12.492 1 96 77 VAL B O 1
ATOM 3252 N N . PHE B 1 78 ? -11.758 -4.773 -12.758 1 96 78 PHE B N 1
ATOM 3253 C CA . PHE B 1 78 ? -12.469 -5.969 -13.188 1 96 78 PHE B CA 1
ATOM 3254 C C . PHE B 1 78 ? -13.438 -5.645 -14.312 1 96 78 PHE B C 1
ATOM 3256 O O . PHE B 1 78 ? -13.891 -4.504 -14.445 1 96 78 PHE B O 1
ATOM 3263 N N . SER B 1 79 ? -13.688 -6.688 -15.133 1 94.62 79 SER B N 1
ATOM 3264 C CA . SER B 1 79 ? -14.734 -6.652 -16.141 1 94.62 79 SER B CA 1
ATOM 3265 C C . SER B 1 79 ? -16.078 -7.125 -15.57 1 94.62 79 SER B C 1
ATOM 3267 O O . SER B 1 79 ? -16.141 -8.188 -14.953 1 94.62 79 SER B O 1
ATOM 3269 N N . ILE B 1 80 ? -17.094 -6.328 -15.859 1 96 80 ILE B N 1
ATOM 3270 C CA . ILE B 1 80 ? -18.422 -6.707 -15.383 1 96 80 ILE B CA 1
ATOM 3271 C C . ILE B 1 80 ? -18.844 -8.023 -16.031 1 96 80 ILE B C 1
ATOM 3273 O O . ILE B 1 80 ? -19.375 -8.906 -15.352 1 96 80 ILE B O 1
ATOM 3277 N N . ASN B 1 81 ? -18.547 -8.141 -17.344 1 95.25 81 ASN B N 1
ATOM 3278 C CA . ASN B 1 81 ? -18.891 -9.367 -18.047 1 95.25 81 ASN B CA 1
ATOM 3279 C C . ASN B 1 81 ? -18.219 -10.586 -17.406 1 95.25 81 ASN B C 1
ATOM 3281 O O . ASN B 1 81 ? -18.859 -11.609 -17.188 1 95.25 81 ASN B O 1
ATOM 3285 N N . ARG B 1 82 ? -16.969 -10.438 -17.109 1 94.69 82 ARG B N 1
ATOM 3286 C CA . ARG B 1 82 ? -16.234 -11.562 -16.531 1 94.69 82 ARG B CA 1
ATOM 3287 C C . ARG B 1 82 ? -16.734 -11.875 -15.125 1 94.69 82 ARG B C 1
ATOM 3289 O O . ARG B 1 82 ? -16.844 -13.039 -14.75 1 94.69 82 ARG B O 1
ATOM 3296 N N . LEU B 1 83 ? -16.984 -10.852 -14.336 1 97.12 83 LEU B N 1
ATOM 3297 C CA . LEU B 1 83 ? -17.531 -11.047 -13 1 97.12 83 LEU B CA 1
ATOM 3298 C C . LEU B 1 83 ? -18.844 -11.836 -13.047 1 97.12 83 LEU B C 1
ATOM 3300 O O . LEU B 1 83 ? -19.016 -12.812 -12.32 1 97.12 83 LEU B O 1
ATOM 3304 N N . MET B 1 84 ? -19.734 -11.43 -13.922 1 97.19 84 MET B N 1
ATOM 3305 C CA . MET B 1 84 ? -21.031 -12.086 -14.031 1 97.19 84 MET B CA 1
ATOM 3306 C C . MET B 1 84 ? -20.875 -13.539 -14.469 1 97.19 84 MET B C 1
ATOM 3308 O O . MET B 1 84 ? -21.594 -14.422 -13.984 1 97.19 84 MET B O 1
ATOM 3312 N N . GLU B 1 85 ? -19.984 -13.727 -15.406 1 96.75 85 GLU B N 1
ATOM 3313 C CA . GLU B 1 85 ? -19.703 -15.086 -15.852 1 96.75 85 GLU B CA 1
ATOM 3314 C C . GLU B 1 85 ? -19.219 -15.953 -14.695 1 96.75 85 GLU B C 1
ATOM 3316 O O . GLU B 1 85 ? -19.688 -17.094 -14.531 1 96.75 85 GLU B O 1
ATOM 3321 N N . GLU B 1 86 ? -18.312 -15.469 -13.93 1 96.88 86 GLU B N 1
ATOM 3322 C CA . GLU B 1 86 ? -17.75 -16.234 -12.82 1 96.88 86 GLU B CA 1
ATOM 3323 C C . GLU B 1 86 ? -18.797 -16.469 -11.734 1 96.88 86 GLU B C 1
ATOM 3325 O O . GLU B 1 86 ? -18.828 -17.547 -11.117 1 96.88 86 GLU B O 1
ATOM 3330 N N . ILE B 1 87 ? -19.641 -15.5 -11.453 1 97.12 87 ILE B N 1
ATOM 3331 C CA . ILE B 1 87 ? -20.719 -15.68 -10.484 1 97.12 87 ILE B CA 1
ATOM 3332 C C . ILE B 1 87 ? -21.656 -16.797 -10.953 1 97.12 87 ILE B C 1
ATOM 3334 O O . ILE B 1 87 ? -22.047 -17.656 -10.164 1 97.12 87 ILE B O 1
ATOM 3338 N N . GLU B 1 88 ? -21.953 -16.75 -12.258 1 96.38 88 GLU B N 1
ATOM 3339 C CA . GLU B 1 88 ? -22.828 -17.781 -12.805 1 96.38 88 GLU B CA 1
ATOM 3340 C C . GLU B 1 88 ? -22.188 -19.156 -12.711 1 96.38 88 GLU B C 1
ATOM 3342 O O . GLU B 1 88 ? -22.844 -20.125 -12.328 1 96.38 88 GLU B O 1
ATOM 3347 N N . MET B 1 89 ? -20.953 -19.219 -13.023 1 94.62 89 MET B N 1
ATOM 3348 C CA . MET B 1 89 ? -20.219 -20.484 -13.016 1 94.62 89 MET B CA 1
ATOM 3349 C C . MET B 1 89 ? -20.125 -21.031 -11.594 1 94.62 89 MET B C 1
ATOM 3351 O O . MET B 1 89 ? -19.953 -22.25 -11.406 1 94.62 89 MET B O 1
ATOM 3355 N N . SER B 1 90 ? -20.203 -20.156 -10.602 1 96.56 90 SER B N 1
ATOM 3356 C CA . SER B 1 90 ? -20.016 -20.578 -9.219 1 96.56 90 SER B CA 1
ATOM 3357 C C . SER B 1 90 ? -21.281 -20.391 -8.398 1 96.56 90 SER B C 1
ATOM 3359 O O . SER B 1 90 ? -21.219 -20.125 -7.195 1 96.56 90 SER B O 1
ATOM 3361 N N . LYS B 1 91 ? -22.391 -20.438 -9.016 1 95.19 91 LYS B N 1
ATOM 3362 C CA . LYS B 1 91 ? -23.672 -20.141 -8.375 1 95.19 91 LYS B CA 1
ATOM 3363 C C . LYS B 1 91 ? -23.953 -21.125 -7.242 1 95.19 91 LYS B C 1
ATOM 3365 O O . LYS B 1 91 ? -24.625 -20.766 -6.262 1 95.19 91 LYS B O 1
ATOM 3370 N N . ASP B 1 92 ? -23.516 -22.312 -7.352 1 95.25 92 ASP B N 1
ATOM 3371 C CA . ASP B 1 92 ? -23.719 -23.328 -6.32 1 95.25 92 ASP B CA 1
ATOM 3372 C C . ASP B 1 92 ? -22.969 -22.969 -5.039 1 95.25 92 ASP B C 1
ATOM 3374 O O . ASP B 1 92 ? -23.375 -23.359 -3.943 1 95.25 92 ASP B O 1
ATOM 3378 N N . LEU B 1 93 ? -21.844 -22.297 -5.16 1 96.06 93 LEU B N 1
ATOM 3379 C CA . LEU B 1 93 ? -21.047 -21.859 -4.02 1 96.06 93 LEU B CA 1
ATOM 3380 C C . LEU B 1 93 ? -21.516 -20.516 -3.5 1 96.06 93 LEU B C 1
ATOM 3382 O O . LEU B 1 93 ? -21.359 -20.203 -2.314 1 96.06 93 LEU B O 1
ATOM 3386 N N . LEU B 1 94 ? -22.031 -19.719 -4.41 1 96.31 94 LEU B N 1
ATOM 3387 C CA . LEU B 1 94 ? -22.469 -18.359 -4.109 1 96.31 94 LEU B CA 1
ATOM 3388 C C . LEU B 1 94 ? -23.969 -18.297 -3.928 1 96.31 94 LEU B C 1
ATOM 3390 O O . LEU B 1 94 ? -24.656 -17.5 -4.582 1 96.31 94 LEU B O 1
ATOM 3394 N N . HIS B 1 95 ? -24.438 -19.094 -2.992 1 90.19 95 HIS B N 1
ATOM 3395 C CA . HIS B 1 95 ? -25.875 -19.141 -2.732 1 90.19 95 HIS B CA 1
ATOM 3396 C C . HIS B 1 95 ? -26.344 -17.875 -2.049 1 90.19 95 HIS B C 1
ATOM 3398 O O . HIS B 1 95 ? -25.531 -17.016 -1.695 1 90.19 95 HIS B O 1
ATOM 3404 N N . ASP B 1 96 ? -27.578 -17.75 -1.728 1 88.44 96 ASP B N 1
ATOM 3405 C CA . ASP B 1 96 ? -28.234 -16.516 -1.344 1 88.44 96 ASP B CA 1
ATOM 3406 C C . ASP B 1 96 ? -27.703 -15.992 -0.009 1 88.44 96 ASP B C 1
ATOM 3408 O O . ASP B 1 96 ? -27.844 -14.812 0.303 1 88.44 96 ASP B O 1
ATOM 3412 N N . LYS B 1 97 ? -27.062 -16.812 0.684 1 91.81 97 LYS B N 1
ATOM 3413 C CA . LYS B 1 97 ? -26.578 -16.406 2 1 91.81 97 LYS B CA 1
ATOM 3414 C C . LYS B 1 97 ? -25.156 -15.844 1.921 1 91.81 97 LYS B C 1
ATOM 3416 O O . LYS B 1 97 ? -24.625 -15.359 2.918 1 91.81 97 LYS B O 1
ATOM 3421 N N . VAL B 1 98 ? -24.562 -15.953 0.767 1 97.56 98 VAL B N 1
ATOM 3422 C CA . VAL B 1 98 ? -23.219 -15.438 0.588 1 97.56 98 VAL B CA 1
ATOM 3423 C C . VAL B 1 98 ? -23.266 -14.031 -0.007 1 97.56 98 VAL B C 1
ATOM 3425 O O . VAL B 1 98 ? -23.797 -13.836 -1.107 1 97.56 98 VAL B O 1
ATOM 3428 N N . ALA B 1 99 ? -22.797 -13.062 0.732 1 98.06 99 ALA B N 1
ATOM 3429 C CA . ALA B 1 99 ? -22.766 -11.68 0.263 1 98.06 99 ALA B CA 1
ATOM 3430 C C . ALA B 1 99 ? -21.562 -11.414 -0.637 1 98.06 99 ALA B C 1
ATOM 3432 O O . ALA B 1 99 ? -20.453 -11.812 -0.312 1 98.06 99 ALA B O 1
ATOM 3433 N N . ILE B 1 100 ? -21.828 -10.922 -1.763 1 98.44 100 ILE B N 1
ATOM 3434 C CA . ILE B 1 100 ? -20.781 -10.391 -2.615 1 98.44 100 ILE B CA 1
ATOM 3435 C C . ILE B 1 100 ? -20.703 -8.875 -2.463 1 98.44 100 ILE B C 1
ATOM 3437 O O . ILE B 1 100 ? -21.703 -8.18 -2.643 1 98.44 100 ILE B O 1
ATOM 3441 N N . LEU B 1 101 ? -19.547 -8.375 -2.078 1 98.75 101 LEU B N 1
ATOM 3442 C CA . LEU B 1 101 ? -19.344 -6.941 -1.88 1 98.75 101 LEU B CA 1
ATOM 3443 C C . LEU B 1 101 ? -18.234 -6.414 -2.766 1 98.75 101 LEU B C 1
ATOM 3445 O O . LEU B 1 101 ? -17.109 -6.938 -2.738 1 98.75 101 LEU B O 1
ATOM 3449 N N . ILE B 1 102 ? -18.516 -5.445 -3.527 1 98.69 102 ILE B N 1
ATOM 3450 C CA . ILE B 1 102 ? -17.531 -4.715 -4.316 1 98.69 102 ILE B CA 1
ATOM 3451 C C . ILE B 1 102 ? -17.266 -3.354 -3.678 1 98.69 102 ILE B C 1
ATOM 3453 O O . ILE B 1 102 ? -18.188 -2.568 -3.461 1 98.69 102 ILE B O 1
ATOM 3457 N N . HIS B 1 103 ? -16.016 -3.115 -3.348 1 98.56 103 HIS B N 1
ATOM 3458 C CA . HIS B 1 103 ? -15.672 -1.8 -2.828 1 98.56 103 HIS B CA 1
ATOM 3459 C C . HIS B 1 103 ? -16.094 -0.695 -3.787 1 98.56 103 HIS B C 1
ATOM 3461 O O . HIS B 1 103 ? -15.938 -0.824 -5.004 1 98.56 103 HIS B O 1
ATOM 3467 N N . PRO B 1 104 ? -16.594 0.396 -3.24 1 97.19 104 PRO B N 1
ATOM 3468 C CA . PRO B 1 104 ? -17.109 1.428 -4.141 1 97.19 104 PRO B CA 1
ATOM 3469 C C . PRO B 1 104 ? -16.031 2.025 -5.039 1 97.19 104 PRO B C 1
ATOM 3471 O O . PRO B 1 104 ? -16.328 2.537 -6.121 1 97.19 104 PRO B O 1
ATOM 3474 N N . MET B 1 105 ? -14.781 1.894 -4.645 1 96.75 105 MET B N 1
ATOM 3475 C CA . MET B 1 105 ? -13.695 2.516 -5.391 1 96.75 105 MET B CA 1
ATOM 3476 C C . MET B 1 105 ? -12.992 1.497 -6.281 1 96.75 105 MET B C 1
ATOM 3478 O O . MET B 1 105 ? -11.961 1.801 -6.883 1 96.75 105 MET B O 1
ATOM 3482 N N . ALA B 1 106 ? -13.453 0.282 -6.324 1 97.81 106 ALA B N 1
ATOM 3483 C CA . ALA B 1 106 ? -12.945 -0.644 -7.332 1 97.81 106 ALA B CA 1
ATOM 3484 C C . ALA B 1 106 ? -13.109 -0.076 -8.742 1 97.81 106 ALA B C 1
ATOM 3486 O O . ALA B 1 106 ? -13.984 0.762 -8.977 1 97.81 106 ALA B O 1
ATOM 3487 N N . THR B 1 107 ? -12.227 -0.51 -9.633 1 96.5 107 THR B N 1
ATOM 3488 C CA . THR B 1 107 ? -12.227 0.048 -10.977 1 96.5 107 THR B CA 1
ATOM 3489 C C . THR B 1 107 ? -12.906 -0.904 -11.961 1 96.5 107 THR B C 1
ATOM 3491 O O . THR B 1 107 ? -12.57 -2.09 -12.016 1 96.5 107 THR B O 1
ATOM 3494 N N . VAL B 1 108 ? -13.805 -0.325 -12.711 1 95.69 108 VAL B N 1
ATOM 3495 C CA . VAL B 1 108 ? -14.484 -1.114 -13.734 1 95.69 108 VAL B CA 1
ATOM 3496 C C . VAL B 1 108 ? -13.766 -0.967 -15.07 1 95.69 108 VAL B C 1
ATOM 3498 O O . VAL B 1 108 ? -13.531 0.15 -15.539 1 95.69 108 VAL B O 1
ATOM 3501 N N . LEU B 1 109 ? -13.477 -2.084 -15.602 1 93.5 109 LEU B N 1
ATOM 3502 C CA . LEU B 1 109 ? -12.734 -2.137 -16.859 1 93.5 109 LEU B CA 1
ATOM 3503 C C . LEU B 1 109 ? -13.664 -1.917 -18.047 1 93.5 109 LEU B C 1
ATOM 3505 O O . LEU B 1 109 ? -14.688 -2.598 -18.172 1 93.5 109 LEU B O 1
ATOM 3509 N N . ASP B 1 110 ? -13.391 -0.941 -18.828 1 89.06 110 ASP B N 1
ATOM 3510 C CA . ASP B 1 110 ? -13.898 -0.881 -20.203 1 89.06 110 ASP B CA 1
ATOM 3511 C C . ASP B 1 110 ? -12.984 -1.63 -21.156 1 89.06 110 ASP B C 1
ATOM 3513 O O . ASP B 1 110 ? -12.023 -1.059 -21.688 1 89.06 110 ASP B O 1
ATOM 3517 N N . GLU B 1 111 ? -13.328 -2.771 -21.359 1 85.12 111 GLU B N 1
ATOM 3518 C CA . GLU B 1 111 ? -12.422 -3.688 -22.047 1 85.12 111 GLU B CA 1
ATOM 3519 C C . GLU B 1 111 ? -11.992 -3.127 -23.406 1 85.12 111 GLU B C 1
ATOM 3521 O O . GLU B 1 111 ? -10.805 -3.164 -23.75 1 85.12 111 GLU B O 1
ATOM 3526 N N . GLU B 1 112 ? -12.867 -2.641 -24.125 1 85.25 112 GLU B N 1
ATOM 3527 C CA . GLU B 1 112 ? -12.539 -2.146 -25.453 1 85.25 112 GLU B CA 1
ATOM 3528 C C . GLU B 1 112 ? -11.672 -0.895 -25.391 1 85.25 112 GLU B C 1
ATOM 3530 O O . GLU B 1 112 ? -10.594 -0.843 -25.984 1 85.25 112 GLU B O 1
ATOM 3535 N N . ALA B 1 113 ? -12.047 0.052 -24.641 1 84.69 113 ALA B N 1
ATOM 3536 C CA . ALA B 1 113 ? -11.352 1.335 -24.578 1 84.69 113 ALA B CA 1
ATOM 3537 C C . ALA B 1 113 ? -9.984 1.186 -23.922 1 84.69 113 ALA B C 1
ATOM 3539 O O . ALA B 1 113 ? -8.984 1.716 -24.406 1 84.69 113 ALA B O 1
ATOM 3540 N N . HIS B 1 114 ? -9.945 0.418 -22.922 1 87.38 114 HIS B N 1
ATOM 3541 C CA . HIS B 1 114 ? -8.711 0.322 -22.156 1 87.38 114 HIS B CA 1
ATOM 3542 C C . HIS B 1 114 ? -7.688 -0.565 -22.859 1 87.38 114 HIS B C 1
ATOM 3544 O O . HIS B 1 114 ? -6.488 -0.28 -22.828 1 87.38 114 HIS B O 1
ATOM 3550 N N . LYS B 1 115 ? -8.141 -1.561 -23.484 1 82.81 115 LYS B N 1
ATOM 3551 C CA . LYS B 1 115 ? -7.219 -2.389 -24.266 1 82.81 115 LYS B CA 1
ATOM 3552 C C . LYS B 1 115 ? -6.621 -1.605 -25.422 1 82.81 115 LYS B C 1
ATOM 3554 O O . LYS B 1 115 ? -5.422 -1.699 -25.688 1 82.81 115 LYS B O 1
ATOM 3559 N N . LYS B 1 116 ? -7.441 -0.82 -26.078 1 83.81 116 LYS B N 1
ATOM 3560 C CA . LYS B 1 116 ? -6.98 0.006 -27.188 1 83.81 116 LYS B CA 1
ATOM 3561 C C . LYS B 1 116 ? -5.938 1.018 -26.734 1 83.81 116 LYS B C 1
ATOM 3563 O O . LYS B 1 116 ? -4.945 1.258 -27.422 1 83.81 116 LYS B O 1
ATOM 3568 N N . ALA B 1 117 ? -6.09 1.523 -25.562 1 83.31 117 ALA B N 1
ATOM 3569 C CA . ALA B 1 117 ? -5.195 2.547 -25.016 1 83.31 117 ALA B CA 1
ATOM 3570 C C . ALA B 1 117 ? -3.824 1.961 -24.688 1 83.31 117 ALA B C 1
ATOM 3572 O O . ALA B 1 117 ? -2.84 2.695 -24.578 1 83.31 117 ALA B O 1
ATOM 3573 N N . GLU B 1 118 ? -3.721 0.625 -24.562 1 83.44 118 GLU B N 1
ATOM 3574 C CA . GLU B 1 118 ? -2.484 -0.015 -24.125 1 83.44 118 GLU B CA 1
ATOM 3575 C C . GLU B 1 118 ? -1.707 -0.586 -25.297 1 83.44 118 GLU B C 1
ATOM 3577 O O . GLU B 1 118 ? -0.57 -1.036 -25.141 1 83.44 118 GLU B O 1
ATOM 3582 N N . VAL B 1 119 ? -2.26 -0.745 -26.516 1 76.62 119 VAL B N 1
ATOM 3583 C CA . VAL B 1 119 ? -1.729 -1.499 -27.641 1 76.62 119 VAL B CA 1
ATOM 3584 C C . VAL B 1 119 ? -0.268 -1.122 -27.875 1 76.62 119 VAL B C 1
ATOM 3586 O O . VAL B 1 119 ? 0.601 -1.994 -27.969 1 76.62 119 VAL B O 1
ATOM 3589 N N . GLY B 1 120 ? 0.167 0.113 -27.922 1 73.06 120 GLY B N 1
ATOM 3590 C CA . GLY B 1 120 ? 1.544 0.503 -28.188 1 73.06 120 GLY B CA 1
ATOM 3591 C C . GLY B 1 120 ? 2.484 0.172 -27.047 1 73.06 120 GLY B C 1
ATOM 3592 O O . GLY B 1 120 ? 3.508 -0.485 -27.25 1 73.06 120 GLY B O 1
ATOM 3593 N N . ILE B 1 121 ? 2.164 0.238 -25.938 1 75.12 121 ILE B N 1
ATOM 3594 C CA . ILE B 1 121 ? 2.998 0.07 -24.75 1 75.12 121 ILE B CA 1
ATOM 3595 C C . ILE B 1 121 ? 3.076 -1.41 -24.375 1 75.12 121 ILE B C 1
ATOM 3597 O O . ILE B 1 121 ? 4.152 -1.921 -24.062 1 75.12 121 ILE B O 1
ATOM 3601 N N . ALA B 1 122 ? 2.018 -2.098 -24.516 1 72.44 122 ALA B N 1
ATOM 3602 C CA . ALA B 1 122 ? 1.96 -3.504 -24.125 1 72.44 122 ALA B CA 1
ATOM 3603 C C . ALA B 1 122 ? 2.945 -4.34 -24.938 1 72.44 122 ALA B C 1
ATOM 3605 O O . ALA B 1 122 ? 3.625 -5.215 -24.391 1 72.44 122 ALA B O 1
ATOM 3606 N N . THR B 1 123 ? 3.055 -4.09 -26.172 1 73 123 THR B N 1
ATOM 3607 C CA . THR B 1 123 ? 3.967 -4.82 -27.047 1 73 123 THR B CA 1
ATOM 3608 C C . THR B 1 123 ? 5.418 -4.535 -26.672 1 73 123 THR B C 1
ATOM 3610 O O . THR B 1 123 ? 6.254 -5.441 -26.672 1 73 123 THR B O 1
ATOM 3613 N N . SER B 1 124 ? 5.66 -3.396 -26.297 1 73.69 124 SER B N 1
ATOM 3614 C CA . SER B 1 124 ? 7.031 -2.971 -26.031 1 73.69 124 SER B CA 1
ATOM 3615 C C . SER B 1 124 ? 7.562 -3.58 -24.75 1 73.69 124 SER B C 1
ATOM 3617 O O . SER B 1 124 ? 8.75 -3.875 -24.641 1 73.69 124 SER B O 1
ATOM 3619 N N . ILE B 1 125 ? 6.691 -3.885 -23.828 1 74.44 125 ILE B N 1
ATOM 3620 C CA . ILE B 1 125 ? 7.195 -4.328 -22.531 1 74.44 125 ILE B CA 1
ATOM 3621 C C . ILE B 1 125 ? 6.707 -5.746 -22.25 1 74.44 125 ILE B C 1
ATOM 3623 O O . ILE B 1 125 ? 6.941 -6.281 -21.156 1 74.44 125 ILE B O 1
ATOM 3627 N N . GLY B 1 126 ? 6.043 -6.328 -23.188 1 71.31 126 GLY B N 1
ATOM 3628 C CA . GLY B 1 126 ? 5.574 -7.695 -23.016 1 71.31 126 GLY B CA 1
ATOM 3629 C C . GLY B 1 126 ? 4.406 -7.805 -22.047 1 71.31 126 GLY B C 1
ATOM 3630 O O . GLY B 1 126 ? 4.297 -8.789 -21.312 1 71.31 126 GLY B O 1
ATOM 3631 N N . SER B 1 127 ? 3.623 -6.75 -22 1 74.5 127 SER B N 1
ATOM 3632 C CA . SER B 1 127 ? 2.439 -6.766 -21.156 1 74.5 127 SER B CA 1
ATOM 3633 C C . SER B 1 127 ? 1.305 -7.559 -21.797 1 74.5 127 SER B C 1
ATOM 3635 O O . SER B 1 127 ? 1.282 -7.746 -23.016 1 74.5 127 SER B O 1
ATOM 3637 N N . THR B 1 128 ? 0.357 -8.055 -20.984 1 69.75 128 THR B N 1
ATOM 3638 C CA . THR B 1 128 ? -0.779 -8.836 -21.453 1 69.75 128 THR B CA 1
ATOM 3639 C C . THR B 1 128 ? -1.756 -7.965 -22.234 1 69.75 128 THR B C 1
ATOM 3641 O O . THR B 1 128 ? -2.592 -8.477 -22.984 1 69.75 128 THR B O 1
ATOM 3644 N N . GLY B 1 129 ? -1.627 -6.703 -21.969 1 75.06 129 GLY B N 1
ATOM 3645 C CA . GLY B 1 129 ? -2.469 -5.773 -22.703 1 75.06 129 GLY B CA 1
ATOM 3646 C C . GLY B 1 129 ? -3.945 -5.938 -22.391 1 75.06 129 GLY B C 1
ATOM 3647 O O . GLY B 1 129 ? -4.789 -5.805 -23.281 1 75.06 129 GLY B O 1
ATOM 3648 N N . GLN B 1 130 ? -4.23 -6.238 -21.141 1 78 130 GLN B N 1
ATOM 3649 C CA . GLN B 1 130 ? -5.609 -6.523 -20.766 1 78 130 GLN B CA 1
ATOM 3650 C C . GLN B 1 130 ? -6.316 -5.262 -20.281 1 78 130 GLN B C 1
ATOM 3652 O O . GLN B 1 130 ? -7.441 -5.332 -19.766 1 78 130 GLN B O 1
ATOM 3657 N N . GLY B 1 131 ? -5.68 -4.148 -20.297 1 86.31 131 GLY B N 1
ATOM 3658 C CA . GLY B 1 131 ? -6.336 -2.879 -20.016 1 86.31 131 GLY B CA 1
ATOM 3659 C C . GLY B 1 131 ? -6.148 -2.416 -18.594 1 86.31 131 GLY B C 1
ATOM 3660 O O . GLY B 1 131 ? -6.605 -1.332 -18.219 1 86.31 131 GLY B O 1
ATOM 3661 N N . SER B 1 132 ? -5.449 -3.189 -17.781 1 88.44 132 SER B N 1
ATOM 3662 C CA . SER B 1 132 ? -5.293 -2.881 -16.359 1 88.44 132 SER B CA 1
ATOM 3663 C C . SER B 1 132 ? -4.602 -1.535 -16.156 1 88.44 132 SER B C 1
ATOM 3665 O O . SER B 1 132 ? -5.066 -0.705 -15.383 1 88.44 132 SER B O 1
ATOM 3667 N N . MET B 1 133 ? -3.529 -1.37 -16.844 1 90 133 MET B N 1
ATOM 3668 C CA . MET B 1 133 ? -2.76 -0.137 -16.703 1 90 133 MET B CA 1
ATOM 3669 C C . MET B 1 133 ? -3.598 1.074 -17.109 1 90 133 MET B C 1
ATOM 3671 O O . MET B 1 133 ? -3.646 2.066 -16.375 1 90 133 MET B O 1
ATOM 3675 N N . ALA B 1 134 ? -4.277 0.986 -18.234 1 90.94 134 ALA B N 1
ATOM 3676 C CA . ALA B 1 134 ? -5.09 2.1 -18.719 1 90.94 134 ALA B CA 1
ATOM 3677 C C . ALA B 1 134 ? -6.211 2.43 -17.75 1 90.94 134 ALA B C 1
ATOM 3679 O O . ALA B 1 134 ? -6.523 3.602 -17.516 1 90.94 134 ALA B O 1
ATOM 3680 N N . ALA B 1 135 ? -6.797 1.418 -17.203 1 92.81 135 ALA B N 1
ATOM 3681 C CA . ALA B 1 135 ? -7.863 1.617 -16.219 1 92.81 135 ALA B CA 1
ATOM 3682 C C . ALA B 1 135 ? -7.324 2.291 -14.969 1 92.81 135 ALA B C 1
ATOM 3684 O O . ALA B 1 135 ? -7.949 3.211 -14.43 1 92.81 135 ALA B O 1
ATOM 3685 N N . MET B 1 136 ? -6.215 1.833 -14.484 1 92.88 136 MET B N 1
ATOM 3686 C CA . MET B 1 136 ? -5.598 2.414 -13.297 1 92.88 136 MET B CA 1
ATOM 3687 C C . MET B 1 136 ? -5.23 3.877 -13.531 1 92.88 136 MET B C 1
ATOM 3689 O O . MET B 1 136 ? -5.418 4.719 -12.648 1 92.88 136 MET B O 1
ATOM 3693 N N . VAL B 1 137 ? -4.711 4.141 -14.68 1 91.62 137 VAL B N 1
ATOM 3694 C CA . VAL B 1 137 ? -4.34 5.5 -15.055 1 91.62 137 VAL B CA 1
ATOM 3695 C C . VAL B 1 137 ? -5.578 6.395 -15.047 1 91.62 137 VAL B C 1
ATOM 3697 O O . VAL B 1 137 ? -5.543 7.508 -14.516 1 91.62 137 VAL B O 1
ATOM 3700 N N . GLU B 1 138 ? -6.566 5.922 -15.656 1 91.69 138 GLU B N 1
ATOM 3701 C CA . GLU B 1 138 ? -7.805 6.691 -15.695 1 91.69 138 GLU B CA 1
ATOM 3702 C C . GLU B 1 138 ? -8.312 7.004 -14.289 1 91.69 138 GLU B C 1
ATOM 3704 O O . GLU B 1 138 ? -8.742 8.125 -14.016 1 91.69 138 GLU B O 1
ATOM 3709 N N . LYS B 1 139 ? -8.312 6.043 -13.391 1 92.56 139 LYS B N 1
ATOM 3710 C CA . LYS B 1 139 ? -8.711 6.27 -12.008 1 92.56 139 LYS B CA 1
ATOM 3711 C C . LYS B 1 139 ? -7.836 7.336 -11.352 1 92.56 139 LYS B C 1
ATOM 3713 O O . LYS B 1 139 ? -8.336 8.219 -10.656 1 92.56 139 LYS B O 1
ATOM 3718 N N . LEU B 1 140 ? -6.559 7.25 -11.578 1 91.88 140 LEU B N 1
ATOM 3719 C CA . LEU B 1 140 ? -5.598 8.156 -10.961 1 91.88 140 LEU B CA 1
ATOM 3720 C C . LEU B 1 140 ? -5.816 9.586 -11.445 1 91.88 140 LEU B C 1
ATOM 3722 O O . LEU B 1 140 ? -5.555 10.539 -10.703 1 91.88 140 LEU B O 1
ATOM 3726 N N . GLN B 1 141 ? -6.266 9.75 -12.602 1 89.94 141 GLN B N 1
ATOM 3727 C CA . GLN B 1 141 ? -6.441 11.07 -13.195 1 89.94 141 GLN B CA 1
ATOM 3728 C C . GLN B 1 141 ? -7.598 11.82 -12.539 1 89.94 141 GLN B C 1
ATOM 3730 O O . GLN B 1 141 ? -7.605 13.055 -12.5 1 89.94 141 GLN B O 1
ATOM 3735 N N . ARG B 1 142 ? -8.602 11.047 -12.031 1 87.75 142 ARG B N 1
ATOM 3736 C CA . ARG B 1 142 ? -9.719 11.617 -11.289 1 87.75 142 ARG B CA 1
ATOM 3737 C C . ARG B 1 142 ? -10.453 12.664 -12.125 1 87.75 142 ARG B C 1
ATOM 3739 O O . ARG B 1 142 ? -10.82 13.727 -11.617 1 87.75 142 ARG B O 1
ATOM 3746 N N . ASP B 1 143 ? -10.484 12.484 -13.445 1 84.81 143 ASP B N 1
ATOM 3747 C CA . ASP B 1 143 ? -11.172 13.414 -14.336 1 84.81 143 ASP B CA 1
ATOM 3748 C C . ASP B 1 143 ? -12.688 13.336 -14.156 1 84.81 143 ASP B C 1
ATOM 3750 O O . ASP B 1 143 ? -13.312 12.328 -14.516 1 84.81 143 ASP B O 1
ATOM 3754 N N . PRO B 1 144 ? -13.219 14.391 -13.602 1 79.12 144 PRO B N 1
ATOM 3755 C CA . PRO B 1 144 ? -14.664 14.328 -13.352 1 79.12 144 PRO B CA 1
ATOM 3756 C C . PRO B 1 144 ? -15.484 14.32 -14.633 1 79.12 144 PRO B C 1
ATOM 3758 O O . PRO B 1 144 ? -16.688 14.039 -14.602 1 79.12 144 PRO B O 1
ATOM 3761 N N . THR B 1 145 ? -14.914 14.703 -15.781 1 76.12 145 THR B N 1
ATOM 3762 C CA . THR B 1 145 ? -15.641 14.773 -17.047 1 76.12 145 THR B CA 1
ATOM 3763 C C . THR B 1 145 ? -15.695 13.398 -17.719 1 76.12 145 THR B C 1
ATOM 3765 O O . THR B 1 145 ? -16.469 13.188 -18.641 1 76.12 145 THR B O 1
ATOM 3768 N N . ASN B 1 146 ? -14.883 12.562 -17.328 1 70.69 146 ASN B N 1
ATOM 3769 C CA . ASN B 1 146 ? -14.883 11.211 -17.891 1 70.69 146 ASN B CA 1
ATOM 3770 C C . ASN B 1 146 ? -15.898 10.32 -17.188 1 70.69 146 ASN B C 1
ATOM 3772 O O . ASN B 1 146 ? -16.219 10.539 -16.016 1 70.69 146 ASN B O 1
ATOM 3776 N N . ASN B 1 147 ? -16.703 9.586 -18 1 60.28 147 ASN B N 1
ATOM 3777 C CA . ASN B 1 147 ? -17.516 8.57 -17.344 1 60.28 147 ASN B CA 1
ATOM 3778 C C . ASN B 1 147 ? -16.703 7.762 -16.328 1 60.28 147 ASN B C 1
ATOM 3780 O O . ASN B 1 147 ? -15.664 7.191 -16.688 1 60.28 147 ASN B O 1
ATOM 3784 N N . THR B 1 148 ? -16.984 8.016 -15.148 1 61.72 148 THR B N 1
ATOM 3785 C CA . THR B 1 148 ? -16.125 7.531 -14.07 1 61.72 148 THR B CA 1
ATOM 3786 C C . THR B 1 148 ? -16.062 6.008 -14.078 1 61.72 148 THR B C 1
ATOM 3788 O O . THR B 1 148 ? -17.062 5.344 -14.367 1 61.72 148 THR B O 1
ATOM 3791 N N . ILE B 1 149 ? -14.891 5.465 -13.852 1 86.69 149 ILE B N 1
ATOM 3792 C CA . ILE B 1 149 ? -14.641 4.035 -14.008 1 86.69 149 ILE B CA 1
ATOM 3793 C C . ILE B 1 149 ? -14.633 3.361 -12.633 1 86.69 149 ILE B C 1
ATOM 3795 O O . ILE B 1 149 ? -14.344 2.166 -12.523 1 86.69 149 ILE B O 1
ATOM 3799 N N . VAL B 1 150 ? -15.039 4.199 -11.555 1 94.19 150 VAL B N 1
ATOM 3800 C CA . VAL B 1 150 ? -15.078 3.537 -10.258 1 94.19 150 VAL B CA 1
ATOM 3801 C C . VAL B 1 150 ? -16.422 2.855 -10.055 1 94.19 150 VAL B C 1
ATOM 3803 O O . VAL B 1 150 ? -17.453 3.346 -10.539 1 94.19 150 VAL B O 1
ATOM 3806 N N . ALA B 1 151 ? -16.484 1.815 -9.328 1 96.94 151 ALA B N 1
ATOM 3807 C CA . ALA B 1 151 ? -17.641 0.935 -9.195 1 96.94 151 ALA B CA 1
ATOM 3808 C C . ALA B 1 151 ? -18.859 1.704 -8.695 1 96.94 151 ALA B C 1
ATOM 3810 O O . ALA B 1 151 ? -19.984 1.496 -9.188 1 96.94 151 ALA B O 1
ATOM 3811 N N . ARG B 1 152 ? -18.703 2.58 -7.73 1 94.56 152 ARG B N 1
ATOM 3812 C CA . ARG B 1 152 ? -19.781 3.377 -7.172 1 94.56 152 ARG B CA 1
ATOM 3813 C C . ARG B 1 152 ? -20.531 4.129 -8.266 1 94.56 152 ARG B C 1
ATOM 3815 O O . ARG B 1 152 ? -21.766 4.172 -8.273 1 94.56 152 ARG B O 1
ATOM 3822 N N . ASP B 1 153 ? -19.797 4.73 -9.172 1 92.75 153 ASP B N 1
ATOM 3823 C CA . ASP B 1 153 ? -20.391 5.539 -10.234 1 92.75 153 ASP B CA 1
ATOM 3824 C C . ASP B 1 153 ? -21 4.652 -11.32 1 92.75 153 ASP B C 1
ATOM 3826 O O . ASP B 1 153 ? -22.078 4.945 -11.836 1 92.75 153 ASP B O 1
ATOM 3830 N N . VAL B 1 154 ? -20.297 3.582 -11.656 1 94.38 154 VAL B N 1
ATOM 3831 C CA . VAL B 1 154 ? -20.766 2.674 -12.703 1 94.38 154 VAL B CA 1
ATOM 3832 C C . VAL B 1 154 ? -22.062 1.999 -12.258 1 94.38 154 VAL B C 1
ATOM 3834 O O . VAL B 1 154 ? -22.953 1.749 -13.07 1 94.38 154 VAL B O 1
ATOM 3837 N N . ALA B 1 155 ? -22.188 1.753 -10.992 1 95.31 155 ALA B N 1
ATOM 3838 C CA . ALA B 1 155 ? -23.359 1.079 -10.438 1 95.31 155 ALA B CA 1
ATOM 3839 C C . ALA B 1 155 ? -24.625 1.909 -10.656 1 95.31 155 ALA B C 1
ATOM 3841 O O . ALA B 1 155 ? -25.734 1.38 -10.609 1 95.31 155 ALA B O 1
ATOM 3842 N N . GLN B 1 156 ? -24.484 3.203 -10.883 1 92.38 156 GLN B N 1
ATOM 3843 C CA . GLN B 1 156 ? -25.625 4.086 -11.07 1 92.38 156 GLN B CA 1
ATOM 3844 C C . GLN B 1 156 ? -26.297 3.828 -12.414 1 92.38 156 GLN B C 1
ATOM 3846 O O . GLN B 1 156 ? -27.484 4.109 -12.586 1 92.38 156 GLN B O 1
ATOM 3851 N N . TYR B 1 157 ? -25.562 3.256 -13.422 1 90.31 157 TYR B N 1
ATOM 3852 C CA . TYR B 1 157 ? -26.172 3.094 -14.734 1 90.31 157 TYR B CA 1
ATOM 3853 C C . TYR B 1 157 ? -26.047 1.655 -15.219 1 90.31 157 TYR B C 1
ATOM 3855 O O . TYR B 1 157 ? -26.656 1.276 -16.219 1 90.31 157 TYR B O 1
ATOM 3863 N N . ASP B 1 158 ? -25.203 0.847 -14.578 1 93.44 158 ASP B N 1
ATOM 3864 C CA . ASP B 1 158 ? -25.141 -0.579 -14.883 1 93.44 158 ASP B CA 1
ATOM 3865 C C . ASP B 1 158 ? -25.719 -1.413 -13.75 1 93.44 158 ASP B C 1
ATOM 3867 O O . ASP B 1 158 ? -25.047 -1.705 -12.766 1 93.44 158 ASP B O 1
ATOM 3871 N N . GLY B 1 159 ? -26.891 -1.904 -13.898 1 95.12 159 GLY B N 1
ATOM 3872 C CA . GLY B 1 159 ? -27.641 -2.607 -12.883 1 95.12 159 GLY B CA 1
ATOM 3873 C C . GLY B 1 159 ? -27.062 -3.955 -12.516 1 95.12 159 GLY B C 1
ATOM 3874 O O . GLY B 1 159 ? -27.359 -4.504 -11.453 1 95.12 159 GLY B O 1
ATOM 3875 N N . ARG B 1 160 ? -26.141 -4.449 -13.367 1 95.81 160 ARG B N 1
ATOM 3876 C CA . ARG B 1 160 ? -25.578 -5.777 -13.141 1 95.81 160 ARG B CA 1
ATOM 3877 C C . ARG B 1 160 ? -24.75 -5.812 -11.867 1 95.81 160 ARG B C 1
ATOM 3879 O O . ARG B 1 160 ? -24.641 -6.852 -11.211 1 95.81 160 ARG B O 1
ATOM 3886 N N . ILE B 1 161 ? -24.141 -4.68 -11.469 1 96.94 161 ILE B N 1
ATOM 3887 C CA . ILE B 1 161 ? -23.25 -4.719 -10.32 1 96.94 161 ILE B CA 1
ATOM 3888 C C . ILE B 1 161 ? -23.828 -3.879 -9.188 1 96.94 161 ILE B C 1
ATOM 3890 O O . ILE B 1 161 ? -23.266 -3.834 -8.094 1 96.94 161 ILE B O 1
ATOM 3894 N N . ALA B 1 162 ? -24.953 -3.24 -9.375 1 97.25 162 ALA B N 1
ATOM 3895 C CA . ALA B 1 162 ? -25.531 -2.322 -8.398 1 97.25 162 ALA B CA 1
ATOM 3896 C C . ALA B 1 162 ? -25.766 -3.018 -7.059 1 97.25 162 ALA B C 1
ATOM 3898 O O . ALA B 1 162 ? -25.531 -2.43 -6 1 97.25 162 ALA B O 1
ATOM 3899 N N . GLN B 1 163 ? -26.141 -4.211 -7.125 1 96.56 163 GLN B N 1
ATOM 3900 C CA . GLN B 1 163 ? -26.484 -4.93 -5.902 1 96.56 163 GLN B CA 1
ATOM 3901 C C . GLN B 1 163 ? -25.234 -5.332 -5.125 1 96.56 163 GLN B C 1
ATOM 3903 O O . GLN B 1 163 ? -25.312 -5.664 -3.941 1 96.56 163 GLN B O 1
ATOM 3908 N N . TYR B 1 164 ? -24.109 -5.32 -5.797 1 98.19 164 TYR B N 1
ATOM 3909 C CA . TYR B 1 164 ? -22.891 -5.812 -5.168 1 98.19 164 TYR B CA 1
ATOM 3910 C C . TYR B 1 164 ? -22.047 -4.66 -4.629 1 98.19 164 TYR B C 1
ATOM 3912 O O . TYR B 1 164 ? -21.203 -4.859 -3.764 1 98.19 164 TYR B O 1
ATOM 3920 N N . VAL B 1 165 ? -22.234 -3.461 -5.156 1 98.44 165 VAL B N 1
ATOM 3921 C CA . VAL B 1 165 ? -21.391 -2.326 -4.781 1 98.44 165 VAL B CA 1
ATOM 3922 C C . VAL B 1 165 ? -21.844 -1.772 -3.432 1 98.44 165 VAL B C 1
ATOM 3924 O O . VAL B 1 165 ? -23.031 -1.472 -3.242 1 98.44 165 VAL B O 1
ATOM 3927 N N . CYS B 1 166 ? -20.938 -1.69 -2.488 1 97.62 166 CYS B N 1
ATOM 3928 C CA . CYS B 1 166 ? -21.266 -1.206 -1.154 1 97.62 166 CYS B CA 1
ATOM 3929 C C . CYS B 1 166 ? -20.641 0.161 -0.898 1 97.62 166 CYS B C 1
ATOM 3931 O O . CYS B 1 166 ? -19.953 0.707 -1.762 1 97.62 166 CYS B O 1
ATOM 3933 N N . THR B 1 167 ? -20.984 0.801 0.206 1 95.25 167 THR B N 1
ATOM 3934 C CA . THR B 1 167 ? -20.297 2.014 0.651 1 95.25 167 THR B CA 1
ATOM 3935 C C . THR B 1 167 ? -19.031 1.669 1.421 1 95.25 167 THR B C 1
ATOM 3937 O O . THR B 1 167 ? -18.812 0.513 1.791 1 95.25 167 THR B O 1
ATOM 3940 N N . VAL B 1 168 ? -18.234 2.637 1.611 1 94.12 168 VAL B N 1
ATOM 3941 C CA . VAL B 1 168 ? -17.016 2.428 2.396 1 94.12 168 VAL B CA 1
ATOM 3942 C C . VAL B 1 168 ? -17.391 1.985 3.811 1 94.12 168 VAL B C 1
ATOM 3944 O O . VAL B 1 168 ? -16.734 1.114 4.387 1 94.12 168 VAL B O 1
ATOM 3947 N N . GLU B 1 169 ? -18.422 2.543 4.359 1 93.25 169 GLU B N 1
ATOM 3948 C CA . GLU B 1 169 ? -18.875 2.17 5.695 1 93.25 169 GLU B CA 1
ATOM 3949 C C . GLU B 1 169 ? -19.312 0.709 5.738 1 93.25 169 GLU B C 1
ATOM 3951 O O . GLU B 1 169 ? -18.969 -0.015 6.68 1 93.25 169 GLU B O 1
ATOM 3956 N N . GLU B 1 170 ? -20.062 0.305 4.75 1 96.19 170 GLU B N 1
ATOM 3957 C CA . GLU B 1 170 ? -20.484 -1.088 4.676 1 96.19 170 GLU B CA 1
ATOM 3958 C C . GLU B 1 170 ? -19.297 -2.029 4.527 1 96.19 170 GLU B C 1
ATOM 3960 O O . GLU B 1 170 ? -19.297 -3.135 5.07 1 96.19 170 GLU B O 1
ATOM 3965 N N . TRP B 1 171 ? -18.328 -1.576 3.766 1 97.38 171 TRP B N 1
ATOM 3966 C CA . TRP B 1 171 ? -17.094 -2.342 3.611 1 97.38 171 TRP B CA 1
ATOM 3967 C C . TRP B 1 171 ? -16.438 -2.582 4.961 1 97.38 171 TRP B C 1
ATOM 3969 O O . TRP B 1 171 ? -16.078 -3.715 5.293 1 97.38 171 TRP B O 1
ATOM 3979 N N . ASP B 1 172 ? -16.312 -1.507 5.73 1 95.19 172 ASP B N 1
ATOM 3980 C CA . ASP B 1 172 ? -15.68 -1.57 7.047 1 95.19 172 ASP B CA 1
ATOM 3981 C C . ASP B 1 172 ? -16.453 -2.49 7.98 1 95.19 172 ASP B C 1
ATOM 3983 O O . ASP B 1 172 ? -15.867 -3.297 8.703 1 95.19 172 ASP B O 1
ATOM 3987 N N . MET B 1 173 ? -17.75 -2.383 7.938 1 95.81 173 MET B N 1
ATOM 3988 C CA . MET B 1 173 ? -18.609 -3.203 8.797 1 95.81 173 MET B CA 1
ATOM 3989 C C . MET B 1 173 ? -18.484 -4.68 8.438 1 95.81 173 MET B C 1
ATOM 3991 O O . MET B 1 173 ? -18.516 -5.543 9.312 1 95.81 173 MET B O 1
ATOM 3995 N N . ALA B 1 174 ? -18.344 -4.926 7.16 1 97.56 174 ALA B N 1
ATOM 3996 C CA . ALA B 1 174 ? -18.172 -6.305 6.711 1 97.56 174 ALA B CA 1
ATOM 3997 C C . ALA B 1 174 ? -16.859 -6.891 7.23 1 97.56 174 ALA B C 1
ATOM 3999 O O . ALA B 1 174 ? -16.828 -8.031 7.699 1 97.56 174 ALA B O 1
ATOM 4000 N N . LEU B 1 175 ? -15.82 -6.133 7.156 1 97.69 175 LEU B N 1
ATOM 4001 C CA . LEU B 1 175 ? -14.539 -6.574 7.688 1 97.69 175 LEU B CA 1
ATOM 4002 C C . LEU B 1 175 ? -14.625 -6.809 9.195 1 97.69 175 LEU B C 1
ATOM 4004 O O . LEU B 1 175 ? -14.109 -7.809 9.703 1 97.69 175 LEU B O 1
ATOM 4008 N N . MET B 1 176 ? -15.328 -5.938 9.891 1 95.44 176 MET B N 1
ATOM 4009 C CA . MET B 1 176 ? -15.477 -6.035 11.336 1 95.44 176 MET B CA 1
ATOM 4010 C C . MET B 1 176 ? -16.25 -7.289 11.719 1 95.44 176 MET B C 1
ATOM 4012 O O . MET B 1 176 ? -15.992 -7.895 12.766 1 95.44 176 MET B O 1
ATOM 4016 N N . ALA B 1 177 ? -17.141 -7.668 10.875 1 96.62 177 ALA B N 1
ATOM 4017 C CA . ALA B 1 177 ? -18.031 -8.797 11.164 1 96.62 177 ALA B CA 1
ATOM 4018 C C . ALA B 1 177 ? -17.359 -10.117 10.773 1 96.62 177 ALA B C 1
ATOM 4020 O O . ALA B 1 177 ? -17.875 -11.195 11.102 1 96.62 177 ALA B O 1
ATOM 4021 N N . SER B 1 178 ? -16.234 -10.055 10.086 1 97.69 178 SER B N 1
ATOM 4022 C CA . SER B 1 178 ? -15.57 -11.266 9.617 1 97.69 178 SER B CA 1
ATOM 4023 C C . SER B 1 178 ? -14.773 -11.93 10.734 1 97.69 178 SER B C 1
ATOM 4025 O O . SER B 1 178 ? -14.109 -11.242 11.523 1 97.69 178 SER B O 1
ATOM 4027 N N . GLU B 1 179 ? -14.844 -13.242 10.797 1 97.62 179 GLU B N 1
ATOM 4028 C CA . GLU B 1 179 ? -14.117 -14 11.812 1 97.62 179 GLU B CA 1
ATOM 4029 C C . GLU B 1 179 ? -12.758 -14.453 11.297 1 97.62 179 GLU B C 1
ATOM 4031 O O . GLU B 1 179 ? -11.75 -14.352 12.008 1 97.62 179 GLU B O 1
ATOM 4036 N N . ARG B 1 180 ? -12.727 -15.023 10.133 1 98.19 180 ARG B N 1
ATOM 4037 C CA . ARG B 1 180 ? -11.508 -15.469 9.461 1 98.19 180 ARG B CA 1
ATOM 4038 C C . ARG B 1 180 ? -11.516 -15.062 7.992 1 98.19 180 ARG B C 1
ATOM 4040 O O . ARG B 1 180 ? -12.422 -15.445 7.246 1 98.19 180 ARG B O 1
ATOM 4047 N N . ILE B 1 181 ? -10.516 -14.344 7.59 1 98.81 181 ILE B N 1
ATOM 4048 C CA . ILE B 1 181 ? -10.477 -13.781 6.246 1 98.81 181 ILE B CA 1
ATOM 4049 C C . ILE B 1 181 ? -9.305 -14.383 5.469 1 98.81 181 ILE B C 1
ATOM 4051 O O . ILE B 1 181 ? -8.172 -14.406 5.961 1 98.81 181 ILE B O 1
ATOM 4055 N N . LEU B 1 182 ? -9.539 -14.938 4.285 1 98.94 182 LEU B N 1
ATOM 4056 C CA . LEU B 1 182 ? -8.492 -15.312 3.334 1 98.94 182 LEU B CA 1
ATOM 4057 C C . LEU B 1 182 ? -8.359 -14.273 2.23 1 98.94 182 LEU B C 1
ATOM 4059 O O . LEU B 1 182 ? -9.289 -14.07 1.443 1 98.94 182 LEU B O 1
ATOM 4063 N N . ALA B 1 183 ? -7.273 -13.617 2.248 1 98.88 183 ALA B N 1
ATOM 4064 C CA . ALA B 1 183 ? -6.969 -12.617 1.226 1 98.88 183 ALA B CA 1
ATOM 4065 C C . ALA B 1 183 ? -6.031 -13.188 0.165 1 98.88 183 ALA B C 1
ATOM 4067 O O . ALA B 1 183 ? -5.043 -13.852 0.491 1 98.88 183 ALA B O 1
ATOM 4068 N N . GLU B 1 184 ? -6.367 -12.977 -1.104 1 98.38 184 GLU B N 1
ATOM 4069 C CA . GLU B 1 184 ? -5.57 -13.461 -2.227 1 98.38 184 GLU B CA 1
ATOM 4070 C C . GLU B 1 184 ? -4.922 -12.305 -2.984 1 98.38 184 GLU B C 1
ATOM 4072 O O . GLU B 1 184 ? -5.617 -11.461 -3.559 1 98.38 184 GLU B O 1
ATOM 4077 N N . GLY B 1 185 ? -3.57 -12.242 -2.965 1 97.62 185 GLY B N 1
ATOM 4078 C CA . GLY B 1 185 ? -2.854 -11.281 -3.789 1 97.62 185 GLY B CA 1
ATOM 4079 C C . GLY B 1 185 ? -2.871 -11.633 -5.266 1 97.62 185 GLY B C 1
ATOM 4080 O O . GLY B 1 185 ? -3.561 -12.562 -5.68 1 97.62 185 GLY B O 1
ATOM 4081 N N . ALA B 1 186 ? -2.186 -10.805 -6.02 1 94.19 186 ALA B N 1
ATOM 4082 C CA . ALA B 1 186 ? -2.15 -11 -7.465 1 94.19 186 ALA B CA 1
ATOM 4083 C C . ALA B 1 186 ? -0.744 -10.789 -8.016 1 94.19 186 ALA B C 1
ATOM 4085 O O . ALA B 1 186 ? 0.1 -10.172 -7.355 1 94.19 186 ALA B O 1
ATOM 4086 N N . GLN B 1 187 ? -0.539 -11.312 -9.211 1 92.69 187 GLN B N 1
ATOM 4087 C CA . GLN B 1 187 ? 0.771 -11.234 -9.852 1 92.69 187 GLN B CA 1
ATOM 4088 C C . GLN B 1 187 ? 1.87 -11.734 -8.914 1 92.69 187 GLN B C 1
ATOM 4090 O O . GLN B 1 187 ? 1.707 -12.758 -8.242 1 92.69 187 GLN B O 1
ATOM 4095 N N . GLY B 1 188 ? 3.059 -11.195 -9.016 1 95.81 188 GLY B N 1
ATOM 4096 C CA . GLY B 1 188 ? 4.18 -11.648 -8.203 1 95.81 188 GLY B CA 1
ATOM 4097 C C . GLY B 1 188 ? 5.098 -10.516 -7.777 1 95.81 188 GLY B C 1
ATOM 4098 O O . GLY B 1 188 ? 5.215 -9.508 -8.477 1 95.81 188 GLY B O 1
ATOM 4099 N N . PHE B 1 189 ? 5.758 -10.781 -6.691 1 97.75 189 PHE B N 1
ATOM 4100 C CA . PHE B 1 189 ? 6.633 -9.773 -6.102 1 97.75 189 PHE B CA 1
ATOM 4101 C C . PHE B 1 189 ? 7.684 -9.312 -7.105 1 97.75 189 PHE B C 1
ATOM 4103 O O . PHE B 1 189 ? 7.957 -8.117 -7.219 1 97.75 189 PHE B O 1
ATOM 4110 N N . SER B 1 190 ? 8.234 -10.234 -7.809 1 96.31 190 SER B N 1
ATOM 4111 C CA . SER B 1 190 ? 9.32 -9.906 -8.719 1 96.31 190 SER B CA 1
ATOM 4112 C C . SER B 1 190 ? 8.828 -9.102 -9.914 1 96.31 190 SER B C 1
ATOM 4114 O O . SER B 1 190 ? 9.625 -8.516 -10.648 1 96.31 190 SER B O 1
ATOM 4116 N N . LEU B 1 191 ? 7.551 -9.039 -10.094 1 93 191 LEU B N 1
ATOM 4117 C CA . LEU B 1 191 ? 6.953 -8.219 -11.141 1 93 191 LEU B CA 1
ATOM 4118 C C . LEU B 1 191 ? 6.43 -6.906 -10.57 1 93 191 LEU B C 1
ATOM 4120 O O . LEU B 1 191 ? 5.73 -6.156 -11.25 1 93 191 LEU B O 1
ATOM 4124 N N . SER B 1 192 ? 6.742 -6.652 -9.367 1 95.56 192 SER B N 1
ATOM 4125 C CA . SER B 1 192 ? 6.258 -5.453 -8.695 1 95.56 192 SER B CA 1
ATOM 4126 C C . SER B 1 192 ? 6.766 -4.188 -9.375 1 95.56 192 SER B C 1
ATOM 4128 O O . SER B 1 192 ? 7.918 -4.133 -9.812 1 95.56 192 SER B O 1
ATOM 4130 N N . LEU B 1 193 ? 5.992 -3.146 -9.359 1 95 193 LEU B N 1
ATOM 4131 C CA . LEU B 1 193 ? 6.273 -1.864 -10 1 95 193 LEU B CA 1
ATOM 4132 C C . LEU B 1 193 ? 7.547 -1.244 -9.43 1 95 193 LEU B C 1
ATOM 4134 O O . LEU B 1 193 ? 8.266 -0.542 -10.141 1 95 193 LEU B O 1
ATOM 4138 N N . ASN B 1 194 ? 7.82 -1.531 -8.18 1 95 194 ASN B N 1
ATOM 4139 C CA . ASN B 1 194 ? 8.898 -0.842 -7.477 1 95 194 ASN B CA 1
ATOM 4140 C C . ASN B 1 194 ? 10.133 -1.726 -7.34 1 95 194 ASN B C 1
ATOM 4142 O O . ASN B 1 194 ? 10.984 -1.484 -6.48 1 95 194 ASN B O 1
ATOM 4146 N N . GLN B 1 195 ? 10.227 -2.76 -8.133 1 92.56 195 GLN B N 1
ATOM 4147 C CA . GLN B 1 195 ? 11.383 -3.648 -8.109 1 92.56 195 GLN B CA 1
ATOM 4148 C C . GLN B 1 195 ? 12.273 -3.43 -9.336 1 92.56 195 GLN B C 1
ATOM 4150 O O . GLN B 1 195 ? 12.016 -2.531 -10.133 1 92.56 195 GLN B O 1
ATOM 4155 N N . GLU B 1 196 ? 13.289 -4.18 -9.531 1 88.56 196 GLU B N 1
ATOM 4156 C CA . GLU B 1 196 ? 14.422 -3.896 -10.406 1 88.56 196 GLU B CA 1
ATOM 4157 C C . GLU B 1 196 ? 14.078 -4.184 -11.867 1 88.56 196 GLU B C 1
ATOM 4159 O O . GLU B 1 196 ? 14.805 -3.766 -12.773 1 88.56 196 GLU B O 1
ATOM 4164 N N . PHE B 1 197 ? 12.938 -4.793 -12.172 1 90.31 197 PHE B N 1
ATOM 4165 C CA . PHE B 1 197 ? 12.68 -5.188 -13.555 1 90.31 197 PHE B CA 1
ATOM 4166 C C . PHE B 1 197 ? 11.82 -4.145 -14.258 1 90.31 197 PHE B C 1
ATOM 4168 O O . PHE B 1 197 ? 11.383 -4.355 -15.391 1 90.31 197 PHE B O 1
ATOM 4175 N N . TYR B 1 198 ? 11.531 -3.08 -13.617 1 90.69 198 TYR B N 1
ATOM 4176 C CA . TYR B 1 198 ? 10.891 -1.964 -14.305 1 90.69 198 TYR B CA 1
ATOM 4177 C C . TYR B 1 198 ? 11.648 -1.6 -15.578 1 90.69 198 TYR B C 1
ATOM 4179 O O . TYR B 1 198 ? 12.875 -1.48 -15.562 1 90.69 198 TYR B O 1
ATOM 4187 N N . PRO B 1 199 ? 11.031 -1.404 -16.641 1 90.62 199 PRO B N 1
ATOM 4188 C CA . PRO B 1 199 ? 9.586 -1.262 -16.875 1 90.62 199 PRO B CA 1
ATOM 4189 C C . PRO B 1 199 ? 8.922 -2.578 -17.266 1 90.62 199 PRO B C 1
ATOM 4191 O O . PRO B 1 199 ? 7.734 -2.596 -17.609 1 90.62 199 PRO B O 1
ATOM 4194 N N . TYR B 1 200 ? 9.633 -3.736 -17.266 1 88.88 200 TYR B N 1
ATOM 4195 C CA . TYR B 1 200 ? 9.102 -5.047 -17.625 1 88.88 200 TYR B CA 1
ATOM 4196 C C . TYR B 1 200 ? 8.43 -5.703 -16.422 1 88.88 200 TYR B C 1
ATOM 4198 O O . TYR B 1 200 ? 8.844 -6.777 -15.984 1 88.88 200 TYR B O 1
ATOM 4206 N N . CYS B 1 201 ? 7.453 -5.078 -15.922 1 91.5 201 CYS B N 1
ATOM 4207 C CA . CYS B 1 201 ? 6.738 -5.48 -14.719 1 91.5 201 CYS B CA 1
ATOM 4208 C C . CYS B 1 201 ? 5.258 -5.137 -14.82 1 91.5 201 CYS B C 1
ATOM 4210 O O . CYS B 1 201 ? 4.781 -4.734 -15.883 1 91.5 201 CYS B O 1
ATOM 4212 N N . THR B 1 202 ? 4.504 -5.434 -13.789 1 91.44 202 THR B N 1
ATOM 4213 C CA . THR B 1 202 ? 3.092 -5.07 -13.742 1 91.44 202 THR B CA 1
ATOM 4214 C C . THR B 1 202 ? 2.918 -3.643 -13.234 1 91.44 202 THR B C 1
ATOM 4216 O O . THR B 1 202 ? 3.861 -3.045 -12.711 1 91.44 202 THR B O 1
ATOM 4219 N N . SER B 1 203 ? 1.787 -3.055 -13.43 1 91.69 203 SER B N 1
ATOM 4220 C CA . SER B 1 203 ? 1.508 -1.666 -13.078 1 91.69 203 SER B CA 1
ATOM 4221 C C . SER B 1 203 ? 1.065 -1.54 -11.625 1 91.69 203 SER B C 1
ATOM 4223 O O . SER B 1 203 ? 0.197 -0.727 -11.305 1 91.69 203 SER B O 1
ATOM 4225 N N . ARG B 1 204 ? 1.546 -2.395 -10.789 1 94.25 204 ARG B N 1
ATOM 4226 C CA . ARG B 1 204 ? 1.195 -2.379 -9.375 1 94.25 204 ARG B CA 1
ATOM 4227 C C . ARG B 1 204 ? 2.348 -2.895 -8.516 1 94.25 204 ARG B C 1
ATOM 4229 O O . ARG B 1 204 ? 3.088 -3.787 -8.938 1 94.25 204 ARG B O 1
ATOM 4236 N N . ASP B 1 205 ? 2.479 -2.273 -7.379 1 96.5 205 ASP B N 1
ATOM 4237 C CA . ASP B 1 205 ? 3.322 -2.889 -6.359 1 96.5 205 ASP B CA 1
ATOM 4238 C C . ASP B 1 205 ? 2.688 -4.168 -5.82 1 96.5 205 ASP B C 1
ATOM 4240 O O . ASP B 1 205 ? 1.482 -4.207 -5.559 1 96.5 205 ASP B O 1
ATOM 4244 N N . CYS B 1 206 ? 3.459 -5.258 -5.734 1 97.44 206 CYS B N 1
ATOM 4245 C CA . CYS B 1 206 ? 2.922 -6.562 -5.359 1 97.44 206 CYS B CA 1
ATOM 4246 C C . CYS B 1 206 ? 3.459 -7.004 -4.004 1 97.44 206 CYS B C 1
ATOM 4248 O O . CYS B 1 206 ? 3.9 -8.148 -3.852 1 97.44 206 CYS B O 1
ATOM 4250 N N . THR B 1 207 ? 3.439 -6.148 -3.02 1 98.12 207 THR B N 1
ATOM 4251 C CA . THR B 1 207 ? 3.877 -6.457 -1.663 1 98.12 207 THR B CA 1
ATOM 4252 C C . THR B 1 207 ? 2.678 -6.672 -0.744 1 98.12 207 THR B C 1
ATOM 4254 O O . THR B 1 207 ? 1.564 -6.246 -1.058 1 98.12 207 THR B O 1
ATOM 4257 N N . PRO B 1 208 ? 2.92 -7.363 0.403 1 98.62 208 PRO B N 1
ATOM 4258 C CA . PRO B 1 208 ? 1.826 -7.52 1.364 1 98.62 208 PRO B CA 1
ATOM 4259 C C . PRO B 1 208 ? 1.221 -6.184 1.789 1 98.62 208 PRO B C 1
ATOM 4261 O O . PRO B 1 208 ? -0.003 -6.055 1.879 1 98.62 208 PRO B O 1
ATOM 4264 N N . ALA B 1 209 ? 2.057 -5.203 1.999 1 98.5 209 ALA B N 1
ATOM 4265 C CA . ALA B 1 209 ? 1.573 -3.889 2.414 1 98.5 209 ALA B CA 1
ATOM 4266 C C . ALA B 1 209 ? 0.632 -3.295 1.37 1 98.5 209 ALA B C 1
ATOM 4268 O O . ALA B 1 209 ? -0.44 -2.787 1.708 1 98.5 209 ALA B O 1
ATOM 4269 N N . ARG B 1 210 ? 1.008 -3.391 0.136 1 98.38 210 ARG B N 1
ATOM 4270 C CA . ARG B 1 210 ? 0.188 -2.848 -0.943 1 98.38 210 ARG B CA 1
ATOM 4271 C C . ARG B 1 210 ? -1.139 -3.592 -1.051 1 98.38 210 ARG B C 1
ATOM 4273 O O . ARG B 1 210 ? -2.189 -2.975 -1.238 1 98.38 210 ARG B O 1
ATOM 4280 N N . PHE B 1 211 ? -1.102 -4.863 -0.903 1 98.56 211 PHE B N 1
ATOM 4281 C CA . PHE B 1 211 ? -2.33 -5.637 -1.031 1 98.56 211 PHE B CA 1
ATOM 4282 C C . PHE B 1 211 ? -3.295 -5.312 0.104 1 98.56 211 PHE B C 1
ATOM 4284 O O . PHE B 1 211 ? -4.508 -5.227 -0.109 1 98.56 211 PHE B O 1
ATOM 4291 N N . LEU B 1 212 ? -2.797 -5.176 1.305 1 98.62 212 LEU B N 1
ATOM 4292 C CA . LEU B 1 212 ? -3.672 -4.773 2.4 1 98.62 212 LEU B CA 1
ATOM 4293 C C . LEU B 1 212 ? -4.316 -3.42 2.117 1 98.62 212 LEU B C 1
ATOM 4295 O O . LEU B 1 212 ? -5.512 -3.234 2.352 1 98.62 212 LEU B O 1
ATOM 4299 N N . ALA B 1 213 ? -3.525 -2.518 1.6 1 98.19 213 ALA B N 1
ATOM 4300 C CA . ALA B 1 213 ? -4.066 -1.213 1.23 1 98.19 213 ALA B CA 1
ATOM 4301 C C . ALA B 1 213 ? -5.137 -1.349 0.149 1 98.19 213 ALA B C 1
ATOM 4303 O O . ALA B 1 213 ? -6.223 -0.782 0.267 1 98.19 213 ALA B O 1
ATOM 4304 N N . ASP B 1 214 ? -4.84 -2.135 -0.856 1 98.06 214 ASP B N 1
ATOM 4305 C CA . ASP B 1 214 ? -5.734 -2.312 -1.996 1 98.06 214 ASP B CA 1
ATOM 4306 C C . ASP B 1 214 ? -7.039 -2.988 -1.572 1 98.06 214 ASP B C 1
ATOM 4308 O O . ASP B 1 214 ? -8.078 -2.795 -2.205 1 98.06 214 ASP B O 1
ATOM 4312 N N . MET B 1 215 ? -6.949 -3.742 -0.507 1 98.44 215 MET B N 1
ATOM 4313 C CA . MET B 1 215 ? -8.117 -4.496 -0.065 1 98.44 215 MET B CA 1
ATOM 4314 C C . MET B 1 215 ? -8.812 -3.791 1.091 1 98.44 215 MET B C 1
ATOM 4316 O O . MET B 1 215 ? -9.828 -4.277 1.6 1 98.44 215 MET B O 1
ATOM 4320 N N . GLY B 1 216 ? -8.305 -2.627 1.465 1 97.19 216 GLY B N 1
ATOM 4321 C CA . GLY B 1 216 ? -8.914 -1.873 2.547 1 97.19 216 GLY B CA 1
ATOM 4322 C C . GLY B 1 216 ? -8.844 -2.582 3.885 1 97.19 216 GLY B C 1
ATOM 4323 O O . GLY B 1 216 ? -9.758 -2.477 4.703 1 97.19 216 GLY B O 1
ATOM 4324 N N . ILE B 1 217 ? -7.809 -3.33 4.113 1 98.19 217 ILE B N 1
ATOM 4325 C CA . ILE B 1 217 ? -7.652 -4.105 5.336 1 98.19 217 ILE B CA 1
ATOM 4326 C C . ILE B 1 217 ? -6.699 -3.383 6.285 1 98.19 217 ILE B C 1
ATOM 4328 O O . ILE B 1 217 ? -5.551 -3.105 5.93 1 98.19 217 ILE B O 1
ATOM 4332 N N . PRO B 1 218 ? -7.18 -3.08 7.492 1 97.56 218 PRO B N 1
ATOM 4333 C CA . PRO B 1 218 ? -6.27 -2.494 8.477 1 97.56 218 PRO B CA 1
ATOM 4334 C C . PRO B 1 218 ? -5.098 -3.414 8.82 1 97.56 218 PRO B C 1
ATOM 4336 O O . PRO B 1 218 ? -5.27 -4.633 8.891 1 97.56 218 PRO B O 1
ATOM 4339 N N . LEU B 1 219 ? -3.945 -2.818 9.125 1 97.69 219 LEU B N 1
ATOM 4340 C CA . LEU B 1 219 ? -2.699 -3.551 9.32 1 97.69 219 LEU B CA 1
ATOM 4341 C C . LEU B 1 219 ? -2.816 -4.523 10.484 1 97.69 219 LEU B C 1
ATOM 4343 O O . LEU B 1 219 ? -2.381 -5.672 10.391 1 97.69 219 LEU B O 1
ATOM 4347 N N . PRO B 1 220 ? -3.471 -4.172 11.625 1 96.69 220 PRO B N 1
ATOM 4348 C CA . PRO B 1 220 ? -3.484 -5.078 12.773 1 96.69 220 PRO B CA 1
ATOM 4349 C C . PRO B 1 220 ? -4.289 -6.352 12.516 1 96.69 220 PRO B C 1
ATOM 4351 O O . PRO B 1 220 ? -4.211 -7.309 13.289 1 96.69 220 PRO B O 1
ATOM 4354 N N . MET B 1 221 ? -5.043 -6.379 11.469 1 97.81 221 MET B N 1
ATOM 4355 C CA . MET B 1 221 ? -5.871 -7.543 11.18 1 97.81 221 MET B CA 1
ATOM 4356 C C . MET B 1 221 ? -5.039 -8.664 10.57 1 97.81 221 MET B C 1
ATOM 4358 O O . MET B 1 221 ? -5.477 -9.82 10.523 1 97.81 221 MET B O 1
ATOM 4362 N N . LEU B 1 222 ? -3.875 -8.32 10.031 1 98.38 222 LEU B N 1
ATOM 4363 C CA . LEU B 1 222 ? -3.043 -9.328 9.383 1 98.38 222 LEU B CA 1
ATOM 4364 C C . LEU B 1 222 ? -2.578 -10.383 10.375 1 98.38 222 LEU B C 1
ATOM 4366 O O . LEU B 1 222 ? -1.965 -10.055 11.391 1 98.38 222 LEU B O 1
ATOM 4370 N N . ASN B 1 223 ? -2.914 -11.586 10.109 1 98.31 223 ASN B N 1
ATOM 4371 C CA . ASN B 1 223 ? -2.471 -12.719 10.914 1 98.31 223 ASN B CA 1
ATOM 4372 C C . ASN B 1 223 ? -1.18 -13.32 10.375 1 98.31 223 ASN B C 1
ATOM 4374 O O . ASN B 1 223 ? -0.195 -13.453 11.102 1 98.31 223 ASN B O 1
ATOM 4378 N N . LYS B 1 224 ? -1.204 -13.664 9.102 1 97.94 224 LYS B N 1
ATOM 4379 C CA . LYS B 1 224 ? 0.011 -14.203 8.5 1 97.94 224 LYS B CA 1
ATOM 4380 C C . LYS B 1 224 ? 0.02 -13.984 6.984 1 97.94 224 LYS B C 1
ATOM 4382 O O . LYS B 1 224 ? -1.031 -13.773 6.379 1 97.94 224 LYS B O 1
ATOM 4387 N N . VAL B 1 225 ? 1.179 -13.969 6.488 1 98.75 225 VAL B N 1
ATOM 4388 C CA . VAL B 1 225 ? 1.434 -13.93 5.051 1 98.75 225 VAL B CA 1
ATOM 4389 C C . VAL B 1 225 ? 1.93 -15.289 4.574 1 98.75 225 VAL B C 1
ATOM 4391 O O . VAL B 1 225 ? 2.863 -15.859 5.152 1 98.75 225 VAL B O 1
ATOM 4394 N N . ILE B 1 226 ? 1.29 -15.844 3.609 1 98.81 226 ILE B N 1
ATOM 4395 C CA . ILE B 1 226 ? 1.701 -17.078 2.961 1 98.81 226 ILE B CA 1
ATOM 4396 C C . ILE B 1 226 ? 2.295 -16.781 1.589 1 98.81 226 ILE B C 1
ATOM 4398 O O . ILE B 1 226 ? 1.576 -16.375 0.672 1 98.81 226 ILE B O 1
ATOM 4402 N N . GLY B 1 227 ? 3.59 -16.984 1.491 1 98.88 227 GLY B N 1
ATOM 4403 C CA . GLY B 1 227 ? 4.262 -16.781 0.216 1 98.88 227 GLY B CA 1
ATOM 4404 C C . GLY B 1 227 ? 4.25 -18.016 -0.659 1 98.88 227 GLY B C 1
ATOM 4405 O O . GLY B 1 227 ? 4.402 -19.141 -0.164 1 98.88 227 GLY B O 1
ATOM 4406 N N . THR B 1 228 ? 4.008 -17.797 -1.942 1 98.81 228 THR B N 1
ATOM 4407 C CA . THR B 1 228 ? 4.074 -18.906 -2.889 1 98.81 228 THR B CA 1
ATOM 4408 C C . THR B 1 228 ? 5.305 -18.781 -3.781 1 98.81 228 THR B C 1
ATOM 4410 O O . THR B 1 228 ?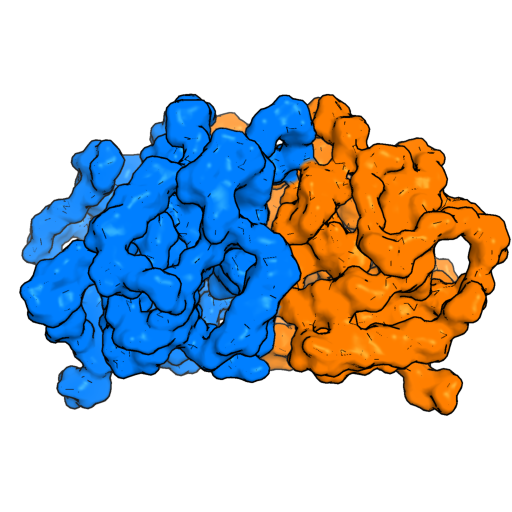 5.703 -17.688 -4.148 1 98.81 228 THR B O 1
ATOM 4413 N N . ALA B 1 229 ? 5.887 -19.891 -4.082 1 98.69 229 ALA B N 1
ATOM 4414 C CA . ALA B 1 229 ? 7.023 -20 -4.992 1 98.69 229 ALA B CA 1
ATOM 4415 C C . ALA B 1 229 ? 6.953 -21.297 -5.805 1 98.69 229 ALA B C 1
ATOM 4417 O O . ALA B 1 229 ? 6.223 -22.219 -5.445 1 98.69 229 ALA B O 1
ATOM 4418 N N . ARG B 1 230 ? 7.566 -21.281 -6.871 1 97.56 230 ARG B N 1
ATOM 4419 C CA . ARG B 1 230 ? 7.695 -22.516 -7.648 1 97.56 230 ARG B CA 1
ATOM 4420 C C . ARG B 1 230 ? 9.156 -22.875 -7.871 1 97.56 230 ARG B C 1
ATOM 4422 O O . ARG B 1 230 ? 10.023 -22 -7.871 1 97.56 230 ARG B O 1
ATOM 4429 N N . CYS B 1 231 ? 9.438 -24.109 -8.078 1 97.44 231 CYS B N 1
ATOM 4430 C CA . CYS B 1 231 ? 10.797 -24.609 -8.188 1 97.44 231 CYS B CA 1
ATOM 4431 C C . CYS B 1 231 ? 11.523 -23.953 -9.367 1 97.44 231 CYS B C 1
ATOM 4433 O O . CYS B 1 231 ? 12.719 -23.672 -9.281 1 97.44 231 CYS B O 1
ATOM 4435 N N . HIS B 1 232 ? 10.773 -23.781 -10.422 1 96.06 232 HIS B N 1
ATOM 4436 C CA . HIS B 1 232 ? 11.32 -23.188 -11.641 1 96.06 232 HIS B CA 1
ATOM 4437 C C . HIS B 1 232 ? 10.5 -22 -12.094 1 96.06 232 HIS B C 1
ATOM 4439 O O . HIS B 1 232 ? 9.508 -22.156 -12.812 1 96.06 232 HIS B O 1
ATOM 4445 N N . PRO B 1 233 ? 10.93 -20.75 -11.695 1 95.38 233 PRO B N 1
ATOM 4446 C CA . PRO B 1 233 ? 10.18 -19.547 -12.047 1 95.38 233 PRO B CA 1
ATOM 4447 C C . PRO B 1 233 ? 10.008 -19.391 -13.555 1 95.38 233 PRO B C 1
ATOM 4449 O O . PRO B 1 233 ? 10.883 -19.797 -14.328 1 95.38 233 PRO B O 1
ATOM 4452 N N . ILE B 1 234 ? 8.898 -18.797 -13.945 1 92.31 234 ILE B N 1
ATOM 4453 C CA . ILE B 1 234 ? 8.625 -18.594 -15.359 1 92.31 234 ILE B CA 1
ATOM 4454 C C . ILE B 1 234 ? 8.367 -17.109 -15.617 1 92.31 234 ILE B C 1
ATOM 4456 O O . ILE B 1 234 ? 8.078 -16.344 -14.688 1 92.31 234 ILE B O 1
ATOM 4460 N N . ARG B 1 235 ? 8.547 -16.719 -16.797 1 88.31 235 ARG B N 1
ATOM 4461 C CA . ARG B 1 235 ? 8.266 -15.367 -17.266 1 88.31 235 ARG B CA 1
ATOM 4462 C C . ARG B 1 235 ? 7.555 -15.383 -18.609 1 88.31 235 ARG B C 1
ATOM 4464 O O . ARG B 1 235 ? 7.664 -16.359 -19.359 1 88.31 235 ARG B O 1
ATOM 4471 N N . VAL B 1 236 ? 6.82 -14.273 -18.75 1 78.25 236 VAL B N 1
ATOM 4472 C CA . VAL B 1 236 ? 6.156 -14.148 -20.047 1 78.25 236 VAL B CA 1
ATOM 4473 C C . VAL B 1 236 ? 7.188 -14.195 -21.172 1 78.25 236 VAL B C 1
ATOM 4475 O O . VAL B 1 236 ? 8.336 -13.773 -20.984 1 78.25 236 VAL B O 1
ATOM 4478 N N . GLY B 1 237 ? 6.816 -14.82 -22.25 1 71.94 237 GLY B N 1
ATOM 4479 C CA . GLY B 1 237 ? 7.699 -14.961 -23.391 1 71.94 237 GLY B CA 1
ATOM 4480 C C . GLY B 1 237 ? 7.98 -13.648 -24.094 1 71.94 237 GLY B C 1
ATOM 4481 O O . GLY B 1 237 ? 7.355 -12.633 -23.797 1 71.94 237 GLY B O 1
ATOM 4482 N N . GLY B 1 238 ? 8.977 -13.648 -24.875 1 67 238 GLY B N 1
ATOM 4483 C CA . GLY B 1 238 ? 9.289 -12.484 -25.688 1 67 238 GLY B CA 1
ATOM 4484 C C . GLY B 1 238 ? 10.328 -11.578 -25.062 1 67 238 GLY B C 1
ATOM 4485 O O . GLY B 1 238 ? 11.398 -12.039 -24.656 1 67 238 GLY B O 1
ATOM 4486 N N . THR B 1 239 ? 9.953 -10.289 -25.031 1 66.25 239 THR B N 1
ATOM 4487 C CA . THR B 1 239 ? 10.891 -9.273 -24.578 1 66.25 239 THR B CA 1
ATOM 4488 C C . THR B 1 239 ? 10.695 -8.977 -23.094 1 66.25 239 THR B C 1
ATOM 4490 O O . THR B 1 239 ? 10.906 -7.852 -22.656 1 66.25 239 THR B O 1
ATOM 4493 N N . SER B 1 240 ? 10.273 -9.977 -22.281 1 65.5 240 SER B N 1
ATOM 4494 C CA . SER B 1 240 ? 9.852 -9.797 -20.906 1 65.5 240 SER B CA 1
ATOM 4495 C C . SER B 1 240 ? 11.047 -9.508 -20 1 65.5 240 SER B C 1
ATOM 4497 O O . SER B 1 240 ? 10.938 -9.602 -18.766 1 65.5 240 SER B O 1
ATOM 4499 N N . GLY B 1 241 ? 11.984 -8.883 -20.375 1 72.19 241 GLY B N 1
ATOM 4500 C CA . GLY B 1 241 ? 13.07 -8.336 -19.578 1 72.19 241 GLY B CA 1
ATOM 4501 C C . GLY B 1 241 ? 14.07 -9.383 -19.125 1 72.19 241 GLY B C 1
ATOM 4502 O O . GLY B 1 241 ? 14.195 -10.438 -19.75 1 72.19 241 GLY B O 1
ATOM 4503 N N . GLY B 1 242 ? 14.82 -9.094 -17.984 1 79.12 242 GLY B N 1
ATOM 4504 C CA . GLY B 1 242 ? 15.977 -9.852 -17.531 1 79.12 242 GLY B CA 1
ATOM 4505 C C . GLY B 1 242 ? 15.641 -10.828 -16.406 1 79.12 242 GLY B C 1
ATOM 4506 O O . GLY B 1 242 ? 14.477 -11.164 -16.203 1 79.12 242 GLY B O 1
ATOM 4507 N N . HIS B 1 243 ? 16.5 -11.625 -16.078 1 86.44 243 HIS B N 1
ATOM 4508 C CA . HIS B 1 243 ? 16.422 -12.547 -14.945 1 86.44 243 HIS B CA 1
ATOM 4509 C C . HIS B 1 243 ? 17.531 -12.273 -13.938 1 86.44 243 HIS B C 1
ATOM 4511 O O . HIS B 1 243 ? 18.391 -11.43 -14.172 1 86.44 243 HIS B O 1
ATOM 4517 N N . TYR B 1 244 ? 17.422 -12.883 -12.797 1 93.44 244 TYR B N 1
ATOM 4518 C CA . TYR B 1 244 ? 18.422 -12.68 -11.75 1 93.44 244 TYR B CA 1
ATOM 4519 C C . TYR B 1 244 ? 19.75 -13.289 -12.148 1 93.44 244 TYR B C 1
ATOM 4521 O O . TYR B 1 244 ? 19.812 -14.25 -12.914 1 93.44 244 TYR B O 1
ATOM 4529 N N . PRO B 1 245 ? 20.859 -12.727 -11.648 1 93.44 245 PRO B N 1
ATOM 4530 C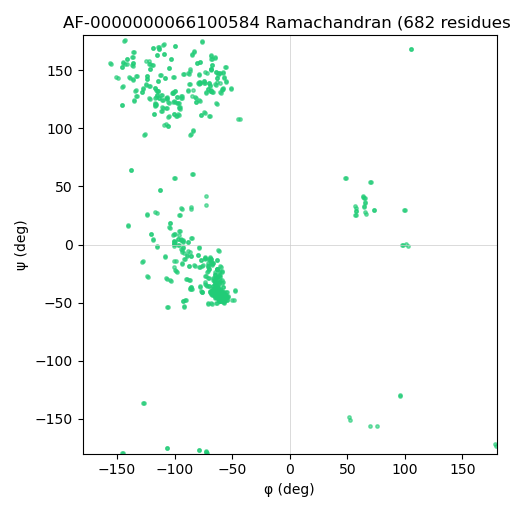 CA . PRO B 1 245 ? 22.188 -13.141 -12.086 1 93.44 245 PRO B CA 1
ATOM 4531 C C . PRO B 1 245 ? 22.469 -14.617 -11.805 1 93.44 245 PRO B C 1
ATOM 4533 O O . PRO B 1 245 ? 23.266 -15.234 -12.508 1 93.44 245 PRO B O 1
ATOM 4536 N N . ASP B 1 246 ? 21.859 -15.219 -10.828 1 95.88 246 ASP B N 1
ATOM 4537 C CA . ASP B 1 246 ? 22.156 -16.594 -10.461 1 95.88 246 ASP B CA 1
ATOM 4538 C C . ASP B 1 246 ? 21.156 -17.562 -11.117 1 95.88 246 ASP B C 1
ATOM 4540 O O . ASP B 1 246 ? 21.125 -18.75 -10.781 1 95.88 246 ASP B O 1
ATOM 4544 N N . GLN B 1 247 ? 20.391 -17.016 -12.062 1 93.75 247 GLN B N 1
ATOM 4545 C CA . GLN B 1 247 ? 19.422 -17.859 -12.766 1 93.75 247 GLN B CA 1
ATOM 4546 C C . GLN B 1 247 ? 19.953 -18.266 -14.133 1 93.75 247 GLN B C 1
ATOM 4548 O O . GLN B 1 247 ? 20.641 -17.484 -14.805 1 93.75 247 GLN B O 1
ATOM 4553 N N . GLU B 1 248 ? 19.609 -19.484 -14.508 1 93.06 248 GLU B N 1
ATOM 4554 C CA . GLU B 1 248 ? 19.828 -19.969 -15.867 1 93.06 248 GLU B CA 1
ATOM 4555 C C . GLU B 1 248 ? 18.5 -20.266 -16.562 1 93.06 248 GLU B C 1
ATOM 4557 O O . GLU B 1 248 ? 17.578 -20.812 -15.961 1 93.06 248 GLU B O 1
ATOM 4562 N N . GLU B 1 249 ? 18.453 -19.75 -17.797 1 92.88 249 GLU B N 1
ATOM 4563 C CA . GLU B 1 249 ? 17.25 -20.094 -18.578 1 92.88 249 GLU B CA 1
ATOM 4564 C C . GLU B 1 249 ? 17.281 -21.547 -19.031 1 92.88 249 GLU B C 1
ATOM 4566 O O . GLU B 1 249 ? 18.297 -22.016 -19.562 1 92.88 249 GLU B O 1
ATOM 4571 N N . LEU B 1 250 ? 16.203 -22.234 -18.797 1 93.38 250 LEU B N 1
ATOM 4572 C CA . LEU B 1 250 ? 16.078 -23.641 -19.125 1 93.38 250 LEU B CA 1
ATOM 4573 C C . LEU B 1 250 ? 15.047 -23.859 -20.234 1 93.38 250 LEU B C 1
ATOM 4575 O O . LEU B 1 250 ? 14.375 -22.906 -20.656 1 93.38 250 LEU B O 1
ATOM 4579 N N . THR B 1 251 ? 15.031 -25.125 -20.734 1 92.94 251 THR B N 1
ATOM 4580 C CA . THR B 1 251 ? 13.969 -25.516 -21.656 1 92.94 251 THR B CA 1
ATOM 4581 C C . THR B 1 251 ? 12.945 -26.406 -20.953 1 92.94 251 THR B C 1
ATOM 4583 O O . THR B 1 251 ? 13.273 -27.094 -19.984 1 92.94 251 THR B O 1
ATOM 4586 N N . TRP B 1 252 ? 11.805 -26.312 -21.453 1 93.56 252 TRP B N 1
ATOM 4587 C CA . TRP B 1 252 ? 10.75 -27.125 -20.875 1 93.56 252 TRP B CA 1
ATOM 4588 C C . TRP B 1 252 ? 11.086 -28.609 -21.016 1 93.56 252 TRP B C 1
ATOM 4590 O O . TRP B 1 252 ? 10.758 -29.406 -20.141 1 93.56 252 TRP B O 1
ATOM 4600 N N . GLU B 1 253 ? 11.727 -29 -22.047 1 92.38 253 GLU B N 1
ATOM 4601 C CA . GLU B 1 253 ? 12.156 -30.391 -22.25 1 92.38 253 GLU B CA 1
ATOM 4602 C C . GLU B 1 253 ? 13.109 -30.844 -21.156 1 92.38 253 GLU B C 1
ATOM 4604 O O . GLU B 1 253 ? 13.047 -31.984 -20.703 1 92.38 253 GLU B O 1
ATOM 4609 N N . GLN B 1 254 ? 13.984 -29.984 -20.75 1 92 254 GLN B N 1
ATOM 4610 C CA . GLN B 1 254 ? 14.938 -30.281 -19.688 1 92 254 GLN B CA 1
ATOM 4611 C C . GLN B 1 254 ? 14.211 -30.594 -18.391 1 92 254 GLN B C 1
ATOM 4613 O O . GLN B 1 254 ? 14.727 -31.344 -17.547 1 92 254 GLN B O 1
ATOM 4618 N N . LEU B 1 255 ? 12.992 -30.109 -18.266 1 93.44 255 LEU B N 1
ATOM 4619 C CA . LEU B 1 255 ? 12.234 -30.281 -17.031 1 93.44 255 LEU B CA 1
ATOM 4620 C C . LEU B 1 255 ? 11.219 -31.406 -17.172 1 93.44 255 LEU B C 1
ATOM 4622 O O . LEU B 1 255 ? 10.477 -31.688 -16.219 1 93.44 255 LEU B O 1
ATOM 4626 N N . GLY B 1 256 ? 11.211 -32.031 -18.375 1 91.94 256 GLY B N 1
ATOM 4627 C CA . GLY B 1 256 ? 10.258 -33.094 -18.656 1 91.94 256 GLY B CA 1
ATOM 4628 C C . GLY B 1 256 ? 8.82 -32.594 -18.703 1 91.94 256 GLY B C 1
ATOM 4629 O O . GLY B 1 256 ? 7.906 -33.312 -18.266 1 91.94 256 GLY B O 1
ATOM 4630 N N . GLN B 1 257 ? 8.664 -31.359 -19.016 1 91.5 257 GLN B N 1
ATOM 4631 C CA . GLN B 1 257 ? 7.336 -30.75 -19 1 91.5 257 GLN B CA 1
ATOM 4632 C C . GLN B 1 257 ? 6.938 -30.25 -20.375 1 91.5 257 GLN B C 1
ATOM 4634 O O . GLN B 1 257 ? 7.801 -29.922 -21.203 1 91.5 257 GLN B O 1
ATOM 4639 N N . VAL B 1 258 ? 5.652 -30.172 -20.594 1 88.81 258 VAL B N 1
ATOM 4640 C CA . VAL B 1 258 ? 5.117 -29.5 -21.766 1 88.81 258 VAL B CA 1
ATOM 4641 C C . VAL B 1 258 ? 5.152 -27.984 -21.562 1 88.81 258 VAL B C 1
ATOM 4643 O O . VAL B 1 258 ? 4.867 -27.5 -20.469 1 88.81 258 VAL B O 1
ATOM 4646 N N . PRO B 1 259 ? 5.52 -27.344 -22.594 1 88.06 259 PRO B N 1
ATOM 4647 C CA . PRO B 1 259 ? 5.629 -25.891 -22.453 1 88.06 259 PRO B CA 1
ATOM 4648 C C . PRO B 1 259 ? 4.312 -25.25 -22.016 1 88.06 259 PRO B C 1
ATOM 4650 O O . PRO B 1 259 ? 3.246 -25.625 -22.516 1 88.06 259 PRO B O 1
ATOM 4653 N N . GLU B 1 260 ? 4.438 -24.344 -21 1 85 260 GLU B N 1
ATOM 4654 C CA . GLU B 1 260 ? 3.322 -23.469 -20.672 1 85 260 GLU B CA 1
ATOM 4655 C C . GLU B 1 260 ? 3.225 -22.297 -21.641 1 85 260 GLU B C 1
ATOM 4657 O O . GLU B 1 260 ? 4.242 -21.75 -22.062 1 85 260 GLU B O 1
ATOM 4662 N N . LEU B 1 261 ? 1.962 -21.984 -21.984 1 78.81 261 LEU B N 1
ATOM 4663 C CA . LEU B 1 261 ? 1.747 -20.891 -22.922 1 78.81 261 LEU B CA 1
ATOM 4664 C C . LEU B 1 261 ? 1.072 -19.703 -22.234 1 78.81 261 LEU B C 1
ATOM 4666 O O . LEU B 1 261 ? 0.302 -19.891 -21.297 1 78.81 261 LEU B O 1
ATOM 4670 N N . THR B 1 262 ? 1.498 -18.531 -22.734 1 67.69 262 THR B N 1
ATOM 4671 C CA . THR B 1 262 ? 0.759 -17.344 -22.297 1 67.69 262 THR B CA 1
ATOM 4672 C C . THR B 1 262 ? -0.656 -17.344 -22.875 1 67.69 262 THR B C 1
ATOM 4674 O O . THR B 1 262 ? -0.856 -17.672 -24.047 1 67.69 262 THR B O 1
ATOM 4677 N N . THR B 1 263 ? -1.595 -17.078 -21.984 1 58.72 263 THR B N 1
ATOM 4678 C CA . THR B 1 263 ? -2.998 -17.219 -22.359 1 58.72 263 THR B CA 1
ATOM 4679 C C . THR B 1 263 ? -3.344 -16.312 -23.547 1 58.72 263 THR B C 1
ATOM 4681 O O . THR B 1 263 ? -4.031 -16.75 -24.469 1 58.72 263 THR B O 1
ATOM 4684 N N . VAL B 1 264 ? -2.809 -15.102 -23.562 1 56.31 264 VAL B N 1
ATOM 4685 C CA . VAL B 1 264 ? -3.244 -14.125 -24.547 1 56.31 264 VAL B CA 1
ATOM 4686 C C . VAL B 1 264 ? -2.367 -14.234 -25.797 1 56.31 264 VAL B C 1
ATOM 4688 O O . VAL B 1 264 ? -2.875 -14.336 -26.922 1 56.31 264 VAL B O 1
ATOM 4691 N N . THR B 1 265 ? -1.056 -14.281 -25.641 1 59.94 265 THR B N 1
ATOM 4692 C CA . THR B 1 265 ? -0.134 -14.211 -26.781 1 59.94 265 THR B CA 1
ATOM 4693 C C . THR B 1 265 ? 0.192 -15.602 -27.297 1 59.94 265 THR B C 1
ATOM 4695 O O . THR B 1 265 ? 0.73 -15.75 -28.391 1 59.94 265 THR B O 1
ATOM 4698 N N . LYS B 1 266 ? -0.203 -16.578 -26.469 1 68.19 266 LYS B N 1
ATOM 4699 C CA . LYS B 1 266 ? 0.062 -17.969 -26.812 1 68.19 266 LYS B CA 1
ATOM 4700 C C . LYS B 1 266 ? 1.552 -18.203 -27.047 1 68.19 266 LYS B C 1
ATOM 4702 O O . LYS B 1 266 ? 1.931 -19.031 -27.875 1 68.19 266 LYS B O 1
ATOM 4707 N N . LYS B 1 267 ? 2.336 -17.391 -26.453 1 76.38 267 LYS B N 1
ATOM 4708 C CA . LYS B 1 267 ? 3.783 -17.578 -26.5 1 76.38 267 LYS B CA 1
ATOM 4709 C C . LYS B 1 267 ? 4.262 -18.484 -25.375 1 76.38 267 LYS B C 1
ATOM 4711 O O . LYS B 1 267 ? 3.674 -18.516 -24.281 1 76.38 267 LYS B O 1
ATOM 4716 N N . VAL B 1 268 ? 5.32 -19.172 -25.844 1 85.44 268 VAL B N 1
ATOM 4717 C CA . VAL B 1 268 ? 5.895 -20.062 -24.844 1 85.44 268 VAL B CA 1
ATOM 4718 C C . VAL B 1 268 ? 6.512 -19.25 -23.719 1 85.44 268 VAL B C 1
ATOM 4720 O O . VAL B 1 268 ? 7.285 -18.312 -23.969 1 85.44 268 VAL B O 1
ATOM 4723 N N . ARG B 1 269 ? 6.164 -19.641 -22.547 1 88.75 269 ARG B N 1
ATOM 4724 C CA . ARG B 1 269 ? 6.742 -18.969 -21.391 1 88.75 269 ARG B CA 1
ATOM 4725 C C . ARG B 1 269 ? 8.195 -19.391 -21.188 1 88.75 269 ARG B C 1
ATOM 4727 O O . ARG B 1 269 ? 8.555 -20.547 -21.422 1 88.75 269 ARG B O 1
ATOM 4734 N N . ARG B 1 270 ? 8.969 -18.422 -20.828 1 91 270 ARG B N 1
ATOM 4735 C CA . ARG B 1 270 ? 10.344 -18.703 -20.438 1 91 270 ARG B CA 1
ATOM 4736 C C . ARG B 1 270 ? 10.398 -19.391 -19.078 1 91 270 ARG B C 1
ATOM 4738 O O . ARG B 1 270 ? 9.562 -19.125 -18.203 1 91 270 ARG B O 1
ATOM 4745 N N . VAL B 1 271 ? 11.344 -20.219 -18.891 1 93.38 271 VAL B N 1
ATOM 4746 C CA . VAL B 1 271 ? 11.469 -20.938 -17.641 1 93.38 271 VAL B CA 1
ATOM 4747 C C . VAL B 1 271 ? 12.922 -20.875 -17.156 1 93.38 271 VAL B C 1
ATOM 4749 O O . VAL B 1 271 ? 13.852 -20.891 -17.969 1 93.38 271 VAL B O 1
ATOM 4752 N N . PHE B 1 272 ? 13.102 -20.812 -15.797 1 94.75 272 PHE B N 1
ATOM 4753 C CA . PHE B 1 272 ? 14.43 -20.578 -15.242 1 94.75 272 PHE B CA 1
ATOM 4754 C C . PHE B 1 272 ? 14.703 -21.5 -14.062 1 94.75 272 PHE B C 1
ATOM 4756 O O . PHE B 1 272 ? 13.766 -22.062 -13.477 1 94.75 272 PHE B O 1
ATOM 4763 N N . SER B 1 273 ? 16.016 -21.703 -13.828 1 95.94 273 SER B N 1
ATOM 4764 C CA . SER B 1 273 ? 16.406 -22.344 -12.578 1 95.94 273 SER B CA 1
ATOM 4765 C C . SER B 1 273 ? 16.062 -21.484 -11.367 1 95.94 273 SER B C 1
ATOM 4767 O O . SER B 1 273 ? 15.797 -20.297 -11.508 1 95.94 273 SER B O 1
ATOM 4769 N N . PHE B 1 274 ? 16 -22.125 -10.188 1 97 274 PHE B N 1
ATOM 4770 C CA . PHE B 1 274 ? 15.672 -21.422 -8.961 1 97 274 PHE B CA 1
ATOM 4771 C C . PHE B 1 274 ? 16.719 -20.375 -8.641 1 97 274 PHE B C 1
ATOM 4773 O O . PHE B 1 274 ? 17.906 -20.578 -8.883 1 97 274 PHE B O 1
ATOM 4780 N N . SER B 1 275 ? 16.266 -19.25 -8.102 1 97.12 275 SER B N 1
ATOM 4781 C CA . SER B 1 275 ? 17.172 -18.141 -7.773 1 97.12 275 SER B CA 1
ATOM 4782 C C . SER B 1 275 ? 17.188 -17.859 -6.277 1 97.12 275 SER B C 1
ATOM 4784 O O . SER B 1 275 ? 16.172 -17.453 -5.715 1 97.12 275 SER B O 1
ATOM 4786 N N . PHE B 1 276 ? 18.344 -18 -5.688 1 97.81 276 PHE B N 1
ATOM 4787 C CA . PHE B 1 276 ? 18.562 -17.656 -4.289 1 97.81 276 PHE B CA 1
ATOM 4788 C C . PHE B 1 276 ? 18.453 -16.156 -4.082 1 97.81 276 PHE B C 1
ATOM 4790 O O . PHE B 1 276 ? 17.859 -15.695 -3.105 1 97.81 276 PHE B O 1
ATOM 4797 N N . ILE B 1 277 ? 18.969 -15.383 -4.977 1 96.75 277 ILE B N 1
ATOM 4798 C CA . ILE B 1 277 ? 18.953 -13.922 -4.91 1 96.75 277 ILE B CA 1
ATOM 4799 C C . ILE B 1 277 ? 17.516 -13.414 -4.961 1 96.75 277 ILE B C 1
ATOM 4801 O O . ILE B 1 277 ? 17.141 -12.547 -4.176 1 96.75 277 ILE B O 1
ATOM 4805 N N . GLN B 1 278 ? 16.734 -13.961 -5.895 1 96.94 278 GLN B N 1
ATOM 4806 C CA . GLN B 1 278 ? 15.328 -13.609 -5.996 1 96.94 278 GLN B CA 1
ATOM 4807 C C . GLN B 1 278 ? 14.602 -13.852 -4.68 1 96.94 278 GLN B C 1
ATOM 4809 O O . GLN B 1 278 ? 13.82 -13.008 -4.23 1 96.94 278 GLN B O 1
ATOM 4814 N N . MET B 1 279 ? 14.883 -14.953 -4.078 1 98.06 279 MET B N 1
ATOM 4815 C CA . MET B 1 279 ? 14.211 -15.328 -2.838 1 98.06 279 MET B CA 1
ATOM 4816 C C . MET B 1 279 ? 14.633 -14.414 -1.692 1 98.06 279 MET B C 1
ATOM 4818 O O . MET B 1 279 ? 13.805 -14.008 -0.883 1 98.06 279 MET B O 1
ATOM 4822 N N . GLN B 1 280 ? 15.906 -14.086 -1.626 1 97.19 280 GLN B N 1
ATOM 4823 C CA . GLN B 1 280 ? 16.391 -13.188 -0.585 1 97.19 280 GLN B CA 1
ATOM 4824 C C . GLN B 1 280 ? 15.664 -11.844 -0.641 1 97.19 280 GLN B C 1
ATOM 4826 O O . GLN B 1 280 ? 15.258 -11.312 0.393 1 97.19 280 GLN B O 1
ATOM 4831 N N . LYS B 1 281 ? 15.547 -11.383 -1.813 1 96.44 281 LYS B N 1
ATOM 4832 C CA . LYS B 1 281 ? 14.875 -10.094 -1.987 1 96.44 281 LYS B CA 1
ATOM 4833 C C . LYS B 1 281 ? 13.414 -10.18 -1.554 1 96.44 281 LYS B C 1
ATOM 4835 O O . LYS B 1 281 ? 12.922 -9.289 -0.851 1 96.44 281 LYS B O 1
ATOM 4840 N N . ALA B 1 282 ? 12.781 -11.211 -1.964 1 98 282 ALA B N 1
ATOM 4841 C CA . ALA B 1 282 ? 11.383 -11.406 -1.615 1 98 282 ALA B CA 1
ATOM 4842 C C . ALA B 1 282 ? 11.203 -11.578 -0.108 1 98 282 ALA B C 1
ATOM 4844 O O . ALA B 1 282 ? 10.273 -11.031 0.482 1 98 282 ALA B O 1
ATOM 4845 N N . MET B 1 283 ? 12.125 -12.336 0.535 1 98.06 283 MET B N 1
ATOM 4846 C CA . MET B 1 283 ? 12.023 -12.633 1.961 1 98.06 283 MET B CA 1
ATOM 4847 C C . MET B 1 283 ? 12.133 -11.352 2.789 1 98.06 283 MET B C 1
ATOM 4849 O O . MET B 1 283 ? 11.43 -11.203 3.795 1 98.06 283 MET B O 1
ATOM 4853 N N . TRP B 1 284 ? 12.938 -10.5 2.35 1 96.75 284 TRP B N 1
ATOM 4854 C CA . TRP B 1 284 ? 13.102 -9.266 3.115 1 96.75 284 TRP B CA 1
ATOM 4855 C C . TRP B 1 284 ? 11.859 -8.391 3.002 1 96.75 284 TRP B C 1
ATOM 4857 O O . TRP B 1 284 ? 11.297 -7.969 4.012 1 96.75 284 TRP B O 1
ATOM 4867 N N . THR B 1 285 ? 11.406 -8.148 1.836 1 96.62 285 THR B N 1
ATOM 4868 C CA . THR B 1 285 ? 10.359 -7.152 1.614 1 96.62 285 THR B CA 1
ATOM 4869 C C . THR B 1 285 ? 9 -7.707 2.021 1 96.62 285 THR B C 1
ATOM 4871 O O . THR B 1 285 ? 8.188 -6.996 2.619 1 96.62 285 THR B O 1
ATOM 4874 N N . CYS B 1 286 ? 8.789 -8.969 1.705 1 98.19 286 CYS B N 1
ATOM 4875 C CA . CYS B 1 286 ? 7.457 -9.523 1.907 1 98.19 286 CYS B CA 1
ATOM 4876 C C . CYS B 1 286 ? 7.328 -10.133 3.299 1 98.19 286 CYS B C 1
ATOM 4878 O O . CYS B 1 286 ? 6.219 -10.273 3.814 1 98.19 286 CYS B O 1
ATOM 4880 N N . GLN B 1 287 ? 8.383 -10.617 3.85 1 98 287 GLN B N 1
ATOM 4881 C CA . GLN B 1 287 ? 8.422 -11.211 5.184 1 98 287 GLN B CA 1
ATOM 4882 C C . GLN B 1 287 ? 7.297 -12.219 5.379 1 98 287 GLN B C 1
ATOM 4884 O O . GLN B 1 287 ? 6.516 -12.109 6.328 1 98 287 GLN B O 1
ATOM 4889 N N . PRO B 1 288 ? 7.227 -13.211 4.535 1 98.69 288 PRO B N 1
ATOM 4890 C CA . PRO B 1 288 ? 6.18 -14.211 4.746 1 98.69 288 PRO B CA 1
ATOM 4891 C C . PRO B 1 288 ? 6.395 -15.031 6.016 1 98.69 288 PRO B C 1
ATOM 4893 O O . PRO B 1 288 ? 7.523 -15.125 6.508 1 98.69 288 PRO B O 1
ATOM 4896 N N . ASP B 1 289 ? 5.297 -15.555 6.574 1 98.19 289 ASP B N 1
ATOM 4897 C CA . ASP B 1 289 ? 5.344 -16.438 7.73 1 98.19 289 ASP B CA 1
ATOM 4898 C C . ASP B 1 289 ? 5.578 -17.891 7.301 1 98.19 289 ASP B C 1
ATOM 4900 O O . ASP B 1 289 ? 6.277 -18.641 7.988 1 98.19 289 ASP B O 1
ATOM 4904 N N . GLU B 1 290 ? 4.973 -18.25 6.234 1 98.31 290 GLU B N 1
ATOM 4905 C CA . GLU B 1 290 ? 5.098 -19.594 5.664 1 98.31 290 GLU B CA 1
ATOM 4906 C C . GLU B 1 290 ? 5.148 -19.531 4.141 1 98.31 290 GLU B C 1
ATOM 4908 O O . GLU B 1 290 ? 4.77 -18.531 3.535 1 98.31 290 GLU B O 1
ATOM 4913 N N . VAL B 1 291 ? 5.691 -20.656 3.584 1 98.81 291 VAL B N 1
ATOM 4914 C CA . VAL B 1 291 ? 5.859 -20.703 2.135 1 98.81 291 VAL B CA 1
ATOM 4915 C C . VAL B 1 291 ? 5.223 -21.969 1.575 1 98.81 291 VAL B C 1
ATOM 4917 O O . VAL B 1 291 ? 5.34 -23.047 2.168 1 98.81 291 VAL B O 1
ATOM 4920 N N . PHE B 1 292 ? 4.492 -21.797 0.529 1 98.81 292 PHE B N 1
ATOM 4921 C CA . PHE B 1 292 ? 4.051 -22.891 -0.34 1 98.81 292 PHE B CA 1
ATOM 4922 C C . PHE B 1 292 ? 4.969 -23.016 -1.549 1 98.81 292 PHE B C 1
ATOM 4924 O O . PHE B 1 292 ? 5.027 -22.125 -2.393 1 98.81 292 PHE B O 1
ATOM 4931 N N . LEU B 1 293 ? 5.73 -24.109 -1.622 1 98.75 293 LEU B N 1
ATOM 4932 C CA . LEU B 1 293 ? 6.566 -24.406 -2.779 1 98.75 293 LEU B CA 1
ATOM 4933 C C . LEU B 1 293 ? 5.855 -25.344 -3.742 1 98.75 293 LEU B C 1
ATOM 4935 O O . LEU B 1 293 ? 5.562 -26.484 -3.391 1 98.75 293 LEU B O 1
ATOM 4939 N N . ASN B 1 294 ? 5.633 -24.844 -4.965 1 98.19 294 ASN B N 1
ATOM 4940 C CA . ASN B 1 294 ? 4.836 -25.562 -5.949 1 98.19 294 ASN B CA 1
ATOM 4941 C C . ASN B 1 294 ? 5.703 -26.094 -7.09 1 98.19 294 ASN B C 1
ATOM 4943 O O . ASN B 1 294 ? 6.879 -25.75 -7.195 1 98.19 294 ASN B O 1
ATOM 4947 N N . PHE B 1 295 ? 5.125 -27.094 -7.902 1 96.81 295 PHE B N 1
ATOM 4948 C CA . PHE B 1 295 ? 5.758 -27.703 -9.062 1 96.81 295 PHE B CA 1
ATOM 4949 C C . PHE B 1 295 ? 6.988 -28.5 -8.648 1 96.81 295 PHE B C 1
ATOM 4951 O O . PHE B 1 295 ? 8.031 -28.422 -9.305 1 96.81 295 PHE B O 1
ATOM 4958 N N . CYS B 1 296 ? 6.91 -29.156 -7.602 1 96.44 296 CYS B N 1
ATOM 4959 C CA . CYS B 1 296 ? 8 -29.953 -7.047 1 96.44 296 CYS B CA 1
ATOM 4960 C C . CYS B 1 296 ? 8.219 -31.219 -7.863 1 96.44 296 CYS B C 1
ATOM 4962 O O . CYS B 1 296 ? 9.242 -31.891 -7.711 1 96.44 296 CYS B O 1
ATOM 4964 N N . ASN B 1 297 ? 7.309 -31.516 -8.727 1 93.62 297 ASN B N 1
ATOM 4965 C CA . ASN B 1 297 ? 7.359 -32.75 -9.5 1 93.62 297 ASN B CA 1
ATOM 4966 C C . ASN B 1 297 ? 8.18 -32.594 -10.773 1 93.62 297 ASN B C 1
ATOM 4968 O O . ASN B 1 297 ? 8.375 -33.562 -11.516 1 93.62 297 ASN B O 1
ATOM 4972 N N . TYR B 1 298 ? 8.602 -31.359 -11.062 1 92.56 298 TYR B N 1
ATOM 4973 C CA . TYR B 1 298 ? 9.406 -31.156 -12.266 1 92.56 298 TYR B CA 1
ATOM 4974 C C . TYR B 1 298 ? 10.734 -31.891 -12.164 1 92.56 298 TYR B C 1
ATOM 4976 O O . TYR B 1 298 ? 11.297 -32.031 -11.07 1 92.56 298 TYR B O 1
ATOM 4984 N N . LEU B 1 299 ? 11.227 -32.344 -13.359 1 85.25 299 LEU B N 1
ATOM 4985 C CA . LEU B 1 299 ? 12.562 -32.938 -13.398 1 85.25 299 LEU B CA 1
ATOM 4986 C C . LEU B 1 299 ? 13.641 -31.844 -13.336 1 85.25 299 LEU B C 1
ATOM 4988 O O . LEU B 1 299 ? 13.609 -30.891 -14.117 1 85.25 299 LEU B O 1
ATOM 4992 N N . SER B 1 300 ? 14.344 -31.797 -12.242 1 81.06 300 SER B N 1
ATOM 4993 C CA . SER B 1 300 ? 15.359 -30.766 -12.109 1 81.06 300 SER B CA 1
ATOM 4994 C C . SER B 1 300 ? 16.625 -31.312 -11.461 1 81.06 300 SER B C 1
ATOM 4996 O O . SER B 1 300 ? 16.562 -32.25 -10.664 1 81.06 300 SER B O 1
ATOM 4998 N N . PRO B 1 301 ? 17.703 -30.75 -11.969 1 78.31 301 PRO B N 1
ATOM 4999 C CA . PRO B 1 301 ? 18.953 -31.141 -11.297 1 78.31 301 PRO B CA 1
ATOM 5000 C C . PRO B 1 301 ? 18.938 -30.797 -9.812 1 78.31 301 PRO B C 1
ATOM 5002 O O . PRO B 1 301 ? 19.562 -31.5 -9.008 1 78.31 301 PRO B O 1
ATOM 5005 N N . MET B 1 302 ? 18.297 -29.766 -9.508 1 86.81 302 MET B N 1
ATOM 5006 C CA . MET B 1 302 ? 18.141 -29.406 -8.102 1 86.81 302 MET B CA 1
ATOM 5007 C C . MET B 1 302 ? 16.797 -29.875 -7.559 1 86.81 302 MET B C 1
ATOM 5009 O O . MET B 1 302 ? 15.758 -29.328 -7.918 1 86.81 302 MET B O 1
ATOM 5013 N N . GLY B 1 303 ? 16.812 -30.812 -6.715 1 90.56 303 GLY B N 1
ATOM 5014 C CA . GLY B 1 303 ? 15.586 -31.359 -6.168 1 90.56 303 GLY B CA 1
ATOM 5015 C C . GLY B 1 303 ? 14.852 -30.391 -5.266 1 90.56 303 GLY B C 1
ATOM 5016 O O . GLY B 1 303 ? 15.453 -29.453 -4.742 1 90.56 303 GLY B O 1
ATOM 5017 N N . TRP B 1 304 ? 13.57 -30.656 -5.098 1 94.88 304 TRP B N 1
ATOM 5018 C CA . TRP B 1 304 ? 12.75 -29.75 -4.309 1 94.88 304 TRP B CA 1
ATOM 5019 C C . TRP B 1 304 ? 13.25 -29.656 -2.871 1 94.88 304 TRP B C 1
ATOM 5021 O O . TRP B 1 304 ? 13.117 -28.625 -2.219 1 94.88 304 TRP B O 1
ATOM 5031 N N . GLN B 1 305 ? 13.914 -30.656 -2.34 1 95.69 305 GLN B N 1
ATOM 5032 C CA . GLN B 1 305 ? 14.469 -30.625 -0.989 1 95.69 305 GLN B CA 1
ATOM 5033 C C . GLN B 1 305 ? 15.57 -29.578 -0.867 1 95.69 305 GLN B C 1
ATOM 5035 O O . GLN B 1 305 ? 15.641 -28.859 0.13 1 95.69 305 GLN B O 1
ATOM 5040 N N . ASP B 1 306 ? 16.406 -29.562 -1.869 1 96.5 306 ASP B N 1
ATOM 5041 C CA . ASP B 1 306 ? 17.469 -28.562 -1.893 1 96.5 306 ASP B CA 1
ATOM 5042 C C . ASP B 1 306 ? 16.891 -27.156 -2 1 96.5 306 ASP B C 1
ATOM 5044 O O . ASP B 1 306 ? 17.422 -26.219 -1.386 1 96.5 306 ASP B O 1
ATOM 5048 N N . ILE B 1 307 ? 15.891 -27.062 -2.771 1 97.31 307 ILE B N 1
ATOM 5049 C CA . ILE B 1 307 ? 15.266 -25.766 -2.959 1 97.31 307 ILE B CA 1
ATOM 5050 C C . ILE B 1 307 ? 14.617 -25.312 -1.654 1 97.31 307 ILE B C 1
ATOM 5052 O O . ILE B 1 307 ? 14.688 -24.125 -1.294 1 97.31 307 ILE B O 1
ATOM 5056 N N . VAL B 1 308 ? 13.984 -26.203 -0.919 1 97.62 308 VAL B N 1
ATOM 5057 C CA . VAL B 1 308 ? 13.445 -25.906 0.401 1 97.62 308 VAL B CA 1
ATOM 5058 C C . VAL B 1 308 ? 14.539 -25.328 1.294 1 97.62 308 VAL B C 1
ATOM 5060 O O . VAL B 1 308 ? 14.336 -24.312 1.956 1 97.62 308 VAL B O 1
ATOM 5063 N N . HIS B 1 309 ? 15.641 -25.984 1.27 1 97.44 309 HIS B N 1
ATOM 5064 C CA . HIS B 1 309 ? 16.766 -25.531 2.072 1 97.44 309 HIS B CA 1
ATOM 5065 C C . HIS B 1 309 ? 17.203 -24.125 1.661 1 97.44 309 HIS B C 1
ATOM 5067 O O . HIS B 1 309 ? 17.438 -23.266 2.516 1 97.44 309 HIS B O 1
ATOM 5073 N N . GLN B 1 310 ? 17.297 -23.875 0.381 1 97.56 310 GLN B N 1
ATOM 5074 C CA . GLN B 1 310 ? 17.688 -22.578 -0.122 1 97.56 310 GLN B CA 1
ATOM 5075 C C . GLN B 1 310 ? 16.688 -21.5 0.299 1 97.56 310 GLN B C 1
ATOM 5077 O O . GLN B 1 310 ? 17.078 -20.391 0.658 1 97.56 310 GLN B O 1
ATOM 5082 N N . ILE B 1 311 ? 15.414 -21.812 0.219 1 98.5 311 ILE B N 1
ATOM 5083 C CA . ILE B 1 311 ? 14.375 -20.875 0.596 1 98.5 311 ILE B CA 1
ATOM 5084 C C . ILE B 1 311 ? 14.523 -20.484 2.068 1 98.5 311 ILE B C 1
ATOM 5086 O O . ILE B 1 311 ? 14.492 -19.312 2.42 1 98.5 311 ILE B O 1
ATOM 5090 N N . GLU B 1 312 ? 14.75 -21.438 2.887 1 98.38 312 GLU B N 1
ATOM 5091 C CA . GLU B 1 312 ? 14.812 -21.203 4.324 1 98.38 312 GLU B CA 1
ATOM 5092 C C . GLU B 1 312 ? 16.109 -20.484 4.711 1 98.38 312 GLU B C 1
ATOM 5094 O O . GLU B 1 312 ? 16.109 -19.656 5.625 1 98.38 312 GLU B O 1
ATOM 5099 N N . VAL B 1 313 ? 17.203 -20.734 4.051 1 98.25 313 VAL B N 1
ATOM 5100 C CA . VAL B 1 313 ? 18.453 -20 4.266 1 98.25 313 VAL B CA 1
ATOM 5101 C C . VAL B 1 313 ? 18.281 -18.547 3.828 1 98.25 313 VAL B C 1
ATOM 5103 O O . VAL B 1 313 ? 18.75 -17.641 4.504 1 98.25 313 VAL B O 1
ATOM 5106 N N . ALA B 1 314 ? 17.625 -18.391 2.658 1 97.94 314 ALA B N 1
ATOM 5107 C CA . ALA B 1 314 ? 17.344 -17.047 2.193 1 97.94 314 ALA B CA 1
ATOM 5108 C C . ALA B 1 314 ? 16.531 -16.266 3.219 1 97.94 314 ALA B C 1
ATOM 5110 O O . ALA B 1 314 ? 16.812 -15.102 3.498 1 97.94 314 ALA B O 1
ATOM 5111 N N . ALA B 1 315 ? 15.547 -16.906 3.771 1 98 315 ALA B N 1
ATOM 5112 C CA . ALA B 1 315 ? 14.703 -16.281 4.785 1 98 315 ALA B CA 1
ATOM 5113 C C . ALA B 1 315 ? 15.523 -15.867 6.004 1 98 315 ALA B C 1
ATOM 5115 O O . ALA B 1 315 ? 15.469 -14.711 6.43 1 98 315 ALA B O 1
ATOM 5116 N N . GLN B 1 316 ? 16.344 -16.719 6.531 1 97 316 GLN B N 1
ATOM 5117 C CA . GLN B 1 316 ? 17.156 -16.469 7.719 1 97 316 GLN B CA 1
ATOM 5118 C C . GLN B 1 316 ? 18.156 -15.336 7.477 1 97 316 GLN B C 1
ATOM 5120 O O . GLN B 1 316 ? 18.375 -14.5 8.352 1 97 316 GLN B O 1
ATOM 5125 N N . SER B 1 317 ? 18.656 -15.305 6.309 1 94.94 317 SER B N 1
ATOM 5126 C CA . SER B 1 317 ? 19.656 -14.297 5.977 1 94.94 317 SER B CA 1
ATOM 5127 C C . SER B 1 317 ? 19.031 -12.906 5.922 1 94.94 317 SER B C 1
ATOM 5129 O O . SER B 1 317 ? 19.75 -11.906 5.914 1 94.94 317 SER B O 1
ATOM 5131 N N . ARG B 1 318 ? 17.734 -12.844 5.941 1 93.38 318 ARG B N 1
ATOM 5132 C CA . ARG B 1 318 ? 17.031 -11.57 5.824 1 93.38 318 ARG B CA 1
ATOM 5133 C C . ARG B 1 318 ? 16.094 -11.359 7.008 1 93.38 318 ARG B C 1
ATOM 5135 O O . ARG B 1 318 ? 15.047 -10.703 6.875 1 93.38 318 ARG B O 1
ATOM 5142 N N . TYR B 1 319 ? 16.375 -11.953 8.141 1 92.81 319 TYR B N 1
ATOM 5143 C CA . TYR B 1 319 ? 15.641 -11.805 9.391 1 92.81 319 TYR B CA 1
ATOM 5144 C C . TYR B 1 319 ? 14.18 -12.18 9.211 1 92.81 319 TYR B C 1
ATOM 5146 O O . TYR B 1 319 ? 13.289 -11.508 9.742 1 92.81 319 TYR B O 1
ATOM 5154 N N . CYS B 1 320 ? 13.906 -13.055 8.312 1 94.62 320 CYS B N 1
ATOM 5155 C CA . CYS B 1 320 ? 12.602 -13.648 8.07 1 94.62 320 CYS B CA 1
ATOM 5156 C C . CYS B 1 320 ? 12.562 -15.094 8.555 1 94.62 320 CYS B C 1
ATOM 5158 O O . CYS B 1 320 ? 13.453 -15.891 8.234 1 94.62 320 CYS B O 1
ATOM 5160 N N . ASP B 1 321 ? 11.672 -15.469 9.344 1 91.88 321 ASP B N 1
ATOM 5161 C CA . ASP B 1 321 ? 11.617 -16.812 9.922 1 91.88 321 ASP B CA 1
ATOM 5162 C C . ASP B 1 321 ? 10.703 -17.719 9.109 1 91.88 321 ASP B C 1
ATOM 5164 O O . ASP B 1 321 ? 10.234 -18.75 9.609 1 91.88 321 ASP B O 1
ATOM 5168 N N . ALA B 1 322 ? 10.523 -17.469 7.914 1 97 322 ALA B N 1
ATOM 5169 C CA . ALA B 1 322 ? 9.594 -18.234 7.086 1 97 322 ALA B CA 1
ATOM 5170 C C . ALA B 1 322 ? 10.125 -19.656 6.836 1 97 322 ALA B C 1
ATOM 5172 O O . ALA B 1 322 ? 11.328 -19.844 6.629 1 97 322 ALA B O 1
ATOM 5173 N N . GLU B 1 323 ? 9.227 -20.656 6.895 1 97.38 323 GLU B N 1
ATOM 5174 C CA . GLU B 1 323 ? 9.508 -22.031 6.52 1 97.38 323 GLU B CA 1
ATOM 5175 C C . GLU B 1 323 ? 8.578 -22.5 5.402 1 97.38 323 GLU B C 1
ATOM 5177 O O . GLU B 1 323 ? 7.445 -22.031 5.289 1 97.38 323 GLU B O 1
ATOM 5182 N N . VAL B 1 324 ? 9.117 -23.406 4.66 1 98.5 324 VAL B N 1
ATOM 5183 C CA . VAL B 1 324 ? 8.25 -24.062 3.68 1 98.5 324 VAL B CA 1
ATOM 5184 C C . VAL B 1 324 ? 7.312 -25.031 4.383 1 98.5 324 VAL B C 1
ATOM 5186 O O . VAL B 1 324 ? 7.758 -26.047 4.934 1 98.5 324 VAL B O 1
ATOM 5189 N N . LYS B 1 325 ? 6.09 -24.719 4.344 1 98.25 325 LYS B N 1
ATOM 5190 C CA . LYS B 1 325 ? 5.109 -25.516 5.082 1 98.25 325 LYS B CA 1
ATOM 5191 C C . LYS B 1 325 ? 4.328 -26.438 4.148 1 98.25 325 LYS B C 1
ATOM 5193 O O . LYS B 1 325 ? 3.922 -27.531 4.547 1 98.25 325 LYS B O 1
ATOM 5198 N N . TYR B 1 326 ? 4.145 -26 2.945 1 98.38 326 TYR B N 1
ATOM 5199 C CA . TYR B 1 326 ? 3.357 -26.734 1.967 1 98.38 326 TYR B CA 1
ATOM 5200 C C . TYR B 1 326 ? 4.172 -27.016 0.71 1 98.38 326 TYR B C 1
ATOM 5202 O O . TYR B 1 326 ? 4.996 -26.203 0.3 1 98.38 326 TYR B O 1
ATOM 5210 N N . LEU B 1 327 ? 3.918 -28.156 0.15 1 98.38 327 LEU B N 1
ATOM 5211 C CA . LEU B 1 327 ? 4.535 -28.578 -1.105 1 98.38 327 LEU B CA 1
ATOM 5212 C C . LEU B 1 327 ? 3.473 -28.953 -2.135 1 98.38 327 LEU B C 1
ATOM 5214 O O . LEU B 1 327 ? 2.455 -29.562 -1.793 1 98.38 327 LEU B O 1
ATOM 5218 N N . GLY B 1 328 ? 3.678 -28.531 -3.373 1 98.19 328 GLY B N 1
ATOM 5219 C CA . GLY B 1 328 ? 2.785 -28.891 -4.465 1 98.19 328 GLY B CA 1
ATOM 5220 C C . GLY B 1 328 ? 3.426 -29.812 -5.48 1 98.19 328 GLY B C 1
ATOM 5221 O O . GLY B 1 328 ? 4.484 -29.5 -6.027 1 98.19 328 GLY B O 1
ATOM 5222 N N . PHE B 1 329 ? 2.785 -30.938 -5.832 1 96.81 329 PHE B N 1
ATOM 5223 C CA . PHE B 1 329 ? 3.332 -31.938 -6.738 1 96.81 329 PHE B CA 1
ATOM 5224 C C . PHE B 1 329 ? 2.42 -32.125 -7.945 1 96.81 329 PHE B C 1
ATOM 5226 O O . PHE B 1 329 ? 2.607 -33.062 -8.727 1 96.81 329 PHE B O 1
ATOM 5233 N N . GLY B 1 330 ? 1.39 -31.266 -8.109 1 95.62 330 GLY B N 1
ATOM 5234 C CA . GLY B 1 330 ? 0.41 -31.328 -9.18 1 95.62 330 GLY B CA 1
ATOM 5235 C C . GLY B 1 330 ? -0.645 -30.234 -9.078 1 95.62 330 GLY B C 1
ATOM 5236 O O . GLY B 1 330 ? -0.547 -29.344 -8.234 1 95.62 330 GLY B O 1
ATOM 5237 N N . PRO B 1 331 ? -1.651 -30.266 -9.898 1 95.81 331 PRO B N 1
ATOM 5238 C CA . PRO B 1 331 ? -2.545 -29.109 -10.07 1 95.81 331 PRO B CA 1
ATOM 5239 C C . PRO B 1 331 ? -3.77 -29.188 -9.156 1 95.81 331 PRO B C 1
ATOM 5241 O O . PRO B 1 331 ? -4.543 -28.219 -9.086 1 95.81 331 PRO B O 1
ATOM 5244 N N . THR B 1 332 ? -3.967 -30.281 -8.391 1 97.44 332 THR B N 1
ATOM 5245 C CA . THR B 1 332 ? -5.23 -30.453 -7.688 1 97.44 332 THR B CA 1
ATOM 5246 C C . THR B 1 332 ? -5.023 -30.375 -6.176 1 97.44 332 THR B C 1
ATOM 5248 O O . THR B 1 332 ? -3.889 -30.438 -5.699 1 97.44 332 THR B O 1
ATOM 5251 N N . PHE B 1 333 ? -6.156 -30.266 -5.461 1 97.69 333 PHE B N 1
ATOM 5252 C CA . PHE B 1 333 ? -6.195 -30.281 -4.004 1 97.69 333 PHE B CA 1
ATOM 5253 C C . PHE B 1 333 ? -5.363 -31.438 -3.461 1 97.69 333 PHE B C 1
ATOM 5255 O O . PHE B 1 333 ? -4.605 -31.266 -2.502 1 97.69 333 PHE B O 1
ATOM 5262 N N . ASN B 1 334 ? -5.438 -32.594 -4.133 1 97.5 334 ASN B N 1
ATOM 5263 C CA . ASN B 1 334 ? -4.793 -33.812 -3.65 1 97.5 334 ASN B CA 1
ATOM 5264 C C . ASN B 1 334 ? -3.281 -33.75 -3.834 1 97.5 334 ASN B C 1
ATOM 5266 O O . ASN B 1 334 ? -2.551 -34.562 -3.258 1 97.5 334 ASN B O 1
ATOM 5270 N N . ASP B 1 335 ? -2.852 -32.781 -4.574 1 97.62 335 ASP B N 1
ATOM 5271 C CA . ASP B 1 335 ? -1.429 -32.719 -4.891 1 97.62 335 ASP B CA 1
ATOM 5272 C C . ASP B 1 335 ? -0.706 -31.766 -3.936 1 97.62 335 ASP B C 1
ATOM 5274 O O . ASP B 1 335 ? 0.5 -31.547 -4.066 1 97.62 335 ASP B O 1
ATOM 5278 N N . VAL B 1 336 ? -1.417 -31.141 -3.01 1 98.12 336 VAL B N 1
ATOM 5279 C CA . VAL B 1 336 ? -0.823 -30.281 -1.992 1 98.12 336 VAL B CA 1
ATOM 5280 C C . VAL B 1 336 ? -0.551 -31.078 -0.726 1 98.12 336 VAL B C 1
ATOM 5282 O O . VAL B 1 336 ? -1.446 -31.75 -0.205 1 98.12 336 VAL B O 1
ATOM 5285 N N . GLU B 1 337 ? 0.687 -31.031 -0.258 1 96.75 337 GLU B N 1
ATOM 5286 C CA . GLU B 1 337 ? 1.09 -31.781 0.922 1 96.75 337 GLU B CA 1
ATOM 5287 C C . GLU B 1 337 ? 1.684 -30.875 1.99 1 96.75 337 GLU B C 1
ATOM 5289 O O . GLU B 1 337 ? 2.375 -29.906 1.67 1 96.75 337 GLU B O 1
ATOM 5294 N N . LEU B 1 338 ? 1.374 -31.188 3.209 1 96.06 338 LEU B N 1
ATOM 5295 C CA . LEU B 1 338 ? 2.135 -30.594 4.309 1 96.06 338 LEU B CA 1
ATOM 5296 C C . LEU B 1 338 ? 3.543 -31.188 4.363 1 96.06 338 LEU B C 1
ATOM 5298 O O . LEU B 1 338 ? 3.721 -32.406 4.27 1 96.06 338 LEU B O 1
ATOM 5302 N N . ARG B 1 339 ? 4.414 -30.266 4.5 1 93.81 339 ARG B N 1
ATOM 5303 C CA . ARG B 1 339 ? 5.801 -30.719 4.484 1 93.81 339 ARG B CA 1
ATOM 5304 C C . ARG B 1 339 ? 6.047 -31.766 5.566 1 93.81 339 ARG B C 1
ATOM 5306 O O . ARG B 1 339 ? 6.77 -32.75 5.34 1 93.81 339 ARG B O 1
ATOM 5313 N N . GLU B 1 340 ? 5.496 -31.609 6.773 1 88.31 340 GLU B N 1
ATOM 5314 C CA . GLU B 1 340 ? 5.699 -32.531 7.887 1 88.31 340 GLU B CA 1
ATOM 5315 C C . GLU B 1 340 ? 5.23 -33.938 7.523 1 88.31 340 GLU B C 1
ATOM 5317 O O . GLU B 1 340 ? 5.73 -34.906 8.07 1 88.31 340 GLU B O 1
ATOM 5322 N N . ASP B 1 341 ? 4.383 -33.938 6.594 1 82.19 341 ASP B N 1
ATOM 5323 C CA . ASP B 1 341 ? 3.842 -35.25 6.199 1 82.19 341 ASP B CA 1
ATOM 5324 C C . ASP B 1 341 ? 4.715 -35.906 5.137 1 82.19 341 ASP B C 1
ATOM 5326 O O . ASP B 1 341 ? 4.562 -37.094 4.848 1 82.19 341 ASP B O 1
ATOM 5330 N N . VAL B 1 342 ? 5.523 -35.031 4.512 1 74.75 342 VAL B N 1
ATOM 5331 C CA . VAL B 1 342 ? 6.344 -35.562 3.424 1 74.75 342 VAL B CA 1
ATOM 5332 C C . VAL B 1 342 ? 7.762 -35.812 3.926 1 74.75 342 VAL B C 1
ATOM 5334 O O . VAL B 1 342 ? 8.516 -36.594 3.309 1 74.75 342 VAL B O 1
ATOM 5337 N N . MET B 1 343 ? 8.156 -35.219 4.988 1 62.44 343 MET B N 1
ATOM 5338 C CA . MET B 1 343 ? 9.477 -35.531 5.531 1 62.44 343 MET B CA 1
ATOM 5339 C C . MET B 1 343 ? 9.445 -36.812 6.352 1 62.44 343 MET B C 1
ATOM 5341 O O . MET B 1 343 ? 8.438 -37.125 6.996 1 62.44 343 MET B O 1
#

pLDDT: mean 92.6, std 8.4, range [56.31, 98.94]

Foldseek 3Di:
DAFEEEEFALAQDPLQLQAVLLLCLQVVQFQEEEEAFEQLFWHWAAAPVGDIQIARQWHSSLNHPNYQETEHFLNHEDELVRVVVNCVVCVVSCDPRHAAAYEQNHFYDPQVVQLVVCVVPCVVQVHLSRRSLVRVVQSVVVDPVDQGRGNNSVVVPDVSCVRRYDYPVVLVVVLVPTRHYYYYFGGHQCQACPHDFPPLHDPHHRAPVRGCVRRVHDPSNHNFYEYGEEQKDKAADDPSGDDDPPKDWDDCVQFVHDFDADPRVRDTIIIIGDDLVSLLVSLQGRLGAEYEYECQQTDDPQHPVNVQVSNCVSNVVRVRRYHHQWYANDRHSVRIDGPVVVD/DAFEEEEFALAQDPLQLQAVLLLCLQVVQFQEEEEAFEQLFWHWAAAPVGDIQIARQWHSSLNHPNYQETEHFLNHEDELVRVVVNCVVCVVSCDPRHAAAYEQNHFYDPQVVQLVVCVVPCVVQVHLSRRRLVRVVQSVVVPPPDQGRGNNSVVVPDVSCVRRYDYPVVLVVVLVPTRHYYYYFGGHQCQACPHDFPPLHDPHHRAPVRGCVRRVHDPSNHNFYEYGEEQKDKARDDPSGDDDPPKDWDDCVQFVHDFDADPRVRDTIIIIGDDLVSLLVSLQGRLGAEYEYECQQTDDPQHPVNVQVSNCVSNVVRVRRYHHQWYANDRHSVRIDGPVVVD

Secondary structure (DSSP, 8-state):
---EEEEEESSSS-S-HHHHHHHHHHHH--SEEEE---TT--EEEE-TT--EEEESSS-GGGG-TT--EEEE-TT-EE-HHHHHHHHHHTTTTS-TTSEEEE-TTPEEP-HHHHHHHHHHHHHHHT---SSHHHHHHHHHHT-TTS---BHHHHTTT-HHHHTTB--HHHHHHHHHH-SSEEEE--S-GGG-TTSTTTTSS-SS--SHHHHHHHTT--GGGEEEEEEEEESS-EE-SSS-----TT--EE-TGGGT-PPPB-TTT-PBPEEE---HHHHHHHHHHH--SEEEEE-TTS--SS-HHHHHHHHHHHHHHTT---EEEEEESSSBGGGEEEHHHH-/---EEEEEESSSS-S-HHHHHHHHHHHH--SEEEE---TT--EEEE-TT--EEEESSS-GGGG-TT--EEEE-TT-EE-HHHHHHHHHHTTTTS-TTSEEEE-TTPEEP-HHHHHHHHHHHHHHHT---SSHHHHHHHHHHT-TTS---BHHHHTTT-HHHHTTB--HHHHHHHHHH-SSEEEE--S-GGG-TTSTTTTSS-SS--SHHHHHHHTT--GGGEEEEEEEEESS-EE-SSS-----TT--EE-TGGGT-PPPB-TTT-PBPEEE---HHHHHHHHHHH--SEEEEE-TTS--SS-HHHHHHHHHHHHHHTT---EEEEEESSSBGGGEEEHHHH-

Organism: Vibrio phage phiVC8 (NCBI:txid1076759)

Nearest PDB structures (foldseek):
  6rm2-assembly1_A  TM=9.883E-01  e=2.436E-68  Vibrio phage phiVC8
  6fm1-assembly1_B  TM=9.860E-01  e=1.541E-67  Vibrio phage phiVC8
  6flf-assembly1_A  TM=9.813E-01  e=4.224E-57  Vibrio phage phiVC8
  6fm0-assembly2_B  TM=9.860E-01  e=1.195E-51  Vibrio phage phiVC8
  7odx-assembly1_A-2  TM=9.044E-01  e=2.503E-36  Cyanophage S-2L